Protein AF-A0A2D5ZRR2-F1 (afdb_monomer_lite)

Radius of gyration: 30.14 Å; chains: 1; bounding box: 82×83×83 Å

Sequence (426 aa):
MADAAQPTLESLKTSQPNEWRVDKNTCIGCRACSDSYPEGFGFDDAENLAFEIAATPPGKYDPDEVIQICPSDSIFIPGYEGNPSAQGGKWAGNTGDEVSAGDGEDHDSPYEAVLRPSENHRAEELELPEPIFQGVGQKLAVAITMPIVGALPPRIRRRIDERVQDELFFSSRQAAALNIVLNLFLYTAILVVAALVGGASIYGASLKGAILLGFGLGTIEGAYRMLGGPFWYRGHERDEVLGAWYTMPIGVLSTVRGAWSRRRIGVGPSPFAKHWHDGGAVGASRPMVNLDLERDRARRYGNVYEIEATKTGAEVSFEFPRWFREDPSSELQALPHYEWRLDQDANTLTVSASIPEGRVTGSIGSVNSLPPSFEKMLLFERDIASVASSYDEDSRILRISVSLAGEHATVFDDIEGVGSAVHRAA

Structure (mmCIF, N/CA/C/O backbone):
data_AF-A0A2D5ZRR2-F1
#
_entry.id   AF-A0A2D5ZRR2-F1
#
loop_
_atom_site.group_PDB
_atom_site.id
_atom_site.type_symbol
_atom_site.label_atom_id
_atom_site.label_alt_id
_atom_site.label_comp_id
_atom_site.label_asym_id
_atom_site.label_entity_id
_atom_site.label_seq_id
_atom_site.pdbx_PDB_ins_code
_atom_site.Cartn_x
_atom_site.Cartn_y
_atom_site.Cartn_z
_atom_site.occupancy
_atom_site.B_iso_or_equiv
_atom_site.auth_seq_id
_atom_site.auth_comp_id
_atom_site.auth_asym_id
_atom_site.auth_atom_id
_atom_site.pdbx_PDB_model_num
ATOM 1 N N . MET A 1 1 ? -33.960 62.750 13.288 1.00 40.06 1 MET A N 1
ATOM 2 C CA . MET A 1 1 ? -33.681 62.252 11.928 1.00 40.06 1 MET A CA 1
ATOM 3 C C . MET A 1 1 ? -32.214 62.510 11.652 1.00 40.06 1 MET A C 1
ATOM 5 O O . MET A 1 1 ? -31.856 63.621 11.294 1.00 40.06 1 MET A O 1
ATOM 9 N N . ALA A 1 2 ? -31.377 61.528 11.963 1.00 35.03 2 ALA A N 1
ATOM 10 C CA . ALA A 1 2 ? -29.976 61.493 11.574 1.00 35.03 2 ALA A CA 1
ATOM 11 C C . ALA A 1 2 ? -29.806 60.151 10.862 1.00 35.03 2 ALA A C 1
ATOM 13 O O . ALA A 1 2 ? -30.054 59.109 11.469 1.00 35.03 2 ALA A O 1
ATOM 14 N N . ASP A 1 3 ? -29.525 60.210 9.563 1.00 37.78 3 ASP A N 1
ATOM 15 C CA . ASP A 1 3 ? -29.317 59.039 8.720 1.00 37.78 3 ASP A CA 1
ATOM 16 C C . ASP A 1 3 ? -28.028 58.338 9.147 1.00 37.78 3 ASP A C 1
ATOM 18 O O . ASP A 1 3 ? -26.940 58.916 9.103 1.00 37.78 3 ASP A O 1
ATOM 22 N N . ALA A 1 4 ? -28.163 57.086 9.581 1.00 39.12 4 ALA A N 1
ATOM 23 C CA . ALA A 1 4 ? -27.035 56.200 9.802 1.00 39.12 4 ALA A CA 1
ATOM 24 C C . ALA A 1 4 ? -26.443 55.832 8.435 1.00 39.12 4 ALA A C 1
ATOM 26 O O . ALA A 1 4 ? -27.082 55.154 7.628 1.00 39.12 4 ALA A O 1
ATOM 27 N N . ALA A 1 5 ? -25.232 56.317 8.167 1.00 42.72 5 ALA A N 1
ATOM 28 C CA . ALA A 1 5 ? -24.491 55.991 6.960 1.00 42.72 5 ALA A CA 1
ATOM 29 C C . ALA A 1 5 ? -24.211 54.480 6.909 1.00 42.72 5 ALA A C 1
ATOM 31 O O . ALA A 1 5 ? -23.614 53.917 7.827 1.00 42.72 5 ALA A O 1
ATOM 32 N N . GLN A 1 6 ? -24.651 53.825 5.834 1.00 43.19 6 GLN A N 1
ATOM 33 C CA . GLN A 1 6 ? -24.298 52.435 5.559 1.00 43.19 6 GLN A CA 1
ATOM 34 C C . GLN A 1 6 ? -22.801 52.339 5.220 1.00 43.19 6 GLN A C 1
ATOM 36 O O . GLN A 1 6 ? -22.308 53.171 4.450 1.00 43.19 6 GLN A O 1
ATOM 41 N N . PRO A 1 7 ? -22.068 51.347 5.756 1.00 38.25 7 PRO A N 1
ATOM 42 C CA . PRO A 1 7 ? -20.657 51.175 5.442 1.00 38.25 7 PRO A CA 1
ATOM 43 C C . PRO A 1 7 ? -20.478 50.798 3.966 1.00 38.25 7 PRO A C 1
ATOM 45 O O . PRO A 1 7 ? -21.180 49.939 3.427 1.00 38.25 7 PRO A O 1
ATOM 48 N N . THR A 1 8 ? -19.542 51.470 3.300 1.00 44.75 8 THR A N 1
ATOM 49 C CA . THR A 1 8 ? -19.176 51.216 1.906 1.00 44.75 8 THR A CA 1
ATOM 50 C C . THR A 1 8 ? -18.376 49.918 1.783 1.00 44.75 8 THR A C 1
ATOM 52 O O . THR A 1 8 ? -17.535 49.602 2.617 1.00 44.75 8 THR A O 1
ATOM 55 N N . LEU A 1 9 ? -18.595 49.179 0.690 1.00 42.44 9 LEU A N 1
ATOM 56 C CA . LEU A 1 9 ? -17.949 47.894 0.359 1.00 42.44 9 LEU A CA 1
ATOM 57 C C . LEU A 1 9 ? -16.401 47.912 0.370 1.00 42.44 9 LEU A C 1
ATOM 59 O O . LEU A 1 9 ? -15.775 46.855 0.395 1.00 42.44 9 LEU A O 1
ATOM 63 N N . GLU A 1 10 ? -15.774 49.090 0.370 1.00 41.97 10 GLU A N 1
ATOM 64 C CA . GLU A 1 10 ? -14.322 49.262 0.504 1.00 41.97 10 GLU A CA 1
ATOM 65 C C . GLU A 1 10 ? -13.807 49.144 1.946 1.00 41.97 10 GLU A C 1
ATOM 67 O O . GLU A 1 10 ? -12.654 48.762 2.133 1.00 41.97 10 GLU A O 1
ATOM 72 N N . SER A 1 11 ? -14.637 49.365 2.973 1.00 42.22 11 SER A N 1
ATOM 73 C CA . SER A 1 11 ? -14.216 49.200 4.374 1.00 42.22 11 SER A CA 1
ATOM 74 C C . SER A 1 11 ? -14.160 47.735 4.830 1.00 42.22 11 SER A C 1
ATOM 76 O O . SER A 1 11 ? -13.800 47.463 5.970 1.00 42.22 11 SER A O 1
ATOM 78 N N . LEU A 1 12 ? -14.494 46.785 3.949 1.00 43.50 12 LEU A N 1
ATOM 79 C CA . LEU A 1 12 ? -14.392 45.338 4.181 1.00 43.50 12 LEU A CA 1
ATOM 80 C C . LEU A 1 12 ? -13.096 44.717 3.615 1.00 43.50 12 LEU A C 1
ATOM 82 O O . LEU A 1 12 ? -12.956 43.499 3.625 1.00 43.50 12 LEU A O 1
ATOM 86 N N . LYS A 1 13 ? -12.142 45.520 3.113 1.00 39.88 13 LYS A N 1
ATOM 87 C CA . LYS A 1 13 ? -10.922 45.031 2.429 1.00 39.88 13 LYS A CA 1
ATOM 88 C C . LYS A 1 13 ? -9.596 45.262 3.163 1.00 39.88 13 LYS A C 1
ATOM 90 O O . LYS A 1 13 ? -8.534 45.160 2.556 1.00 39.88 13 LYS A O 1
ATOM 95 N N . THR A 1 14 ? -9.633 45.506 4.468 1.00 44.22 14 THR A N 1
ATOM 96 C CA . THR A 1 14 ? -8.426 45.575 5.314 1.00 44.22 14 THR A CA 1
ATOM 97 C C . THR A 1 14 ? -8.533 44.664 6.537 1.00 44.22 14 THR A C 1
ATOM 99 O O . THR A 1 14 ? -8.195 45.069 7.644 1.00 44.22 14 THR A O 1
ATOM 102 N N . SER A 1 15 ? -9.001 43.424 6.359 1.00 43.06 15 SER A N 1
ATOM 103 C CA . SER A 1 15 ? -8.676 42.351 7.306 1.00 43.06 15 SER A CA 1
ATOM 104 C C . SER A 1 15 ? -7.247 41.899 7.018 1.00 43.06 15 SER A C 1
ATOM 106 O O . SER A 1 15 ? -6.904 41.616 5.868 1.00 43.06 15 SER A O 1
ATOM 108 N N . GLN A 1 16 ? -6.389 41.893 8.033 1.00 53.28 16 GLN A N 1
ATOM 109 C CA . GLN A 1 16 ? -5.015 41.431 7.872 1.00 53.28 16 GLN A CA 1
ATOM 110 C C . GLN A 1 16 ? -5.011 39.991 7.323 1.00 53.28 16 GLN A C 1
ATOM 112 O O . GLN A 1 16 ? -5.803 39.172 7.783 1.00 53.28 16 GLN A O 1
ATOM 117 N N . PRO A 1 17 ? -4.177 39.672 6.321 1.00 51.38 17 PRO A N 1
ATOM 118 C CA . PRO A 1 17 ? -4.429 38.526 5.452 1.00 51.38 17 PRO A CA 1
ATOM 119 C C . PRO A 1 17 ? -4.219 37.125 6.049 1.00 51.38 17 PRO A C 1
ATOM 121 O O . PRO A 1 17 ? -4.350 36.187 5.285 1.00 51.38 17 PRO A O 1
ATOM 124 N N . ASN A 1 18 ? -3.920 36.927 7.339 1.00 58.78 18 ASN A N 1
ATOM 125 C CA . ASN A 1 18 ? -3.686 35.579 7.895 1.00 58.78 18 ASN A CA 1
ATOM 126 C C . ASN A 1 18 ? -4.013 35.477 9.398 1.00 58.78 18 ASN A C 1
ATOM 128 O O . ASN A 1 18 ? -3.210 34.953 10.166 1.00 58.78 18 ASN A O 1
ATOM 132 N N . GLU A 1 19 ? -5.139 36.033 9.845 1.00 76.75 19 GLU A N 1
ATOM 133 C CA . GLU A 1 19 ? -5.589 35.804 11.224 1.00 76.75 19 GLU A CA 1
ATOM 134 C C . GLU A 1 19 ? -6.344 34.469 11.273 1.00 76.75 19 GLU A C 1
ATOM 136 O O . GLU A 1 19 ? -7.396 34.315 10.644 1.00 76.75 19 GLU A O 1
ATOM 141 N N . TRP A 1 20 ? -5.756 33.476 11.935 1.00 84.75 20 TRP A N 1
ATOM 142 C CA . TRP A 1 20 ? -6.311 32.128 12.022 1.00 84.75 20 TRP A CA 1
ATOM 143 C C . TRP A 1 20 ? -7.468 32.146 13.007 1.00 84.75 20 TRP A C 1
ATOM 145 O O . TRP A 1 20 ? -7.389 32.763 14.057 1.00 84.75 20 TRP A O 1
ATOM 155 N N . ARG A 1 21 ? -8.562 31.450 12.731 1.00 87.94 21 ARG A N 1
ATOM 156 C CA . ARG A 1 21 ? -9.678 31.362 13.674 1.00 87.94 21 ARG A CA 1
ATOM 157 C C . ARG A 1 21 ? -9.938 29.916 14.028 1.00 87.94 21 ARG A C 1
ATOM 159 O O . ARG A 1 21 ? -9.961 29.061 13.150 1.00 87.94 21 ARG A O 1
ATOM 166 N N . VAL A 1 22 ? -10.148 29.672 15.319 1.00 89.69 22 VAL A N 1
ATOM 167 C CA . VAL A 1 22 ? -10.628 28.390 15.833 1.00 89.69 22 VAL A CA 1
ATOM 168 C C . VAL A 1 22 ? -12.101 28.547 16.196 1.00 89.69 22 VAL A C 1
ATOM 170 O O . VAL A 1 22 ? -12.443 29.346 17.070 1.00 89.69 22 VAL A O 1
ATOM 173 N N . ASP A 1 23 ? -12.982 27.798 15.537 1.00 90.06 23 ASP A N 1
ATOM 174 C CA . ASP A 1 23 ? -14.369 27.661 15.968 1.00 90.06 23 ASP A CA 1
ATOM 175 C C . ASP A 1 23 ? -14.429 26.801 17.233 1.00 90.06 23 ASP A C 1
ATOM 177 O O . ASP A 1 23 ? -14.217 25.587 17.215 1.00 90.06 23 ASP A O 1
ATOM 181 N N . LYS A 1 24 ? -14.742 27.455 18.352 1.00 88.44 24 LYS A N 1
ATOM 182 C CA . LYS A 1 24 ? -14.858 26.814 19.663 1.00 88.44 24 LYS A CA 1
ATOM 183 C C . LYS A 1 24 ? -15.999 25.798 19.737 1.00 88.44 24 LYS A C 1
ATOM 185 O O . LYS A 1 24 ? -15.956 24.937 20.605 1.00 88.44 24 LYS A O 1
ATOM 190 N N . ASN A 1 25 ? -17.004 25.881 18.861 1.00 84.56 25 ASN A N 1
ATOM 191 C CA . ASN A 1 25 ? -18.145 24.962 18.885 1.00 84.56 25 ASN A CA 1
ATOM 192 C C . ASN A 1 25 ? -17.833 23.616 18.228 1.00 84.56 25 ASN A C 1
ATOM 194 O O . ASN A 1 25 ? -18.439 22.609 18.583 1.00 84.56 25 ASN A O 1
ATOM 198 N N . THR A 1 26 ? -16.913 23.596 17.265 1.00 84.81 26 THR A N 1
ATOM 199 C CA . THR A 1 26 ? -16.501 22.375 16.561 1.00 84.81 26 THR A CA 1
ATOM 200 C C . THR A 1 26 ? -15.168 21.832 17.066 1.00 84.81 26 THR A C 1
ATOM 202 O O . THR A 1 26 ? -14.829 20.687 16.776 1.00 84.81 26 THR A O 1
ATOM 205 N N . CYS A 1 27 ? -14.391 22.634 17.801 1.00 88.56 27 CYS A N 1
ATOM 206 C CA . CYS A 1 27 ? -13.092 22.222 18.320 1.00 88.56 27 CYS A CA 1
ATOM 207 C C . CYS A 1 27 ? -13.238 21.076 19.331 1.00 88.56 27 CYS A C 1
ATOM 209 O O . CYS A 1 27 ? -13.911 21.210 20.349 1.00 88.56 27 CYS A O 1
ATOM 211 N N . ILE A 1 28 ? -12.549 19.961 19.069 1.00 85.75 28 ILE A N 1
ATOM 212 C CA . ILE A 1 28 ? -12.556 18.763 19.928 1.00 85.75 28 ILE A CA 1
ATOM 213 C C . ILE A 1 28 ? -11.343 18.666 20.872 1.00 85.75 28 ILE A C 1
ATOM 215 O O . ILE A 1 28 ? -11.033 17.586 21.367 1.00 85.75 28 ILE A O 1
ATOM 219 N N . GLY A 1 29 ? -10.567 19.736 21.049 1.00 87.75 29 GLY A N 1
ATOM 220 C CA . GLY A 1 29 ? -9.473 19.765 22.030 1.00 87.75 29 GLY A CA 1
ATOM 221 C C . GLY A 1 29 ? -8.300 18.795 21.802 1.00 87.75 29 GLY A C 1
ATOM 222 O O . GLY A 1 29 ? -7.597 18.437 22.736 1.00 87.75 29 GLY A O 1
ATOM 223 N N . CYS A 1 30 ? -8.057 18.334 20.572 1.00 82.69 30 CYS A N 1
ATOM 224 C CA . CYS A 1 30 ? -7.103 17.243 20.297 1.00 82.69 30 CYS A CA 1
ATOM 225 C C . CYS A 1 30 ? -5.601 17.615 20.252 1.00 82.69 30 CYS A C 1
ATOM 227 O O . CYS A 1 30 ? -4.798 16.779 19.841 1.00 82.69 30 CYS A O 1
ATOM 229 N N . ARG A 1 31 ? -5.217 18.853 20.594 1.00 88.00 31 ARG A N 1
ATOM 230 C CA . ARG A 1 31 ? -3.836 19.406 20.581 1.00 88.00 31 ARG A CA 1
ATOM 231 C C . ARG A 1 31 ? -3.054 19.403 19.265 1.00 88.00 31 ARG A C 1
ATOM 233 O O . ARG A 1 31 ? -2.021 20.057 19.179 1.00 88.00 31 ARG A O 1
ATOM 240 N N . ALA A 1 32 ? -3.573 18.791 18.203 1.00 86.19 32 ALA A N 1
ATOM 241 C CA . ALA A 1 32 ? -2.869 18.663 16.925 1.00 86.19 32 ALA A CA 1
ATOM 242 C C . ALA A 1 32 ? -2.308 19.996 16.382 1.00 86.19 32 ALA A C 1
ATOM 244 O O . ALA A 1 32 ? -1.178 20.037 15.889 1.00 86.19 32 ALA A O 1
ATOM 245 N N . CYS A 1 33 ? -3.070 21.088 16.507 1.00 90.31 33 CYS A N 1
ATOM 246 C CA . CYS A 1 33 ? -2.657 22.414 16.051 1.00 90.31 33 CYS A CA 1
ATOM 247 C C . CYS A 1 33 ? -1.640 23.100 16.973 1.00 90.31 33 CYS A C 1
ATOM 249 O O . CYS A 1 33 ? -0.705 23.705 16.462 1.00 90.31 33 CYS A O 1
ATOM 251 N N . SER A 1 34 ? -1.770 22.987 18.299 1.00 91.00 34 SER A N 1
ATOM 252 C CA . SER A 1 34 ? -0.822 23.594 19.247 1.00 91.00 34 SER A CA 1
ATOM 253 C C . SER A 1 34 ? 0.513 22.860 19.279 1.00 91.00 34 SER A C 1
ATOM 255 O O . SER A 1 34 ? 1.549 23.494 19.420 1.00 91.00 34 SER A O 1
ATOM 257 N N . ASP A 1 35 ? 0.516 21.540 19.094 1.00 89.00 35 ASP A N 1
ATOM 258 C CA . ASP A 1 35 ? 1.757 20.758 19.080 1.00 89.00 35 ASP A CA 1
ATOM 259 C C . ASP A 1 35 ? 2.583 21.036 17.818 1.00 89.00 35 ASP A C 1
ATOM 261 O O . ASP A 1 35 ? 3.813 21.026 17.847 1.00 89.00 35 ASP A O 1
ATOM 265 N N . SER A 1 36 ? 1.900 21.298 16.702 1.00 86.31 36 SER A N 1
ATOM 266 C CA . SER A 1 36 ? 2.544 21.496 15.400 1.00 86.31 36 SER A CA 1
ATOM 267 C C . SER A 1 36 ? 2.838 22.963 15.094 1.00 86.31 36 SER A C 1
ATOM 269 O O . SER A 1 36 ? 3.793 23.254 14.377 1.00 86.31 36 SER A O 1
ATOM 271 N N . TYR A 1 37 ? 2.043 23.879 15.653 1.00 90.12 37 TYR A N 1
ATOM 272 C CA . TYR A 1 37 ? 2.161 25.326 15.471 1.00 90.12 37 TYR A CA 1
ATOM 273 C C . TYR A 1 37 ? 2.024 26.055 16.826 1.00 90.12 37 TYR A C 1
ATOM 275 O O . TYR A 1 37 ? 1.094 26.850 17.017 1.00 90.12 37 TYR A O 1
ATOM 283 N N . PRO A 1 38 ? 2.934 25.801 17.787 1.00 89.94 38 PRO A N 1
ATOM 284 C CA . PRO A 1 38 ? 2.832 26.295 19.167 1.00 89.94 38 PRO A CA 1
ATOM 285 C C . PRO A 1 38 ? 2.888 27.819 19.297 1.00 89.94 38 PRO A C 1
ATOM 287 O O . PRO A 1 38 ? 2.531 28.372 20.331 1.00 89.94 38 PRO A O 1
ATOM 290 N N . GLU A 1 39 ? 3.347 28.523 18.264 1.00 86.69 39 GLU A N 1
ATOM 291 C CA . GLU A 1 39 ? 3.320 29.990 18.242 1.00 86.69 39 GLU A CA 1
ATOM 292 C C . GLU A 1 39 ? 2.017 30.579 17.694 1.00 86.69 39 GLU A C 1
ATOM 294 O O . GLU A 1 39 ? 1.801 31.777 17.850 1.00 86.69 39 GLU A O 1
ATOM 299 N N . GLY A 1 40 ? 1.193 29.773 17.018 1.00 87.25 40 GLY A N 1
ATOM 300 C CA . GLY A 1 40 ? -0.077 30.205 16.433 1.00 87.25 40 GLY A CA 1
ATOM 301 C C . GLY A 1 40 ? -1.291 29.721 17.215 1.00 87.25 40 GLY A C 1
ATOM 302 O O . GLY A 1 40 ? -2.343 30.354 17.159 1.00 87.25 40 GLY A O 1
ATOM 303 N N . PHE A 1 41 ? -1.156 28.634 17.979 1.00 91.50 41 PHE A N 1
ATOM 304 C CA . PHE A 1 41 ? -2.261 28.047 18.729 1.00 91.50 41 PHE A CA 1
ATOM 305 C C . PHE A 1 41 ? -1.856 27.684 20.151 1.00 91.50 41 PHE A C 1
ATOM 307 O O . PHE A 1 41 ? -0.823 27.065 20.389 1.00 91.50 41 PHE A O 1
ATOM 314 N N . GLY A 1 42 ? -2.727 28.043 21.082 1.00 89.69 42 GLY A N 1
ATOM 315 C CA . GLY A 1 42 ? -2.663 27.707 22.493 1.00 89.69 42 GLY A CA 1
ATOM 316 C C . GLY A 1 42 ? -3.855 26.861 22.890 1.00 89.69 42 GLY A C 1
ATOM 317 O O . GLY A 1 42 ? -4.772 26.642 22.100 1.00 89.69 42 GLY A O 1
ATOM 318 N N . PHE A 1 43 ? -3.831 26.393 24.127 1.00 90.44 43 PHE A N 1
ATOM 319 C CA . PHE A 1 43 ? -4.937 25.688 24.756 1.00 90.44 43 PHE A CA 1
ATOM 320 C C . PHE A 1 43 ? -5.328 26.422 26.021 1.00 90.44 43 PHE A C 1
ATOM 322 O O . PHE A 1 43 ? -4.456 26.961 26.705 1.00 90.44 43 PHE A O 1
ATOM 329 N N . ASP A 1 44 ? -6.630 26.481 26.295 1.00 86.44 44 ASP A N 1
ATOM 330 C CA . ASP A 1 44 ? -7.119 27.019 27.560 1.00 86.44 44 ASP A CA 1
ATOM 331 C C . ASP A 1 44 ? -6.540 26.244 28.756 1.00 86.44 44 ASP A C 1
ATOM 333 O O . ASP A 1 44 ? -6.048 25.125 28.615 1.00 86.44 44 ASP A O 1
ATOM 337 N N . ASP A 1 45 ? -6.594 26.840 29.949 1.00 79.75 45 ASP A N 1
ATOM 338 C CA . ASP A 1 45 ? -6.011 26.250 31.167 1.00 79.75 45 ASP A CA 1
ATOM 339 C C . ASP A 1 45 ? -6.610 24.875 31.513 1.00 79.75 45 ASP A C 1
ATOM 341 O O . ASP A 1 45 ? -6.013 24.084 32.241 1.00 79.75 45 ASP A O 1
ATOM 345 N N . ALA A 1 46 ? -7.808 24.594 30.994 1.00 78.31 46 ALA A N 1
ATOM 346 C CA . ALA A 1 46 ? -8.509 23.328 31.152 1.00 78.31 46 ALA A CA 1
ATOM 347 C C . ALA A 1 46 ? -8.168 22.294 30.060 1.00 78.31 46 ALA A C 1
ATOM 349 O O . ALA A 1 46 ? -8.705 21.190 30.088 1.00 78.31 46 ALA A O 1
ATOM 350 N N . GLU A 1 47 ? -7.302 22.650 29.110 1.00 76.19 47 GLU A N 1
ATOM 351 C CA . GLU A 1 47 ? -6.853 21.842 27.976 1.00 76.19 47 GLU A CA 1
ATOM 352 C C . GLU A 1 47 ? -7.980 21.314 27.063 1.00 76.19 47 GLU A C 1
ATOM 354 O O . GLU A 1 47 ? -7.801 20.326 26.351 1.00 76.19 47 GLU A O 1
ATOM 359 N N . ASN A 1 48 ? -9.129 21.990 27.030 1.00 78.12 48 ASN A N 1
ATOM 360 C CA . ASN A 1 48 ? -10.327 21.555 26.313 1.00 78.12 48 ASN A CA 1
ATOM 361 C C . ASN A 1 48 ? -10.458 22.175 24.923 1.00 78.12 48 ASN A C 1
ATOM 363 O O . ASN A 1 48 ? -10.977 21.530 24.013 1.00 78.12 48 ASN A O 1
ATOM 367 N N . LEU A 1 49 ? -10.030 23.426 24.743 1.00 88.25 49 LEU A N 1
ATOM 368 C CA . LEU A 1 49 ? -10.251 24.160 23.499 1.00 88.25 49 LEU A CA 1
ATOM 369 C C . LEU A 1 49 ? -8.977 24.852 23.033 1.00 88.25 49 LEU A C 1
ATOM 371 O O . LEU A 1 49 ? -8.324 25.575 23.788 1.00 88.25 49 LEU A O 1
ATOM 375 N N . ALA A 1 50 ? -8.674 24.675 21.748 1.00 89.94 50 ALA A N 1
ATOM 376 C CA . ALA A 1 50 ? -7.628 25.445 21.105 1.00 89.94 50 ALA A CA 1
ATOM 377 C C . ALA A 1 50 ? -8.082 26.903 20.929 1.00 89.94 50 ALA A C 1
ATOM 379 O O . ALA A 1 50 ? -9.239 27.181 20.598 1.00 89.94 50 ALA A O 1
ATOM 380 N N . PHE A 1 51 ? -7.163 27.842 21.107 1.00 90.25 51 PHE A N 1
ATOM 381 C CA . PHE A 1 51 ? -7.354 29.251 20.782 1.00 90.25 51 PHE A CA 1
ATOM 382 C C . PHE A 1 51 ? -6.153 29.781 19.998 1.00 90.25 51 PHE A C 1
ATOM 384 O O . PHE A 1 51 ? -5.070 29.207 20.037 1.00 90.25 51 PHE A O 1
ATOM 391 N N . GLU A 1 52 ? -6.343 30.871 19.263 1.00 87.62 52 GLU A N 1
ATOM 392 C CA . GLU A 1 52 ? -5.259 31.521 18.523 1.00 87.62 52 GLU A CA 1
ATOM 393 C C . GLU A 1 52 ? -4.326 32.270 19.491 1.00 87.62 52 GLU A C 1
ATOM 395 O O . GLU A 1 52 ? -4.770 33.151 20.231 1.00 87.62 52 GLU A O 1
ATOM 400 N N . ILE A 1 53 ? -3.030 31.948 19.477 1.00 81.38 53 ILE A N 1
ATOM 401 C CA . ILE A 1 53 ? -1.996 32.782 20.103 1.00 81.38 53 ILE A CA 1
ATOM 402 C C . ILE A 1 53 ? -1.599 33.840 19.070 1.00 81.38 53 ILE A C 1
ATOM 404 O O . ILE A 1 53 ? -1.400 33.511 17.906 1.00 81.38 53 ILE A O 1
ATOM 408 N N . ALA A 1 54 ? -1.545 35.102 19.512 1.00 67.31 54 ALA A N 1
ATOM 409 C CA . ALA A 1 54 ? -1.303 36.328 18.740 1.00 67.31 54 ALA A CA 1
ATOM 410 C C . ALA A 1 54 ? -0.695 36.168 17.328 1.00 67.31 54 ALA A C 1
ATOM 412 O O . ALA A 1 54 ? 0.319 35.502 17.147 1.00 67.31 54 ALA A O 1
ATOM 413 N N . ALA A 1 55 ? -1.274 36.904 16.368 1.00 64.62 55 ALA A N 1
ATOM 414 C CA . ALA A 1 55 ? -0.930 36.986 14.944 1.00 64.62 55 ALA A CA 1
ATOM 415 C C . ALA A 1 55 ? 0.434 36.382 14.559 1.00 64.62 55 ALA A C 1
ATOM 417 O O . ALA A 1 55 ? 1.477 37.048 14.570 1.00 64.62 55 ALA A O 1
ATOM 418 N N . THR A 1 56 ? 0.401 35.110 14.157 1.00 66.56 56 THR A N 1
ATOM 419 C CA . THR A 1 56 ? 1.528 34.467 13.480 1.00 66.56 56 THR A CA 1
ATOM 420 C C . THR A 1 56 ? 1.953 35.342 12.289 1.00 66.56 56 THR A C 1
ATOM 422 O O . THR A 1 56 ? 1.085 35.792 11.534 1.00 66.56 56 THR A O 1
ATOM 425 N N . PRO A 1 57 ? 3.260 35.603 12.079 1.00 70.31 57 PRO A N 1
ATOM 426 C CA . PRO A 1 57 ? 3.713 36.427 10.966 1.00 70.31 57 PRO A CA 1
ATOM 427 C C . PRO A 1 57 ? 3.138 35.923 9.629 1.00 70.31 57 PRO A C 1
ATOM 429 O O . PRO A 1 57 ? 3.236 34.723 9.347 1.00 70.31 57 PRO A O 1
ATOM 432 N N . PRO A 1 58 ? 2.563 36.807 8.791 1.00 70.81 58 PRO A N 1
ATOM 433 C CA . PRO A 1 58 ? 2.029 36.428 7.487 1.00 70.81 58 PRO A CA 1
ATOM 434 C C . PRO A 1 58 ? 3.036 35.610 6.669 1.00 70.81 58 PRO A C 1
ATOM 436 O O . PRO A 1 58 ? 4.185 36.022 6.511 1.00 70.81 58 PRO A O 1
ATOM 439 N N . GLY A 1 59 ? 2.603 34.465 6.134 1.00 78.69 59 GLY A N 1
ATOM 440 C CA . GLY A 1 59 ? 3.434 33.600 5.288 1.00 78.69 59 GLY A CA 1
ATOM 441 C C . GLY A 1 59 ? 4.449 32.722 6.027 1.00 78.69 59 GLY A C 1
ATOM 442 O O . GLY A 1 59 ? 5.272 32.092 5.366 1.00 78.69 59 GLY A O 1
ATOM 443 N N . LYS A 1 60 ? 4.414 32.659 7.369 1.00 83.56 60 LYS A N 1
ATOM 444 C CA . LYS A 1 60 ? 5.235 31.703 8.133 1.00 83.56 60 LYS A CA 1
ATOM 445 C C . LYS A 1 60 ? 4.823 30.251 7.860 1.00 83.56 60 LYS A C 1
ATOM 447 O O . LYS A 1 60 ? 5.695 29.393 7.758 1.00 83.56 60 LYS A O 1
ATOM 452 N N . TYR A 1 61 ? 3.520 30.007 7.728 1.00 86.00 61 TYR A N 1
ATOM 453 C CA . TYR A 1 61 ? 2.935 28.689 7.483 1.00 86.00 61 TYR A CA 1
ATOM 454 C C . TYR A 1 61 ? 2.057 28.699 6.243 1.00 86.00 61 TYR A C 1
ATOM 456 O O . TYR A 1 61 ? 1.502 29.742 5.890 1.00 86.00 61 TYR A O 1
ATOM 464 N N . ASP A 1 62 ? 1.952 27.538 5.597 1.00 85.75 62 ASP A N 1
ATOM 465 C CA . ASP A 1 62 ? 1.004 27.317 4.514 1.00 85.75 62 ASP A CA 1
ATOM 466 C C . ASP A 1 62 ? -0.421 27.196 5.099 1.00 85.75 62 ASP A C 1
ATOM 468 O O . ASP A 1 62 ? -0.657 26.317 5.934 1.00 85.75 62 ASP A O 1
ATOM 472 N N . PRO A 1 63 ? -1.366 28.072 4.704 1.00 84.12 63 PRO A N 1
ATOM 473 C CA . PRO A 1 63 ? -2.792 27.968 5.015 1.00 84.12 63 PRO A CA 1
ATOM 474 C C . PRO A 1 63 ? -3.387 26.567 4.939 1.00 84.12 63 PRO A C 1
ATOM 476 O O . PRO A 1 63 ? -4.100 26.164 5.860 1.00 84.12 63 PRO A O 1
ATOM 479 N N . ASP A 1 64 ? -3.080 25.828 3.873 1.00 84.19 64 ASP A N 1
ATOM 480 C CA . ASP A 1 64 ? -3.658 24.504 3.646 1.00 84.19 64 ASP A CA 1
ATOM 481 C C . ASP A 1 64 ? -3.166 23.500 4.696 1.00 84.19 64 ASP A C 1
ATOM 483 O O . ASP A 1 64 ? -3.961 22.728 5.231 1.00 84.19 64 ASP A O 1
ATOM 487 N N . GLU A 1 65 ? -1.878 23.544 5.051 1.00 85.69 65 GLU A N 1
ATOM 488 C CA . GLU A 1 65 ? -1.295 22.641 6.051 1.00 85.69 65 GLU A CA 1
ATOM 489 C C . GLU A 1 65 ? -1.886 22.882 7.447 1.00 85.69 65 GLU A C 1
ATOM 491 O O . GLU A 1 65 ? -2.221 21.935 8.161 1.00 85.69 65 GLU A O 1
ATOM 496 N N . VAL A 1 66 ? -2.057 24.152 7.826 1.00 85.00 66 VAL A N 1
ATOM 497 C CA . VAL A 1 66 ? -2.592 24.526 9.142 1.00 85.00 66 VAL A CA 1
ATOM 498 C C . VAL A 1 66 ? -4.078 24.181 9.261 1.00 85.00 66 VAL A C 1
ATOM 500 O O . VAL A 1 66 ? -4.513 23.740 10.322 1.00 85.00 66 VAL A O 1
ATOM 503 N N . ILE A 1 67 ? -4.868 24.343 8.197 1.00 87.69 67 ILE A N 1
ATOM 504 C CA . ILE A 1 67 ? -6.290 23.962 8.202 1.00 87.69 67 ILE A CA 1
ATOM 505 C C . ILE A 1 67 ? -6.433 22.436 8.279 1.00 87.69 67 ILE A C 1
ATOM 507 O O . ILE A 1 67 ? -7.176 21.933 9.123 1.00 87.69 67 ILE A O 1
ATOM 511 N N . GLN A 1 68 ? -5.681 21.692 7.460 1.00 85.19 68 GLN A N 1
ATOM 512 C CA . GLN A 1 68 ? -5.770 20.226 7.373 1.00 85.19 68 GLN A CA 1
ATOM 513 C C . GLN A 1 68 ? -5.310 19.499 8.638 1.00 85.19 68 GLN A C 1
ATOM 515 O O . GLN A 1 68 ? -5.588 18.310 8.807 1.00 85.19 68 GLN A O 1
ATOM 520 N N . ILE A 1 69 ? -4.619 20.187 9.548 1.00 87.25 69 ILE A N 1
ATOM 521 C CA . ILE A 1 69 ? -4.201 19.578 10.806 1.00 87.25 69 ILE A CA 1
ATOM 522 C C . ILE A 1 69 ? -5.350 19.387 11.795 1.00 87.25 69 ILE A C 1
ATOM 524 O O . ILE A 1 69 ? -5.232 18.585 12.725 1.00 87.25 69 ILE A O 1
ATOM 528 N N . CYS A 1 70 ? -6.446 20.132 11.631 1.00 87.00 70 CYS A N 1
ATOM 529 C CA . CYS A 1 70 ? -7.592 20.048 12.517 1.00 87.00 70 CYS A CA 1
ATOM 530 C C . CYS A 1 70 ? -8.499 18.881 12.097 1.00 87.00 70 CYS A C 1
ATOM 532 O O . CYS A 1 70 ? -9.156 18.975 11.066 1.00 87.00 70 CYS A O 1
ATOM 534 N N . PRO A 1 71 ? -8.630 17.806 12.896 1.00 77.38 71 PRO A N 1
ATOM 535 C CA . PRO A 1 71 ? -9.475 16.665 12.533 1.00 77.38 71 PRO A CA 1
ATOM 536 C C . PRO A 1 71 ? -10.979 16.979 12.561 1.00 77.38 71 PRO A C 1
ATOM 538 O O . PRO A 1 71 ? -11.777 16.175 12.092 1.00 77.38 71 PRO A O 1
ATOM 541 N N . SER A 1 72 ? -11.366 18.107 13.162 1.00 83.19 72 SER A N 1
ATOM 542 C CA . SER A 1 72 ? -12.748 18.572 13.278 1.00 83.19 72 SER A CA 1
ATOM 543 C C . SER A 1 72 ? -13.020 19.820 12.438 1.00 83.19 72 SER A C 1
ATOM 545 O O . SER A 1 72 ? -13.985 20.531 12.718 1.00 83.19 72 SER A O 1
ATOM 547 N N . ASP A 1 73 ? -12.146 20.143 11.475 1.00 87.44 73 ASP A N 1
ATOM 548 C CA . ASP A 1 73 ? -12.303 21.275 10.548 1.00 87.44 73 ASP A CA 1
ATOM 549 C C . ASP A 1 73 ? -12.589 22.619 11.243 1.00 87.44 73 ASP A C 1
ATOM 551 O O . ASP A 1 73 ? -13.261 23.507 10.721 1.00 87.44 73 ASP A O 1
ATOM 555 N N . SER A 1 74 ? -12.088 22.769 12.469 1.00 90.06 74 SER A N 1
ATOM 556 C CA . SER A 1 74 ? -12.400 23.908 13.336 1.00 90.06 74 SER A CA 1
ATOM 557 C C . SER A 1 74 ? -11.479 25.097 13.102 1.00 90.06 74 SER A C 1
ATOM 559 O O . SER A 1 74 ? -11.719 26.157 13.667 1.00 90.06 74 SER A O 1
ATOM 561 N N . ILE A 1 75 ? -10.428 24.934 12.297 1.00 90.25 75 ILE A N 1
ATOM 562 C CA . ILE A 1 75 ? -9.490 26.000 11.945 1.00 90.25 75 ILE A CA 1
ATOM 563 C C . ILE A 1 75 ? -9.875 26.563 10.582 1.00 90.25 75 ILE A C 1
ATOM 565 O O . ILE A 1 75 ? -10.056 25.818 9.621 1.00 90.25 75 ILE A O 1
ATOM 569 N N . PHE A 1 76 ? -9.980 27.883 10.486 1.00 89.56 76 PHE A N 1
ATOM 570 C CA . PHE A 1 76 ? -10.282 28.566 9.234 1.00 89.56 76 PHE A CA 1
ATOM 571 C C . PHE A 1 76 ? -9.577 29.918 9.147 1.00 89.56 76 PHE A C 1
ATOM 573 O O . PHE A 1 76 ? -9.239 30.533 10.157 1.00 89.56 76 PHE A O 1
ATOM 580 N N . ILE A 1 77 ? -9.386 30.406 7.923 1.00 87.75 77 ILE A N 1
ATOM 581 C CA . ILE A 1 77 ? -8.795 31.720 7.647 1.00 87.75 77 ILE A CA 1
ATOM 582 C C . ILE A 1 77 ? -9.838 32.577 6.930 1.00 87.75 77 ILE A C 1
ATOM 584 O O . ILE A 1 77 ? -10.227 32.245 5.808 1.00 87.75 77 ILE A O 1
ATOM 588 N N . PRO A 1 78 ? -10.328 33.680 7.514 1.00 81.31 78 PRO A N 1
ATOM 589 C CA . PRO A 1 78 ? -11.323 34.529 6.867 1.00 81.31 78 PRO A CA 1
ATOM 590 C C . PRO A 1 78 ? -10.911 34.940 5.443 1.00 81.31 78 PRO A C 1
ATOM 592 O O . PRO A 1 78 ? -9.853 35.524 5.229 1.00 81.31 78 PRO A O 1
ATOM 595 N N . GLY A 1 79 ? -11.761 34.631 4.458 1.00 80.69 79 GLY A N 1
ATOM 596 C CA . GLY A 1 79 ? -11.513 34.946 3.045 1.00 80.69 79 GLY A CA 1
ATOM 597 C C . GLY A 1 79 ? -10.639 33.945 2.278 1.00 80.69 79 GLY A C 1
ATOM 598 O O . GLY A 1 79 ? -10.416 34.151 1.088 1.00 80.69 79 GLY A O 1
ATOM 599 N N . TYR A 1 80 ? -10.177 32.864 2.910 1.00 81.75 80 TYR A N 1
ATOM 600 C CA . TYR A 1 80 ? -9.439 31.793 2.242 1.00 81.75 80 TYR A CA 1
ATOM 601 C C . TYR A 1 80 ? -10.381 30.797 1.548 1.00 81.75 80 TYR A C 1
ATOM 603 O O . TYR A 1 80 ? -11.304 30.263 2.167 1.00 81.75 80 TYR A O 1
ATOM 611 N N . GLU A 1 81 ? -10.154 30.542 0.255 1.00 76.38 81 GLU A N 1
ATOM 612 C CA . GLU A 1 81 ? -10.997 29.649 -0.561 1.00 76.38 81 GLU A CA 1
ATOM 613 C C . GLU A 1 81 ? -10.918 28.175 -0.123 1.00 76.38 81 GLU A C 1
ATOM 615 O O . GLU A 1 81 ? -11.864 27.424 -0.352 1.00 76.38 81 GLU A O 1
ATOM 620 N N . GLY A 1 82 ? -9.835 27.770 0.551 1.00 75.62 82 GLY A N 1
ATOM 621 C CA . GLY A 1 82 ? -9.644 26.412 1.071 1.00 75.62 82 GLY A CA 1
ATOM 622 C C . GLY A 1 82 ? -10.353 26.120 2.398 1.00 75.62 82 GLY A C 1
ATOM 623 O O . GLY A 1 82 ? -10.198 25.030 2.937 1.00 75.62 82 GLY A O 1
ATOM 624 N N . ASN A 1 83 ? -11.137 27.058 2.947 1.00 80.44 83 ASN A N 1
ATOM 625 C CA . ASN A 1 83 ? -11.854 26.813 4.199 1.00 80.44 83 ASN A CA 1
ATOM 626 C C . ASN A 1 83 ? -12.901 25.690 4.058 1.00 80.44 83 ASN A C 1
ATOM 628 O O . ASN A 1 83 ? -13.701 25.725 3.117 1.00 80.44 83 ASN A O 1
ATOM 632 N N . PRO A 1 84 ? -13.025 24.796 5.056 1.00 66.19 84 PRO A N 1
ATOM 633 C CA . PRO A 1 84 ? -13.993 23.698 5.026 1.00 66.19 84 PRO A CA 1
ATOM 634 C C . PRO A 1 84 ? -15.449 24.178 4.867 1.00 66.19 84 PRO A C 1
ATOM 636 O O . PRO A 1 84 ? -16.259 23.553 4.186 1.00 66.19 84 PRO A O 1
ATOM 639 N N . SER A 1 85 ? -15.786 25.353 5.412 1.00 59.00 85 SER A N 1
ATOM 640 C CA . SER A 1 85 ? -17.137 25.934 5.327 1.00 59.00 85 SER A CA 1
ATOM 641 C C . SER A 1 85 ? -17.458 26.644 4.002 1.00 59.00 85 SER A C 1
ATOM 643 O O . SER A 1 85 ? -18.638 26.800 3.666 1.00 59.00 85 SER A O 1
ATOM 645 N N . ALA A 1 86 ? -16.447 27.020 3.206 1.00 54.19 86 ALA A N 1
ATOM 646 C CA . ALA A 1 86 ? -16.649 27.660 1.902 1.00 54.19 86 ALA A CA 1
ATOM 647 C C . ALA A 1 86 ? -17.307 26.713 0.878 1.00 54.19 86 ALA A C 1
ATOM 649 O O . ALA A 1 86 ? -17.882 27.173 -0.108 1.00 54.19 86 ALA A O 1
ATOM 650 N N . GLN A 1 87 ? -17.289 25.401 1.143 1.00 50.38 87 GLN A N 1
ATOM 651 C CA . GLN A 1 87 ? -17.865 24.379 0.272 1.00 50.38 87 GLN A CA 1
ATOM 652 C C . GLN A 1 87 ? -19.340 24.038 0.572 1.00 50.38 87 GLN A C 1
ATOM 654 O O . GLN A 1 87 ? -19.924 23.261 -0.183 1.00 50.38 87 GLN A O 1
ATOM 659 N N . GLY A 1 88 ? -20.000 24.627 1.589 1.00 42.62 88 GLY A N 1
ATOM 660 C CA . GLY A 1 88 ? -21.403 24.246 1.839 1.00 42.62 88 GLY A CA 1
ATOM 661 C C . GLY A 1 88 ? -22.235 24.887 2.957 1.00 42.62 88 GLY A C 1
ATOM 662 O O . GLY A 1 88 ? -23.357 24.424 3.151 1.00 42.62 88 GLY A O 1
ATOM 663 N N . GLY A 1 89 ? -21.801 25.929 3.680 1.00 39.75 89 GLY A N 1
ATOM 664 C CA . GLY A 1 89 ? -22.606 26.463 4.796 1.00 39.75 89 GLY A CA 1
ATOM 665 C C . GLY A 1 89 ? -22.500 27.972 5.011 1.00 39.75 89 GLY A C 1
ATOM 666 O O . GLY A 1 89 ? -21.417 28.506 5.224 1.00 39.75 89 GLY A O 1
ATOM 667 N N . LYS A 1 90 ? -23.643 28.677 5.002 1.00 36.25 90 LYS A N 1
ATOM 668 C CA . LYS A 1 90 ? -23.735 30.077 5.448 1.00 36.25 90 LYS A CA 1
ATOM 669 C C . LYS A 1 90 ? -23.552 30.149 6.964 1.00 36.25 90 LYS A C 1
ATOM 671 O O . LYS A 1 90 ? -24.395 29.658 7.706 1.00 36.25 90 LYS A O 1
ATOM 676 N N . TRP A 1 91 ? -22.520 30.856 7.402 1.00 48.94 91 TRP A N 1
ATOM 677 C CA . TRP A 1 91 ? -22.375 31.292 8.785 1.00 48.94 91 TRP A CA 1
ATOM 678 C C . TRP A 1 91 ? -23.369 32.413 9.116 1.00 48.94 91 TRP A C 1
ATOM 680 O O . TRP A 1 91 ? -23.378 33.460 8.466 1.00 48.94 91 TRP A O 1
ATOM 690 N N . ALA A 1 92 ? -24.194 32.203 10.143 1.00 38.34 92 ALA A N 1
ATOM 691 C CA . ALA A 1 92 ? -24.916 33.266 10.832 1.00 38.34 92 ALA A CA 1
ATOM 692 C C . ALA A 1 92 ? -24.028 33.745 11.987 1.00 38.34 92 ALA A C 1
ATOM 694 O O . ALA A 1 92 ? -23.954 33.102 13.030 1.00 38.34 92 ALA A O 1
ATOM 695 N N . GLY A 1 93 ? -23.289 34.832 11.766 1.00 37.31 93 GLY A N 1
ATOM 696 C CA . GLY A 1 93 ? -22.459 35.436 12.802 1.00 37.31 93 GLY A CA 1
ATOM 697 C C . GLY A 1 93 ? -23.321 35.912 13.968 1.00 37.31 93 GLY A C 1
ATOM 698 O O . GLY A 1 93 ? -24.155 36.798 13.794 1.00 37.31 93 GLY A O 1
ATOM 699 N N . ASN A 1 94 ? -23.100 35.340 15.149 1.00 35.78 94 ASN A N 1
ATOM 700 C CA . ASN A 1 94 ? -23.560 35.908 16.409 1.00 35.78 94 ASN A CA 1
ATOM 701 C C . ASN A 1 94 ? -22.383 36.687 17.013 1.00 35.78 94 ASN A C 1
ATOM 703 O O . ASN A 1 94 ? -21.673 36.213 17.893 1.00 35.78 94 ASN A O 1
ATOM 707 N N . THR A 1 95 ? -22.105 37.860 16.445 1.00 39.16 95 THR A N 1
ATOM 708 C CA . THR A 1 95 ? -21.175 38.837 17.020 1.00 39.16 95 THR A CA 1
ATOM 709 C C . THR A 1 95 ? -21.979 39.769 17.913 1.00 39.16 95 THR A C 1
ATOM 711 O O . THR A 1 95 ? -22.549 40.753 17.441 1.00 39.16 95 THR A O 1
ATOM 714 N N . GLY A 1 96 ? -22.070 39.429 19.190 1.00 35.88 96 GLY A N 1
ATOM 715 C CA . GLY A 1 96 ? -22.739 40.251 20.186 1.00 35.88 96 GLY A CA 1
ATOM 716 C C . GLY A 1 96 ? -22.737 39.540 21.522 1.00 35.88 96 GLY A C 1
ATOM 717 O O . GLY A 1 96 ? -23.655 38.783 21.790 1.00 35.88 96 GLY A O 1
ATOM 718 N N . ASP A 1 97 ? -21.654 39.713 22.276 1.00 33.16 97 ASP A N 1
ATOM 719 C CA . ASP A 1 97 ? -21.712 40.053 23.699 1.00 33.16 97 ASP A CA 1
ATOM 720 C C . ASP A 1 97 ? -20.284 40.326 24.190 1.00 33.16 97 ASP A C 1
ATOM 722 O O . ASP A 1 97 ? -19.445 39.437 24.340 1.00 33.16 97 ASP A O 1
ATOM 726 N N . GLU A 1 98 ? -20.004 41.616 24.378 1.00 35.88 98 GLU A N 1
ATOM 727 C CA . GLU A 1 98 ? -18.837 42.119 25.091 1.00 35.88 98 GLU A CA 1
ATOM 728 C C . GLU A 1 98 ? -18.959 41.702 26.562 1.00 35.88 98 GLU A C 1
ATOM 730 O O . GLU A 1 98 ? -19.708 42.299 27.339 1.00 35.88 98 GLU A O 1
ATOM 735 N N . VAL A 1 99 ? -18.219 40.669 26.968 1.00 38.06 99 VAL A N 1
ATOM 736 C CA . VAL A 1 99 ? -18.014 40.388 28.390 1.00 38.06 99 VAL A CA 1
ATOM 737 C C . VAL A 1 99 ? -17.029 41.427 28.911 1.00 38.06 99 VAL A C 1
ATOM 739 O O . VAL A 1 99 ? -15.849 41.433 28.566 1.00 38.06 99 VAL A O 1
ATOM 742 N N . SER A 1 100 ? -17.573 42.354 29.695 1.00 35.38 100 SER A N 1
ATOM 743 C CA . SER A 1 100 ? -16.847 43.433 30.353 1.00 35.38 100 SER A CA 1
ATOM 744 C C . SER A 1 100 ? -15.713 42.896 31.222 1.00 35.38 100 SER A C 1
ATOM 746 O O . SER A 1 100 ? -15.887 41.940 31.978 1.00 35.38 100 SER A O 1
ATOM 748 N N . ALA A 1 101 ? -14.567 43.567 31.113 1.00 37.19 101 ALA A N 1
ATOM 749 C CA . ALA A 1 101 ? -13.411 43.409 31.975 1.00 37.19 101 ALA A CA 1
ATOM 750 C C . ALA A 1 101 ? -13.813 43.533 33.453 1.00 37.19 101 ALA A C 1
ATOM 752 O O . ALA A 1 101 ? -14.375 44.546 33.874 1.00 37.19 101 ALA A O 1
ATOM 753 N N . GLY A 1 102 ? -13.528 42.482 34.219 1.00 31.64 102 GLY A N 1
ATOM 754 C CA . GLY A 1 102 ? -13.471 42.524 35.672 1.00 31.64 102 GLY A CA 1
ATOM 755 C C . GLY A 1 102 ? -12.013 42.629 36.092 1.00 31.64 102 GLY A C 1
ATOM 756 O O . GLY A 1 102 ? -11.237 41.707 35.855 1.00 31.64 102 GLY A O 1
ATOM 757 N N . ASP A 1 103 ? -11.668 43.769 36.680 1.00 38.94 103 ASP A N 1
ATOM 758 C CA . ASP A 1 103 ? -10.402 44.026 37.357 1.00 38.94 103 ASP A CA 1
ATOM 759 C C . ASP A 1 103 ? -10.203 43.016 38.501 1.00 38.94 103 ASP A C 1
ATOM 761 O O . ASP A 1 103 ? -11.124 42.780 39.287 1.00 38.94 103 ASP A O 1
ATOM 765 N N . GLY A 1 104 ? -9.013 42.417 38.611 1.00 34.62 104 GLY A N 1
ATOM 766 C CA . GLY A 1 104 ? -8.763 41.380 39.612 1.00 34.62 104 GLY A CA 1
ATOM 767 C C . GLY A 1 104 ? -7.297 40.994 39.778 1.00 34.62 104 GLY A C 1
ATOM 768 O O . GLY A 1 104 ? -6.872 39.975 39.259 1.00 34.62 104 GLY A O 1
ATOM 769 N N . GLU A 1 105 ? -6.592 41.835 40.533 1.00 34.00 105 GLU A N 1
ATOM 770 C CA . GLU A 1 105 ? -5.552 41.514 41.527 1.00 34.00 105 GLU A CA 1
ATOM 771 C C . GLU A 1 105 ? -4.230 40.829 41.114 1.00 34.00 105 GLU A C 1
ATOM 773 O O . GLU A 1 105 ? -4.159 39.716 40.598 1.00 34.00 105 GLU A O 1
ATOM 778 N N . ASP A 1 106 ? -3.154 41.534 41.482 1.00 41.72 106 ASP A N 1
ATOM 779 C CA . ASP A 1 106 ? -1.768 41.089 41.565 1.00 41.72 106 ASP A CA 1
ATOM 780 C C . ASP A 1 106 ? -1.631 39.777 42.356 1.00 41.72 106 ASP A C 1
ATOM 782 O O . ASP A 1 106 ? -1.865 39.735 43.566 1.00 41.72 106 ASP A O 1
ATOM 786 N N . HIS A 1 107 ? -1.150 38.725 41.695 1.00 37.34 107 HIS A N 1
ATOM 787 C CA . HIS A 1 107 ? -0.572 37.569 42.369 1.00 37.34 107 HIS A CA 1
ATOM 788 C C . HIS A 1 107 ? 0.879 37.371 41.925 1.00 37.34 107 HIS A C 1
ATOM 790 O O . HIS A 1 107 ? 1.169 36.929 40.813 1.00 37.34 107 HIS A O 1
ATOM 796 N N . ASP A 1 108 ? 1.785 37.702 42.848 1.00 37.25 108 ASP A N 1
ATOM 797 C CA . ASP A 1 108 ? 3.195 37.326 42.834 1.00 37.25 108 ASP A CA 1
ATOM 798 C C . ASP A 1 108 ? 3.343 35.824 42.541 1.00 37.25 108 ASP A C 1
ATOM 800 O O . ASP A 1 108 ? 2.849 34.976 43.288 1.00 37.25 108 ASP A O 1
ATOM 804 N N . SER A 1 109 ? 4.048 35.498 41.459 1.00 33.59 109 SER A N 1
ATOM 805 C CA . SER A 1 109 ? 4.417 34.133 41.080 1.00 33.59 109 SER A CA 1
ATOM 806 C C . SER A 1 109 ? 5.801 33.783 41.635 1.00 33.59 109 SER A C 1
ATOM 808 O O . SER A 1 109 ? 6.782 34.423 41.245 1.00 33.59 109 SER A O 1
ATOM 810 N N . PRO A 1 110 ? 5.937 32.750 42.492 1.00 41.56 110 PRO A N 1
ATOM 811 C CA . PRO A 1 110 ? 7.224 32.166 42.817 1.00 41.56 110 PRO A CA 1
ATOM 812 C C . PRO A 1 110 ? 7.267 30.714 42.324 1.00 41.56 110 PRO A C 1
ATOM 814 O O . PRO A 1 110 ? 7.080 29.790 43.108 1.00 41.56 110 PRO A O 1
ATOM 817 N N . TYR A 1 111 ? 7.536 30.494 41.035 1.00 37.81 111 TYR A N 1
ATOM 818 C CA . TYR A 1 111 ? 7.912 29.166 40.532 1.00 37.81 111 TYR A CA 1
ATOM 819 C C . TYR A 1 111 ? 9.030 29.248 39.484 1.00 37.81 111 TYR A C 1
ATOM 821 O O . TYR A 1 111 ? 8.849 28.953 38.308 1.00 37.81 111 TYR A O 1
ATOM 829 N N . GLU A 1 112 ? 10.239 29.577 39.947 1.00 36.69 112 GLU A N 1
ATOM 830 C CA . GLU A 1 112 ? 11.464 29.036 39.348 1.00 36.69 112 GLU A CA 1
ATOM 831 C C . GLU A 1 112 ? 11.655 27.599 39.859 1.00 36.69 112 GLU A C 1
ATOM 833 O O . GLU A 1 112 ? 12.338 27.348 40.852 1.00 36.69 112 GLU A O 1
ATOM 838 N N . ALA A 1 113 ? 11.035 26.628 39.186 1.00 35.16 113 ALA A N 1
ATOM 839 C CA . ALA A 1 113 ? 11.391 25.223 39.340 1.00 35.16 113 ALA A CA 1
ATOM 840 C C . ALA A 1 113 ? 12.293 24.816 38.170 1.00 35.16 113 ALA A C 1
ATOM 842 O O . ALA A 1 113 ? 11.850 24.532 37.061 1.00 35.16 113 ALA A O 1
ATOM 843 N N . VAL A 1 114 ? 13.593 24.822 38.453 1.00 35.66 114 VAL A N 1
ATOM 844 C CA . VAL A 1 114 ? 14.668 24.285 37.619 1.00 35.66 114 VAL A CA 1
ATOM 845 C C . VAL A 1 114 ? 14.335 22.845 37.210 1.00 35.66 114 VAL A C 1
ATOM 847 O O . VAL A 1 114 ? 14.436 21.924 38.023 1.00 35.66 114 VAL A O 1
ATOM 850 N N . LEU A 1 115 ? 13.977 22.638 35.940 1.00 31.80 115 LEU A N 1
ATOM 851 C CA . LEU A 1 115 ? 13.915 21.313 35.327 1.00 31.80 115 LEU A CA 1
ATOM 852 C C . LEU A 1 115 ? 15.335 20.736 35.275 1.00 31.80 115 LEU A C 1
ATOM 854 O O . LEU A 1 115 ? 16.159 21.126 34.447 1.00 31.80 115 LEU A O 1
ATOM 858 N N . ARG A 1 116 ? 15.638 19.807 36.185 1.00 31.66 116 ARG A N 1
ATOM 859 C CA . ARG A 1 116 ? 16.782 18.904 36.028 1.00 31.66 116 ARG A CA 1
ATOM 860 C C . ARG A 1 116 ? 16.354 17.734 35.137 1.00 31.66 116 ARG A C 1
ATOM 862 O O . ARG A 1 116 ? 15.295 17.166 35.397 1.00 31.66 116 ARG A O 1
ATOM 869 N N . PRO A 1 117 ? 17.159 17.335 34.139 1.00 32.97 117 PRO A N 1
ATOM 870 C CA . PRO A 1 117 ? 16.904 16.114 33.384 1.00 32.97 117 PRO A CA 1
ATOM 871 C C . PRO A 1 117 ? 16.966 14.917 34.339 1.00 32.97 117 PRO A C 1
ATOM 873 O O . PRO A 1 117 ? 17.943 14.768 35.077 1.00 32.97 117 PRO A O 1
ATOM 876 N N . SER A 1 118 ? 15.933 14.076 34.360 1.00 37.34 118 SER A N 1
ATOM 877 C CA . SER A 1 118 ? 15.968 12.812 35.091 1.00 37.34 118 SER A CA 1
ATOM 878 C C . SER A 1 118 ? 16.905 11.837 34.365 1.00 37.34 118 SER A C 1
ATOM 880 O O . SER A 1 118 ? 16.632 11.361 33.267 1.00 37.34 118 SER A O 1
ATOM 882 N N . GLU A 1 119 ? 18.037 11.520 34.993 1.00 36.88 119 GLU A N 1
ATOM 883 C CA . GLU A 1 119 ? 19.094 10.627 34.481 1.00 36.88 119 GLU A CA 1
ATOM 884 C C . GLU A 1 119 ? 18.699 9.134 34.371 1.00 36.88 119 GLU A C 1
ATOM 886 O O . GLU A 1 119 ? 19.554 8.286 34.134 1.00 36.88 119 GLU A O 1
ATOM 891 N N . ASN A 1 120 ? 17.418 8.771 34.497 1.00 38.22 120 ASN A N 1
ATOM 892 C CA . ASN A 1 120 ? 16.996 7.372 34.670 1.00 38.22 120 ASN A CA 1
ATOM 893 C C . ASN A 1 120 ? 16.128 6.794 33.538 1.00 38.22 120 ASN A C 1
ATOM 895 O O . ASN A 1 120 ? 15.450 5.790 33.746 1.00 38.22 120 ASN A O 1
ATOM 899 N N . HIS A 1 121 ? 16.174 7.350 32.326 1.00 38.28 121 HIS A N 1
ATOM 900 C CA . HIS A 1 121 ? 15.569 6.702 31.156 1.00 38.28 121 HIS A CA 1
ATOM 901 C C . HIS A 1 121 ? 16.601 5.865 30.406 1.00 38.28 121 HIS A C 1
ATOM 903 O O . HIS A 1 121 ? 17.138 6.241 29.367 1.00 38.28 121 HIS A O 1
ATOM 909 N N . ARG A 1 122 ? 16.866 4.681 30.958 1.00 38.31 122 ARG A N 1
ATOM 910 C CA . ARG A 1 122 ? 17.442 3.575 30.201 1.00 38.31 122 ARG A CA 1
ATOM 911 C C . ARG A 1 122 ? 16.360 3.138 29.211 1.00 38.31 122 ARG A C 1
ATOM 913 O O . ARG A 1 122 ? 15.388 2.518 29.624 1.00 38.31 122 ARG A O 1
ATOM 920 N N . ALA A 1 123 ? 16.483 3.578 27.958 1.00 37.53 123 ALA A N 1
ATOM 921 C CA . ALA A 1 123 ? 15.607 3.180 26.865 1.00 37.53 123 ALA A CA 1
ATOM 9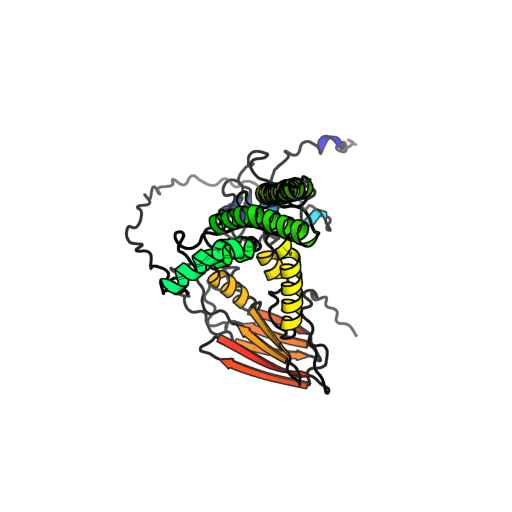22 C C . ALA A 1 123 ? 15.480 1.653 26.871 1.00 37.53 123 ALA A C 1
ATOM 924 O O . ALA A 1 123 ? 16.472 0.944 26.708 1.00 37.53 123 ALA A O 1
ATOM 925 N N . GLU A 1 124 ? 14.277 1.167 27.153 1.00 42.53 124 GLU A N 1
ATOM 926 C CA . GLU A 1 124 ? 13.933 -0.234 26.978 1.00 42.53 124 GLU A CA 1
ATOM 927 C C . GLU A 1 124 ? 13.942 -0.465 25.465 1.00 42.53 124 GLU A C 1
ATOM 929 O O . GLU A 1 124 ? 13.107 0.061 24.728 1.00 42.53 124 GLU A O 1
ATOM 934 N N . GLU A 1 125 ? 15.023 -1.092 25.010 1.00 37.97 125 GLU A N 1
ATOM 935 C CA . GLU A 1 125 ? 15.358 -1.336 23.615 1.00 37.97 125 GLU A CA 1
ATOM 936 C C . GLU A 1 125 ? 14.219 -2.142 22.988 1.00 37.97 125 GLU A C 1
ATOM 938 O O . GLU A 1 125 ? 14.011 -3.307 23.315 1.00 37.97 125 GLU A O 1
ATOM 943 N N . LEU A 1 126 ? 13.416 -1.470 22.158 1.00 43.81 126 LEU A N 1
ATOM 944 C CA . LEU A 1 126 ? 12.301 -2.070 21.440 1.00 43.81 126 LEU A CA 1
ATOM 945 C C . LEU A 1 126 ? 12.878 -3.213 20.597 1.00 43.81 126 LEU A C 1
ATOM 947 O O . LEU A 1 126 ? 13.616 -2.952 19.645 1.00 43.81 126 LEU A O 1
ATOM 951 N N . GLU A 1 127 ? 12.594 -4.461 20.972 1.00 37.88 127 GLU A N 1
ATOM 952 C CA . GLU A 1 127 ? 13.038 -5.637 20.227 1.00 37.88 127 GLU A CA 1
ATOM 953 C C . GLU A 1 127 ? 12.399 -5.594 18.833 1.00 37.88 127 GLU A C 1
ATOM 955 O O . GLU A 1 127 ? 11.250 -5.987 18.622 1.00 37.88 127 GLU A O 1
ATOM 960 N N . LEU A 1 128 ? 13.135 -5.028 17.875 1.00 48.16 128 LEU A N 1
ATOM 961 C CA . LEU A 1 128 ? 12.767 -5.035 16.469 1.00 48.16 128 LEU A CA 1
ATOM 962 C C . LEU A 1 128 ? 12.608 -6.497 16.024 1.00 48.16 128 LEU A C 1
ATOM 964 O O . LEU A 1 128 ? 13.385 -7.353 16.456 1.00 48.16 128 LEU A O 1
ATOM 968 N N . PRO A 1 129 ? 11.613 -6.802 15.170 1.00 52.38 129 PRO A N 1
ATOM 969 C CA . PRO A 1 129 ? 11.398 -8.158 14.682 1.00 52.38 129 PRO A CA 1
ATOM 970 C C . PRO A 1 129 ? 12.704 -8.712 14.118 1.00 52.38 129 PRO A C 1
ATOM 972 O O . PRO A 1 129 ? 13.386 -8.022 13.357 1.00 52.38 129 PRO A O 1
ATOM 975 N N . GLU A 1 130 ? 13.049 -9.944 14.508 1.00 63.59 130 GLU A N 1
ATOM 976 C CA . GLU A 1 130 ? 14.326 -10.542 14.127 1.00 63.59 130 GLU A CA 1
ATOM 977 C C . GLU A 1 130 ? 14.563 -10.410 12.612 1.00 63.59 130 GLU A C 1
ATOM 979 O O . GLU A 1 130 ? 13.654 -10.675 11.810 1.00 63.59 130 GLU A O 1
ATOM 984 N N . PRO A 1 131 ? 15.777 -10.016 12.187 1.00 62.62 131 PRO A N 1
ATOM 985 C CA . PRO A 1 131 ? 16.079 -9.837 10.778 1.00 62.62 131 PRO A CA 1
ATOM 986 C C . PRO A 1 131 ? 15.816 -11.144 10.024 1.00 62.62 131 PRO A C 1
ATOM 988 O O . PRO A 1 131 ? 16.381 -12.189 10.343 1.00 62.62 131 PRO A O 1
ATOM 991 N N . ILE A 1 132 ? 14.982 -11.074 8.979 1.00 65.31 132 ILE A N 1
ATOM 992 C CA . ILE A 1 132 ? 14.523 -12.234 8.185 1.00 65.31 132 ILE A CA 1
ATOM 993 C C . ILE A 1 132 ? 15.708 -12.992 7.546 1.00 65.31 132 ILE A C 1
ATOM 995 O O . ILE A 1 132 ? 15.599 -14.173 7.211 1.00 65.31 132 ILE A O 1
ATOM 999 N N . PHE A 1 133 ? 16.857 -12.326 7.382 1.00 71.38 133 PHE A N 1
ATOM 1000 C CA . PHE A 1 133 ? 18.045 -12.861 6.722 1.00 71.38 133 PHE A CA 1
ATOM 1001 C C . PHE A 1 133 ? 19.258 -12.890 7.658 1.00 71.38 133 PHE A C 1
ATOM 1003 O O . PHE A 1 133 ? 20.086 -11.977 7.665 1.00 71.38 133 PHE A O 1
ATOM 1010 N N . GLN A 1 134 ? 19.392 -13.969 8.428 1.00 75.69 134 GLN A N 1
ATOM 1011 C CA . GLN A 1 134 ? 20.522 -14.150 9.348 1.00 75.69 134 GLN A CA 1
ATOM 1012 C C . GLN A 1 134 ? 21.747 -14.801 8.672 1.00 75.69 134 GLN A C 1
ATOM 1014 O O . GLN A 1 134 ? 22.876 -14.643 9.134 1.00 75.69 134 GLN A O 1
ATOM 1019 N N . GLY A 1 135 ? 21.568 -15.506 7.547 1.00 85.06 135 GLY A N 1
ATOM 1020 C CA . GLY A 1 135 ? 22.663 -16.201 6.863 1.00 85.06 135 GLY A CA 1
ATOM 1021 C C . GLY A 1 135 ? 23.458 -15.313 5.897 1.00 85.06 135 GLY A C 1
ATOM 1022 O O . GLY A 1 135 ? 22.877 -14.655 5.035 1.00 85.06 135 GLY A O 1
ATOM 1023 N N . VAL A 1 136 ? 24.797 -15.387 5.931 1.00 84.25 136 VAL A N 1
ATOM 1024 C CA . VAL A 1 136 ? 25.698 -14.699 4.969 1.00 84.25 136 VAL A CA 1
ATOM 1025 C C . VAL A 1 136 ? 25.317 -14.998 3.513 1.00 84.25 136 VAL A C 1
ATOM 1027 O O . VAL A 1 136 ? 25.325 -14.104 2.672 1.00 84.25 136 VAL A O 1
ATOM 1030 N N . GLY A 1 137 ? 24.916 -16.238 3.214 1.00 87.06 137 GLY A N 1
ATOM 1031 C CA . GLY A 1 137 ? 24.461 -16.624 1.876 1.00 87.06 137 GLY A CA 1
ATOM 1032 C C . GLY A 1 137 ? 23.166 -15.928 1.441 1.00 87.06 137 GLY A C 1
ATOM 1033 O O . GLY A 1 137 ? 23.031 -15.569 0.276 1.00 87.06 137 GLY A O 1
ATOM 1034 N N . GLN A 1 138 ? 22.237 -15.684 2.370 1.00 82.19 138 GLN A N 1
ATOM 1035 C CA . GLN A 1 138 ? 20.994 -14.961 2.083 1.00 82.19 138 GLN A CA 1
ATOM 1036 C C . GLN A 1 138 ? 21.274 -13.479 1.842 1.00 82.19 138 GLN A C 1
ATOM 1038 O O . GLN A 1 138 ? 20.790 -12.914 0.864 1.00 82.19 138 GLN A O 1
ATOM 1043 N N . LYS A 1 139 ? 22.122 -12.870 2.677 1.00 78.81 139 LYS A N 1
ATOM 1044 C CA . LYS A 1 139 ? 22.556 -11.483 2.498 1.00 78.81 139 LYS A CA 1
ATOM 1045 C C . LYS A 1 139 ? 23.300 -11.280 1.169 1.00 78.81 139 LYS A C 1
ATOM 1047 O O . LYS A 1 139 ? 23.023 -10.327 0.445 1.00 78.81 139 LYS A O 1
ATOM 1052 N N . LEU A 1 140 ? 24.171 -12.220 0.786 1.00 84.25 140 LEU A N 1
ATOM 1053 C CA . LEU A 1 140 ? 24.844 -12.210 -0.518 1.00 84.25 140 LEU A CA 1
ATOM 1054 C C . LEU A 1 140 ? 23.854 -12.369 -1.681 1.00 84.25 140 LEU A C 1
ATOM 1056 O O . LEU A 1 140 ? 23.988 -11.690 -2.697 1.00 84.25 140 LEU A O 1
ATOM 1060 N N . ALA A 1 141 ? 22.845 -13.233 -1.542 1.00 85.81 141 ALA A N 1
ATOM 1061 C CA . ALA A 1 141 ? 21.801 -13.380 -2.552 1.00 85.81 141 ALA A CA 1
ATOM 1062 C C . ALA A 1 141 ? 21.021 -12.068 -2.749 1.00 85.81 141 ALA A C 1
ATOM 1064 O O . ALA A 1 141 ? 20.822 -11.648 -3.889 1.00 85.81 141 ALA A O 1
ATOM 1065 N N . VAL A 1 142 ? 20.658 -11.378 -1.661 1.00 83.06 142 VAL A N 1
ATOM 1066 C CA . VAL A 1 142 ? 20.016 -10.053 -1.720 1.00 83.06 142 VAL A CA 1
ATOM 1067 C C . VAL A 1 142 ? 20.916 -9.052 -2.448 1.00 83.06 142 VAL A C 1
ATOM 1069 O O . VAL A 1 142 ? 20.455 -8.421 -3.401 1.00 83.06 142 VAL A O 1
ATOM 1072 N N . ALA A 1 143 ? 22.204 -8.987 -2.098 1.00 84.88 143 ALA A N 1
ATOM 1073 C CA . ALA A 1 143 ? 23.176 -8.107 -2.747 1.00 84.88 143 ALA A CA 1
ATOM 1074 C C . ALA A 1 143 ? 23.299 -8.368 -4.262 1.00 84.88 143 ALA A C 1
ATOM 1076 O O . ALA A 1 143 ? 23.264 -7.435 -5.060 1.00 84.88 143 ALA A O 1
ATOM 1077 N N . ILE A 1 144 ? 23.355 -9.634 -4.694 1.00 89.62 144 ILE A N 1
ATOM 1078 C CA . ILE A 1 144 ? 23.403 -9.999 -6.124 1.00 89.62 144 ILE A CA 1
ATOM 1079 C C . ILE A 1 144 ? 22.118 -9.578 -6.850 1.00 89.62 144 ILE A C 1
ATOM 1081 O O . ILE A 1 144 ? 22.158 -9.168 -8.010 1.00 89.62 144 ILE A O 1
ATOM 1085 N N . THR A 1 145 ? 20.970 -9.650 -6.175 1.00 91.56 145 THR A N 1
ATOM 1086 C CA . THR A 1 145 ? 19.677 -9.253 -6.751 1.00 91.56 145 THR A CA 1
ATOM 1087 C C . THR A 1 145 ? 19.389 -7.753 -6.675 1.00 91.56 145 THR A C 1
ATOM 1089 O O . THR A 1 145 ? 18.417 -7.311 -7.290 1.00 91.56 145 THR A O 1
ATOM 1092 N N . MET A 1 146 ? 20.228 -6.947 -6.008 1.00 92.94 146 MET A N 1
ATOM 1093 C CA . MET A 1 146 ? 20.051 -5.491 -5.882 1.00 92.94 146 MET A CA 1
ATOM 1094 C C . MET A 1 146 ? 19.726 -4.785 -7.198 1.00 92.94 146 MET A C 1
ATOM 1096 O O . MET A 1 146 ? 18.779 -3.997 -7.207 1.00 92.94 146 MET A O 1
ATOM 1100 N N . PRO A 1 147 ? 20.436 -5.044 -8.316 1.00 93.38 147 PRO A N 1
ATOM 1101 C CA . PRO A 1 147 ? 20.131 -4.366 -9.564 1.00 93.38 147 PRO A CA 1
ATOM 1102 C C . PRO A 1 147 ? 18.721 -4.696 -10.052 1.00 93.38 147 PRO A C 1
ATOM 1104 O O . PRO A 1 147 ? 18.068 -3.839 -10.620 1.00 93.38 147 PRO A O 1
ATOM 1107 N N . ILE A 1 148 ? 18.209 -5.904 -9.813 1.00 92.88 148 ILE A N 1
ATOM 1108 C CA . ILE A 1 148 ? 16.848 -6.293 -10.209 1.00 92.88 148 ILE A CA 1
ATOM 1109 C C . ILE A 1 148 ? 15.823 -5.637 -9.275 1.00 92.88 148 ILE A C 1
ATOM 1111 O O . ILE A 1 148 ? 14.836 -5.067 -9.736 1.00 92.88 148 ILE A O 1
ATOM 1115 N N . VAL A 1 149 ? 16.078 -5.651 -7.964 1.00 91.94 149 VAL A N 1
ATOM 1116 C CA . VAL A 1 149 ? 15.213 -5.018 -6.951 1.00 91.94 149 VAL A CA 1
ATOM 1117 C C . VAL A 1 149 ? 15.136 -3.501 -7.150 1.00 91.94 149 VAL A C 1
ATOM 1119 O O . VAL A 1 149 ? 14.078 -2.902 -6.965 1.00 91.94 149 VAL A O 1
ATOM 1122 N N . GLY A 1 150 ? 16.217 -2.870 -7.606 1.00 92.31 150 GLY A N 1
ATOM 1123 C CA . GLY A 1 150 ? 16.266 -1.443 -7.916 1.00 92.31 150 GLY A CA 1
ATOM 1124 C C . GLY A 1 150 ? 15.312 -0.995 -9.023 1.00 92.31 150 GLY A C 1
ATOM 1125 O O . GLY A 1 150 ? 14.994 0.194 -9.113 1.00 92.31 150 GLY A O 1
ATOM 1126 N N . ALA A 1 151 ? 14.819 -1.931 -9.838 1.00 93.69 151 ALA A N 1
ATOM 1127 C CA . ALA A 1 151 ? 13.790 -1.669 -10.835 1.00 93.69 151 ALA A CA 1
ATOM 1128 C C . ALA A 1 151 ? 12.432 -1.341 -10.201 1.00 93.69 151 ALA A C 1
ATOM 1130 O O . ALA A 1 151 ? 11.617 -0.667 -10.826 1.00 93.69 151 ALA A O 1
ATOM 1131 N N . LEU A 1 152 ? 12.175 -1.830 -8.984 1.00 89.88 152 LEU A N 1
ATOM 1132 C CA . LEU A 1 152 ? 10.864 -1.768 -8.347 1.00 89.88 152 LEU A CA 1
ATOM 1133 C C . LEU A 1 152 ? 10.461 -0.330 -7.965 1.00 89.88 152 LEU A C 1
ATOM 1135 O O . LEU A 1 152 ? 11.327 0.523 -7.745 1.00 89.88 152 LEU A O 1
ATOM 1139 N N . PRO A 1 153 ? 9.146 -0.063 -7.834 1.00 85.50 153 PRO A N 1
ATOM 1140 C CA . PRO A 1 153 ? 8.629 1.194 -7.299 1.00 85.50 153 PRO A CA 1
ATOM 1141 C C . PRO A 1 153 ? 9.223 1.558 -5.921 1.00 85.50 153 PRO A C 1
ATOM 1143 O O . PRO A 1 153 ? 9.427 0.650 -5.102 1.00 85.50 153 PRO A O 1
ATOM 1146 N N . PRO A 1 154 ? 9.412 2.860 -5.613 1.00 84.19 154 PRO A N 1
ATOM 1147 C CA . PRO A 1 154 ? 10.018 3.327 -4.358 1.00 84.19 154 PRO A CA 1
ATOM 1148 C C . PRO A 1 154 ? 9.412 2.694 -3.100 1.00 84.19 154 PRO A C 1
ATOM 1150 O O . PRO A 1 154 ? 10.141 2.152 -2.272 1.00 84.19 154 PRO A O 1
ATOM 1153 N N . ARG A 1 155 ? 8.074 2.623 -3.028 1.00 79.56 155 ARG A N 1
ATOM 1154 C CA . ARG A 1 155 ? 7.325 2.020 -1.908 1.00 79.56 155 ARG A CA 1
ATOM 1155 C C . ARG A 1 155 ? 7.679 0.555 -1.632 1.00 79.56 155 ARG A C 1
ATOM 1157 O O . ARG A 1 155 ? 7.604 0.098 -0.496 1.00 79.56 155 ARG A O 1
ATOM 1164 N N . ILE A 1 156 ? 7.997 -0.230 -2.663 1.00 82.44 156 ILE A N 1
ATOM 1165 C CA . ILE A 1 156 ? 8.360 -1.644 -2.481 1.00 82.44 156 ILE A CA 1
ATOM 1166 C C . ILE A 1 156 ? 9.806 -1.749 -2.005 1.00 82.44 156 ILE A C 1
ATOM 1168 O O . ILE A 1 156 ? 10.078 -2.517 -1.089 1.00 82.44 156 ILE A O 1
ATOM 1172 N N . ARG A 1 157 ? 10.716 -0.954 -2.578 1.00 89.06 157 ARG A N 1
ATOM 1173 C CA . ARG A 1 157 ? 12.125 -0.952 -2.167 1.00 89.06 157 ARG A CA 1
ATOM 1174 C C . ARG A 1 157 ? 12.294 -0.477 -0.728 1.00 89.06 157 ARG A C 1
ATOM 1176 O O . ARG A 1 157 ? 13.029 -1.121 0.002 1.00 89.06 157 ARG A O 1
ATOM 1183 N N . ARG A 1 158 ? 11.565 0.564 -0.309 1.00 84.94 158 ARG A N 1
ATOM 1184 C CA . ARG A 1 158 ? 11.574 1.073 1.072 1.00 84.94 158 ARG A CA 1
ATOM 1185 C C . ARG A 1 158 ? 11.166 -0.003 2.083 1.00 84.94 158 ARG A C 1
ATOM 1187 O O . ARG A 1 158 ? 11.886 -0.233 3.039 1.00 84.94 158 ARG A O 1
ATOM 1194 N N . ARG A 1 159 ? 10.112 -0.772 1.787 1.00 82.06 159 ARG A N 1
ATOM 1195 C CA . ARG A 1 159 ? 9.708 -1.923 2.617 1.00 82.06 159 ARG A CA 1
ATOM 1196 C C . ARG A 1 159 ? 10.744 -3.048 2.674 1.00 82.06 159 ARG A C 1
ATOM 1198 O O . ARG A 1 159 ? 10.755 -3.812 3.632 1.00 82.06 159 ARG A O 1
ATOM 1205 N N . ILE A 1 160 ? 11.558 -3.217 1.630 1.00 83.12 160 ILE A N 1
ATOM 1206 C CA . ILE A 1 160 ? 12.668 -4.183 1.643 1.00 83.12 160 ILE A CA 1
ATOM 1207 C C . ILE A 1 160 ? 13.813 -3.629 2.493 1.00 83.12 160 ILE A C 1
ATOM 1209 O O . ILE A 1 160 ? 14.346 -4.361 3.318 1.00 83.12 160 ILE A O 1
ATOM 1213 N N . ASP A 1 161 ? 14.127 -2.345 2.339 1.00 86.06 161 ASP A N 1
ATOM 1214 C CA . ASP A 1 161 ? 15.132 -1.619 3.125 1.00 86.06 161 ASP A CA 1
ATOM 1215 C C . ASP A 1 161 ? 14.849 -1.726 4.629 1.00 86.06 161 ASP A C 1
ATOM 1217 O O . ASP A 1 161 ? 15.670 -2.228 5.395 1.00 86.06 161 ASP A O 1
ATOM 1221 N N . GLU A 1 162 ? 13.615 -1.403 5.023 1.00 82.50 162 GLU A N 1
ATOM 1222 C CA . GLU A 1 162 ? 13.113 -1.469 6.401 1.00 82.50 162 GLU A CA 1
ATOM 1223 C C . GLU A 1 162 ? 13.164 -2.880 7.002 1.00 82.50 162 GLU A C 1
ATOM 1225 O O . GLU A 1 162 ? 13.229 -3.023 8.219 1.00 82.50 162 GLU A O 1
ATOM 1230 N N . ARG A 1 163 ? 13.132 -3.928 6.169 1.00 80.69 163 ARG A N 1
ATOM 1231 C CA . ARG A 1 163 ? 13.205 -5.332 6.611 1.00 80.69 163 ARG A CA 1
ATOM 1232 C C . ARG A 1 163 ? 14.622 -5.884 6.659 1.00 80.69 163 ARG A C 1
ATOM 1234 O O . ARG A 1 163 ? 14.859 -6.845 7.385 1.00 80.69 163 ARG A O 1
ATOM 1241 N N . VAL A 1 164 ? 15.530 -5.359 5.839 1.00 83.19 164 VAL A N 1
ATOM 1242 C CA . VAL A 1 164 ? 16.929 -5.802 5.823 1.00 83.19 164 VAL A CA 1
ATOM 1243 C C . VAL A 1 164 ? 17.710 -5.127 6.950 1.00 83.19 164 VAL A C 1
ATOM 1245 O O . VAL A 1 164 ? 18.553 -5.791 7.545 1.00 83.19 164 VAL A O 1
ATOM 1248 N N . GLN A 1 165 ? 17.400 -3.859 7.263 1.00 80.44 165 GLN A N 1
ATOM 1249 C CA . GLN A 1 165 ? 18.013 -3.062 8.342 1.00 80.44 165 GLN A CA 1
ATOM 1250 C C . GLN A 1 165 ? 19.553 -3.096 8.364 1.00 80.44 165 GLN A C 1
ATOM 1252 O O . GLN A 1 165 ? 20.178 -2.968 9.413 1.00 80.44 165 GLN A O 1
ATOM 1257 N N . ASP A 1 166 ? 20.182 -3.287 7.203 1.00 83.38 166 ASP A N 1
ATOM 1258 C CA . ASP A 1 166 ? 21.629 -3.439 7.078 1.00 83.38 166 ASP A CA 1
ATOM 1259 C C . ASP A 1 166 ? 22.101 -2.773 5.779 1.00 83.38 166 ASP A C 1
ATOM 1261 O O . ASP A 1 166 ? 22.070 -3.372 4.697 1.00 83.38 166 ASP A O 1
ATOM 1265 N N . GLU A 1 167 ? 22.524 -1.510 5.897 1.00 83.88 167 GLU A N 1
ATOM 1266 C CA . GLU A 1 167 ? 22.917 -0.654 4.767 1.00 83.88 167 GLU A CA 1
ATOM 1267 C C . GLU A 1 167 ? 24.087 -1.220 3.951 1.00 83.88 167 GLU A C 1
ATOM 1269 O O . GLU A 1 167 ? 24.252 -0.876 2.777 1.00 83.88 167 GLU A O 1
ATOM 1274 N N . LEU A 1 168 ? 24.901 -2.101 4.547 1.00 83.19 168 LEU A N 1
ATOM 1275 C CA . LEU A 1 168 ? 26.011 -2.754 3.852 1.00 83.19 168 LEU A CA 1
ATOM 1276 C C . LEU A 1 168 ? 25.521 -3.774 2.821 1.00 83.19 168 LEU A C 1
ATOM 1278 O O . LEU A 1 168 ? 26.208 -4.018 1.828 1.00 83.19 168 LEU A O 1
ATOM 1282 N N . PHE A 1 169 ? 24.354 -4.381 3.049 1.00 83.38 169 PHE A N 1
ATOM 1283 C CA . PHE A 1 169 ? 23.811 -5.434 2.189 1.00 83.38 169 PHE A CA 1
ATOM 1284 C C . PHE A 1 169 ? 22.606 -5.003 1.376 1.00 83.38 169 PHE A C 1
ATOM 1286 O O . PHE A 1 169 ? 22.338 -5.643 0.360 1.00 83.38 169 PHE A O 1
ATOM 1293 N N . PHE A 1 170 ? 21.872 -3.976 1.806 1.00 89.88 170 PHE A N 1
ATOM 1294 C CA . PHE A 1 170 ? 20.789 -3.384 1.038 1.00 89.88 170 PHE A CA 1
ATOM 1295 C C . PHE A 1 170 ? 20.601 -1.909 1.368 1.00 89.88 170 PHE A C 1
ATOM 1297 O O . PHE A 1 170 ? 20.541 -1.518 2.521 1.00 89.88 170 PHE A O 1
ATOM 1304 N N . SER A 1 171 ? 20.476 -1.103 0.318 1.00 91.12 171 SER A N 1
ATOM 1305 C CA . SER A 1 171 ? 19.994 0.268 0.404 1.00 91.12 171 SER A CA 1
ATOM 1306 C C . SER A 1 171 ? 19.121 0.528 -0.812 1.00 91.12 171 SER A C 1
ATOM 1308 O O . SER A 1 171 ? 19.531 0.254 -1.949 1.00 91.12 171 SER A O 1
ATOM 1310 N N . SER A 1 172 ? 17.931 1.093 -0.605 1.00 89.38 172 SER A N 1
ATOM 1311 C CA . SER A 1 172 ? 17.001 1.434 -1.689 1.00 89.38 172 SER A CA 1
ATOM 1312 C C . SER A 1 172 ? 17.664 2.325 -2.754 1.00 89.38 172 SER A C 1
ATOM 1314 O O . SER A 1 172 ? 17.463 2.118 -3.956 1.00 89.38 172 SER A O 1
ATOM 1316 N N . ARG A 1 173 ? 18.531 3.259 -2.331 1.00 88.88 173 ARG A N 1
ATOM 1317 C CA . ARG A 1 173 ? 19.281 4.163 -3.223 1.00 88.88 173 ARG A CA 1
ATOM 1318 C C . ARG A 1 173 ? 20.334 3.423 -4.040 1.00 88.88 173 ARG A C 1
ATOM 1320 O O . ARG A 1 173 ? 20.401 3.602 -5.256 1.00 88.88 173 ARG A O 1
ATOM 1327 N N . GLN A 1 174 ? 21.129 2.572 -3.391 1.00 91.88 174 GLN A N 1
ATOM 1328 C CA . GLN A 1 174 ? 22.163 1.791 -4.073 1.00 91.88 174 GLN A CA 1
ATOM 1329 C C . GLN A 1 174 ? 21.545 0.818 -5.080 1.00 91.88 174 GLN A C 1
ATOM 1331 O O . GLN A 1 174 ? 22.003 0.742 -6.219 1.00 91.88 174 GLN A O 1
ATOM 1336 N N . ALA A 1 175 ? 20.457 0.142 -4.701 1.00 92.94 175 ALA A N 1
ATOM 1337 C CA . ALA A 1 175 ? 19.716 -0.738 -5.595 1.00 92.94 175 ALA A CA 1
ATOM 1338 C C . ALA A 1 175 ? 19.209 0.027 -6.829 1.00 92.94 175 ALA A C 1
ATOM 1340 O O . ALA A 1 175 ? 19.417 -0.417 -7.959 1.00 92.94 175 ALA A O 1
ATOM 1341 N N . ALA A 1 176 ? 18.597 1.202 -6.639 1.00 92.56 176 ALA A N 1
ATOM 1342 C CA . ALA A 1 176 ? 18.125 2.045 -7.739 1.00 92.56 176 ALA A CA 1
ATOM 1343 C C . ALA A 1 176 ? 19.263 2.480 -8.679 1.00 92.56 176 ALA A C 1
ATOM 1345 O O . ALA A 1 176 ? 19.128 2.365 -9.898 1.00 92.56 176 ALA A O 1
ATOM 1346 N N . ALA A 1 177 ? 20.395 2.927 -8.129 1.00 92.94 177 ALA A N 1
ATOM 1347 C CA . ALA A 1 177 ? 21.565 3.327 -8.908 1.00 92.94 177 ALA A CA 1
ATOM 1348 C C . ALA A 1 177 ? 22.149 2.152 -9.710 1.00 92.94 177 ALA A C 1
ATOM 1350 O O . ALA A 1 177 ? 22.387 2.277 -10.913 1.00 92.94 177 ALA A O 1
ATOM 1351 N N . LEU A 1 178 ? 22.302 0.984 -9.078 1.00 94.75 178 LEU A N 1
ATOM 1352 C CA . LEU A 1 178 ? 22.747 -0.244 -9.739 1.00 94.75 178 LEU A CA 1
ATOM 1353 C C . LEU A 1 178 ? 21.793 -0.673 -10.856 1.00 94.75 178 LEU A C 1
ATOM 1355 O O . LEU A 1 178 ? 22.247 -1.139 -11.898 1.00 94.75 178 LEU A O 1
ATOM 1359 N N . ASN A 1 179 ? 20.484 -0.488 -10.679 1.00 95.75 179 ASN A N 1
ATOM 1360 C CA . ASN A 1 179 ? 19.508 -0.771 -11.725 1.00 95.75 179 ASN A CA 1
ATOM 1361 C C . ASN A 1 179 ? 19.633 0.178 -12.924 1.00 95.75 179 ASN A C 1
ATOM 1363 O O . ASN A 1 179 ? 19.511 -0.267 -14.060 1.00 95.75 179 ASN A O 1
ATOM 1367 N N . ILE A 1 180 ? 19.908 1.464 -12.698 1.00 94.62 180 ILE A N 1
ATOM 1368 C CA . ILE A 1 180 ? 20.152 2.420 -13.789 1.00 94.62 180 ILE A CA 1
ATOM 1369 C C . ILE A 1 180 ? 21.389 2.003 -14.592 1.00 94.62 180 ILE A C 1
ATOM 1371 O O . ILE A 1 180 ? 21.336 1.945 -15.821 1.00 94.62 180 ILE A O 1
ATOM 1375 N N . VAL A 1 181 ? 22.477 1.641 -13.905 1.00 95.88 181 VAL A N 1
ATOM 1376 C CA . VAL A 1 181 ? 23.690 1.118 -14.549 1.00 95.88 181 VAL A CA 1
ATOM 1377 C C . VAL A 1 181 ? 23.384 -0.175 -15.308 1.00 95.88 181 VAL A C 1
ATOM 1379 O O . VAL A 1 181 ? 23.787 -0.318 -16.460 1.00 95.88 181 VAL A O 1
ATOM 1382 N N . LEU A 1 182 ? 22.622 -1.097 -14.711 1.00 95.25 182 LEU A N 1
ATOM 1383 C CA . LEU A 1 182 ? 22.209 -2.333 -15.373 1.00 95.25 182 LEU A CA 1
ATOM 1384 C C . LEU A 1 182 ? 21.401 -2.051 -16.646 1.00 95.25 182 LEU A C 1
ATOM 1386 O O . LEU A 1 182 ? 21.710 -2.633 -17.682 1.00 95.25 182 LEU A O 1
ATOM 1390 N N . ASN A 1 183 ? 20.407 -1.159 -16.605 1.00 94.75 183 ASN A N 1
ATOM 1391 C CA . ASN A 1 183 ? 19.577 -0.823 -17.767 1.00 94.75 183 ASN A CA 1
ATOM 1392 C C . ASN A 1 183 ? 20.406 -0.219 -18.911 1.00 94.75 183 ASN A C 1
ATOM 1394 O O . ASN A 1 183 ? 20.150 -0.526 -20.077 1.00 94.75 183 ASN A O 1
ATOM 1398 N N . LEU A 1 184 ? 21.434 0.576 -18.592 1.00 95.94 184 LEU A N 1
ATOM 1399 C CA . LEU A 1 184 ? 22.363 1.138 -19.578 1.00 95.94 184 LEU A CA 1
ATOM 1400 C C . LEU A 1 184 ? 23.061 0.042 -20.398 1.00 95.94 184 LEU A C 1
ATOM 1402 O O . LEU A 1 184 ? 23.153 0.132 -21.626 1.00 95.94 184 LEU A O 1
ATOM 1406 N N . PHE A 1 185 ? 23.502 -1.029 -19.735 1.00 96.56 185 PHE A N 1
ATOM 1407 C CA . PHE A 1 185 ? 24.085 -2.191 -20.407 1.00 96.56 185 PHE A CA 1
ATOM 1408 C C . PHE A 1 185 ? 23.027 -3.079 -21.058 1.00 96.56 185 PHE A C 1
ATOM 1410 O O . PHE A 1 185 ? 23.238 -3.559 -22.171 1.00 96.56 185 PHE A O 1
ATOM 1417 N N . LEU A 1 186 ? 21.886 -3.282 -20.399 1.00 95.38 186 LEU A N 1
ATOM 1418 C CA . LEU A 1 186 ? 20.847 -4.206 -20.840 1.00 95.38 186 LEU A CA 1
ATOM 1419 C C . LEU A 1 186 ? 20.210 -3.761 -22.160 1.00 95.38 186 LEU A C 1
ATOM 1421 O O . LEU A 1 186 ? 20.115 -4.572 -23.079 1.00 95.38 186 LEU A O 1
ATOM 1425 N N . TYR A 1 187 ? 19.836 -2.486 -22.309 1.00 95.62 187 TYR A N 1
ATOM 1426 C CA . TYR A 1 187 ? 19.289 -1.987 -23.578 1.00 95.62 187 TYR A CA 1
ATOM 1427 C C . TYR A 1 187 ? 20.300 -2.073 -24.715 1.00 95.62 187 TYR A C 1
ATOM 1429 O O . TYR A 1 187 ? 19.959 -2.501 -25.819 1.00 95.62 187 TYR A O 1
ATOM 1437 N N . THR A 1 188 ? 21.554 -1.722 -24.434 1.00 97.62 188 THR A N 1
ATOM 1438 C CA . THR A 1 188 ? 22.655 -1.841 -25.395 1.00 97.62 188 THR A CA 1
ATOM 1439 C C . THR A 1 188 ? 22.833 -3.291 -25.841 1.00 97.62 188 THR A C 1
ATOM 1441 O O . THR A 1 188 ? 22.878 -3.563 -27.039 1.00 97.62 188 THR A O 1
ATOM 1444 N N . ALA A 1 189 ? 22.864 -4.236 -24.900 1.00 97.69 189 ALA A N 1
ATOM 1445 C CA . ALA A 1 189 ? 23.004 -5.658 -25.187 1.00 97.69 189 ALA A CA 1
ATOM 1446 C C . ALA A 1 189 ? 21.829 -6.200 -26.016 1.00 97.69 189 ALA A C 1
ATOM 1448 O O . ALA A 1 189 ? 22.057 -6.873 -27.020 1.00 97.69 189 ALA A O 1
ATOM 1449 N N . ILE A 1 190 ? 20.585 -5.868 -25.650 1.00 97.25 190 ILE A N 1
ATOM 1450 C CA . ILE A 1 190 ? 19.382 -6.306 -26.377 1.00 97.25 190 ILE A CA 1
ATOM 1451 C C . ILE A 1 190 ? 19.405 -5.803 -27.824 1.00 97.25 190 ILE A C 1
ATOM 1453 O O . ILE A 1 190 ? 19.172 -6.585 -28.745 1.00 97.25 190 ILE A O 1
ATOM 1457 N N . LEU A 1 191 ? 19.725 -4.525 -28.050 1.00 97.75 191 LEU A N 1
ATOM 1458 C CA . LEU A 1 191 ? 19.767 -3.959 -29.401 1.00 97.75 191 LEU A CA 1
ATOM 1459 C C . LEU A 1 191 ? 20.937 -4.491 -30.232 1.00 97.75 191 LEU A C 1
ATOM 1461 O O . LEU A 1 191 ? 20.774 -4.722 -31.429 1.00 97.75 191 LEU A O 1
ATOM 1465 N N . VAL A 1 192 ? 22.095 -4.733 -29.615 1.00 97.94 192 VAL A N 1
ATOM 1466 C CA . VAL A 1 192 ? 23.232 -5.401 -30.264 1.00 97.94 192 VAL A CA 1
ATOM 1467 C C . VAL A 1 192 ? 22.843 -6.803 -30.722 1.00 97.94 192 VAL A C 1
ATOM 1469 O O . VAL A 1 192 ? 23.056 -7.142 -31.886 1.00 97.94 192 VAL A O 1
ATOM 1472 N N . VAL A 1 193 ? 22.229 -7.602 -29.845 1.00 98.00 193 VAL A N 1
ATOM 1473 C CA . VAL A 1 193 ? 21.756 -8.950 -30.188 1.00 98.00 193 VAL A CA 1
ATOM 1474 C C . VAL A 1 193 ? 20.716 -8.883 -31.306 1.00 98.00 193 VAL A C 1
ATOM 1476 O O . VAL A 1 193 ? 20.838 -9.618 -32.283 1.00 98.00 193 VAL A O 1
ATOM 1479 N N . ALA A 1 194 ? 19.746 -7.970 -31.222 1.00 97.62 194 ALA A N 1
ATOM 1480 C CA . ALA A 1 194 ? 18.736 -7.786 -32.262 1.00 97.62 194 ALA A CA 1
ATOM 1481 C C . ALA A 1 194 ? 19.358 -7.419 -33.622 1.00 97.62 194 ALA A C 1
ATOM 1483 O O . ALA A 1 194 ? 18.970 -7.978 -34.647 1.00 97.62 194 ALA A O 1
ATOM 1484 N N . ALA A 1 195 ? 20.359 -6.534 -33.643 1.00 97.75 195 ALA A N 1
ATOM 1485 C CA . ALA A 1 195 ? 21.068 -6.161 -34.864 1.00 97.75 195 ALA A CA 1
ATOM 1486 C C . ALA A 1 195 ? 21.841 -7.344 -35.469 1.00 97.75 195 ALA A C 1
ATOM 1488 O O . ALA A 1 195 ? 21.783 -7.554 -36.681 1.00 97.75 195 ALA A O 1
ATOM 1489 N N . LEU A 1 196 ? 22.532 -8.137 -34.643 1.00 97.62 196 LEU A N 1
ATOM 1490 C CA . LEU A 1 196 ? 23.267 -9.325 -35.093 1.00 97.62 196 LEU A CA 1
ATOM 1491 C C . LEU A 1 196 ? 22.327 -10.406 -35.641 1.00 97.62 196 LEU A C 1
ATOM 1493 O O . LEU A 1 196 ? 22.595 -10.962 -36.703 1.00 97.62 196 LEU A O 1
ATOM 1497 N N . VAL A 1 197 ? 21.201 -10.661 -34.967 1.00 97.88 197 VAL A N 1
ATOM 1498 C CA . VAL A 1 197 ? 20.152 -11.579 -35.451 1.00 97.88 197 VAL A CA 1
ATOM 1499 C C . VAL A 1 197 ? 19.548 -11.078 -36.767 1.00 97.88 197 VAL A C 1
ATOM 1501 O O . VAL A 1 197 ? 19.249 -11.877 -37.649 1.00 97.88 197 VAL A O 1
ATOM 1504 N N . GLY A 1 198 ? 19.443 -9.759 -36.941 1.00 97.38 198 GLY A N 1
ATOM 1505 C CA . GLY A 1 198 ? 19.054 -9.117 -38.198 1.00 97.38 198 GLY A CA 1
ATOM 1506 C C . GLY A 1 198 ? 20.122 -9.144 -39.302 1.00 97.38 198 GLY A C 1
ATOM 1507 O O . GLY A 1 198 ? 19.900 -8.561 -40.361 1.00 97.38 198 GLY A O 1
ATOM 1508 N N . GLY A 1 199 ? 21.275 -9.785 -39.081 1.00 97.06 199 GLY A N 1
ATOM 1509 C CA . GLY A 1 199 ? 22.343 -9.931 -40.074 1.00 97.06 199 GLY A CA 1
ATOM 1510 C C . GLY A 1 199 ? 23.320 -8.754 -40.154 1.00 97.06 199 GLY A C 1
ATOM 1511 O O . GLY A 1 199 ? 24.077 -8.654 -41.121 1.00 97.06 199 GLY A O 1
ATOM 1512 N N . ALA A 1 200 ? 23.335 -7.850 -39.169 1.00 96.88 200 ALA A N 1
ATOM 1513 C CA . ALA A 1 200 ? 24.338 -6.791 -39.119 1.00 96.88 200 ALA A CA 1
ATOM 1514 C C . ALA A 1 200 ? 25.751 -7.380 -38.962 1.00 96.88 200 ALA A C 1
ATOM 1516 O O . ALA A 1 200 ? 25.982 -8.292 -38.169 1.00 96.88 200 ALA A O 1
ATOM 1517 N N . SER A 1 201 ? 26.726 -6.825 -39.684 1.00 97.19 201 SER A N 1
ATOM 1518 C CA . SER A 1 201 ? 28.128 -7.197 -39.494 1.00 97.19 201 SER A CA 1
ATOM 1519 C C . SER A 1 201 ? 28.678 -6.631 -38.179 1.00 97.19 201 SER A C 1
ATOM 1521 O O . SER A 1 201 ? 28.303 -5.537 -37.755 1.00 97.19 201 SER A O 1
ATOM 1523 N N . ILE A 1 202 ? 29.623 -7.349 -37.559 1.00 95.00 202 ILE A N 1
ATOM 1524 C CA . ILE A 1 202 ? 30.233 -6.984 -36.262 1.00 95.00 202 ILE A CA 1
ATOM 1525 C C . ILE A 1 202 ? 30.906 -5.597 -36.306 1.00 95.00 202 ILE A C 1
ATOM 1527 O O . ILE A 1 202 ? 30.991 -4.896 -35.304 1.00 95.00 202 ILE A O 1
ATOM 1531 N N . TYR A 1 203 ? 31.348 -5.164 -37.487 1.00 94.81 203 TYR A N 1
ATOM 1532 C CA . TYR A 1 203 ? 31.979 -3.856 -37.696 1.00 94.81 203 TYR A CA 1
ATOM 1533 C C . TYR A 1 203 ? 31.097 -2.878 -38.488 1.00 94.81 203 TYR A C 1
ATOM 1535 O O . TYR A 1 203 ? 31.551 -1.798 -38.875 1.00 94.81 203 TYR A O 1
ATOM 1543 N N . GLY A 1 204 ? 29.838 -3.246 -38.736 1.00 95.94 204 GLY A N 1
ATOM 1544 C CA . GLY A 1 204 ? 28.899 -2.490 -39.553 1.00 95.94 204 GLY A CA 1
ATOM 1545 C C . GLY A 1 204 ? 28.380 -1.229 -38.868 1.00 95.94 204 GLY A C 1
ATOM 1546 O O . GLY A 1 204 ? 28.278 -1.148 -37.642 1.00 95.94 204 GLY A O 1
ATOM 1547 N N . ALA A 1 205 ? 27.993 -0.241 -39.678 1.00 96.62 205 ALA A N 1
ATOM 1548 C CA . ALA A 1 205 ? 27.358 0.984 -39.192 1.00 96.62 205 ALA A CA 1
ATOM 1549 C C . ALA A 1 205 ? 26.070 0.691 -38.400 1.00 96.62 205 ALA A C 1
ATOM 1551 O O . ALA A 1 205 ? 25.821 1.343 -37.390 1.00 96.62 205 ALA A O 1
ATOM 1552 N N . SER A 1 206 ? 25.307 -0.333 -38.798 1.00 94.69 206 SER A N 1
ATOM 1553 C CA . SER A 1 206 ? 24.084 -0.753 -38.104 1.00 94.69 206 SER A CA 1
ATOM 1554 C C . SER A 1 206 ? 24.344 -1.199 -36.664 1.00 94.69 206 SER A C 1
ATOM 1556 O O . SER A 1 206 ? 23.590 -0.821 -35.772 1.00 94.69 206 SER A O 1
ATOM 1558 N N . LEU A 1 207 ? 25.433 -1.938 -36.407 1.00 96.69 207 LEU A N 1
ATOM 1559 C CA . LEU A 1 207 ? 25.785 -2.346 -35.045 1.00 96.69 207 LEU A CA 1
ATOM 1560 C C . LEU A 1 207 ? 26.193 -1.139 -34.193 1.00 96.69 207 LEU A C 1
ATOM 1562 O O . LEU A 1 207 ? 25.743 -1.002 -33.059 1.00 96.69 207 LEU A O 1
ATOM 1566 N N . LYS A 1 208 ? 27.000 -0.228 -34.753 1.00 97.56 208 LYS A N 1
ATOM 1567 C CA . LYS A 1 208 ? 27.387 1.021 -34.072 1.00 97.56 208 LYS A CA 1
ATOM 1568 C C . LYS A 1 208 ? 26.161 1.871 -33.727 1.00 97.56 208 LYS A C 1
ATOM 1570 O O . LYS A 1 208 ? 26.079 2.397 -32.621 1.00 97.56 208 LYS A O 1
ATOM 1575 N N . GLY A 1 209 ? 25.200 1.958 -34.649 1.00 96.81 209 GLY A N 1
ATOM 1576 C CA . GLY A 1 209 ? 23.917 2.624 -34.429 1.00 96.81 209 GLY A CA 1
ATOM 1577 C C . GLY A 1 209 ? 23.101 1.971 -33.313 1.00 96.81 209 GLY A C 1
ATOM 1578 O O . GLY A 1 209 ? 22.594 2.677 -32.449 1.00 96.81 209 GLY A O 1
ATOM 1579 N N . ALA A 1 210 ? 23.035 0.637 -33.276 1.00 97.69 210 ALA A N 1
ATOM 1580 C CA . ALA A 1 210 ? 22.351 -0.105 -32.217 1.00 97.69 210 ALA A CA 1
ATOM 1581 C C . ALA A 1 210 ? 22.987 0.115 -30.833 1.00 97.69 210 ALA A C 1
ATOM 1583 O O . ALA A 1 210 ? 22.264 0.330 -29.860 1.00 97.69 210 ALA A O 1
ATOM 1584 N N . ILE A 1 211 ? 24.324 0.127 -30.749 1.00 97.62 211 ILE A N 1
ATOM 1585 C CA . ILE A 1 211 ? 25.058 0.424 -29.507 1.00 97.62 211 ILE A CA 1
ATOM 1586 C C . ILE A 1 211 ? 24.727 1.837 -29.018 1.00 97.62 211 ILE A C 1
ATOM 1588 O O . ILE A 1 211 ? 24.348 2.020 -27.863 1.00 97.62 211 ILE A O 1
ATOM 1592 N N . LEU A 1 212 ? 24.846 2.831 -29.905 1.00 98.00 212 LEU A N 1
ATOM 1593 C CA . LEU A 1 212 ? 24.581 4.229 -29.570 1.00 98.00 212 LEU A CA 1
ATOM 1594 C C . LEU A 1 212 ? 23.128 4.434 -29.123 1.00 98.00 212 LEU A C 1
ATOM 1596 O O . LEU A 1 212 ? 22.878 5.125 -28.137 1.00 98.00 212 LEU A O 1
ATOM 1600 N N . LEU A 1 213 ? 22.180 3.806 -29.822 1.00 97.50 213 LEU A N 1
ATOM 1601 C CA . LEU A 1 213 ? 20.761 3.872 -29.491 1.00 97.50 213 LEU A CA 1
ATOM 1602 C C . LEU A 1 213 ? 20.472 3.257 -28.117 1.00 97.50 213 LEU A C 1
ATOM 1604 O O . LEU A 1 213 ? 19.774 3.871 -27.316 1.00 97.50 213 LEU A O 1
ATOM 1608 N N . GLY A 1 214 ? 21.026 2.080 -27.815 1.00 97.12 214 GLY A N 1
ATOM 1609 C CA . GLY A 1 214 ? 20.798 1.406 -26.533 1.00 97.12 214 GLY A CA 1
ATOM 1610 C C . GLY A 1 214 ? 21.355 2.184 -25.350 1.00 97.12 214 GLY A C 1
ATOM 1611 O O . GLY A 1 214 ? 20.659 2.375 -24.353 1.00 97.12 214 GLY A O 1
ATOM 1612 N N . PHE A 1 215 ? 22.566 2.719 -25.502 1.00 98.00 215 PHE A N 1
ATOM 1613 C CA . PHE A 1 215 ? 23.171 3.592 -24.503 1.00 98.00 215 PHE A CA 1
ATOM 1614 C C . PHE A 1 215 ? 22.344 4.871 -24.294 1.00 98.00 215 PHE A C 1
ATOM 1616 O O . PHE A 1 215 ? 22.098 5.287 -23.159 1.00 98.00 215 PHE A O 1
ATOM 1623 N N . GLY A 1 216 ? 21.870 5.476 -25.388 1.00 97.56 216 GLY A N 1
ATOM 1624 C CA . GLY A 1 216 ? 21.009 6.656 -25.354 1.00 97.56 216 GLY A CA 1
ATOM 1625 C C . GLY A 1 216 ? 19.696 6.403 -24.613 1.00 97.56 216 GLY A C 1
ATOM 1626 O O . GLY A 1 216 ? 19.351 7.170 -23.717 1.00 97.56 216 GLY A O 1
ATOM 1627 N N . LEU A 1 217 ? 19.001 5.301 -24.914 1.00 96.19 217 LEU A N 1
ATOM 1628 C CA . LEU A 1 217 ? 17.766 4.916 -24.221 1.00 96.19 217 LEU A CA 1
ATOM 1629 C C . LEU A 1 217 ? 17.992 4.699 -22.719 1.00 96.19 217 LEU A C 1
ATOM 1631 O O . LEU A 1 217 ? 17.217 5.206 -21.909 1.00 96.19 217 LEU A O 1
ATOM 1635 N N . GLY A 1 218 ? 19.077 4.015 -22.339 1.00 95.69 218 GLY A N 1
ATOM 1636 C CA . GLY A 1 218 ? 19.426 3.806 -20.929 1.00 95.69 218 GLY A CA 1
ATOM 1637 C C . GLY A 1 218 ? 19.720 5.107 -20.187 1.00 95.69 218 GLY A C 1
ATOM 1638 O O . GLY A 1 218 ? 19.281 5.285 -19.052 1.00 95.69 218 GLY A O 1
ATOM 1639 N N . THR A 1 219 ? 20.398 6.047 -20.847 1.00 96.62 219 THR A N 1
ATOM 1640 C CA . THR A 1 219 ? 20.700 7.366 -20.276 1.00 96.62 219 THR A CA 1
ATOM 1641 C C . THR A 1 219 ? 19.436 8.213 -20.122 1.00 96.62 219 THR A C 1
ATOM 1643 O O . THR A 1 219 ? 19.243 8.826 -19.075 1.00 96.62 219 THR A O 1
ATOM 1646 N N . ILE A 1 220 ? 18.550 8.220 -21.125 1.00 94.94 220 ILE A N 1
ATOM 1647 C CA . ILE A 1 220 ? 17.275 8.953 -21.074 1.00 94.94 220 ILE A CA 1
ATOM 1648 C C . ILE A 1 220 ? 16.383 8.407 -19.954 1.00 94.94 220 ILE A C 1
ATOM 1650 O O . ILE A 1 220 ? 15.858 9.195 -19.170 1.00 94.94 220 ILE A O 1
ATOM 1654 N N . GLU A 1 221 ? 16.234 7.083 -19.832 1.00 93.81 221 GLU A N 1
ATOM 1655 C CA . GLU A 1 221 ? 15.459 6.488 -18.735 1.00 93.81 221 GLU A CA 1
ATOM 1656 C C . GLU A 1 221 ? 16.095 6.800 -17.372 1.00 93.81 221 GLU A C 1
ATOM 1658 O O . GLU A 1 221 ? 15.394 7.203 -16.444 1.00 93.81 221 GLU A O 1
ATOM 1663 N N . GLY A 1 222 ? 17.418 6.653 -17.245 1.00 93.31 222 GLY A N 1
ATOM 1664 C CA . GLY A 1 222 ? 18.143 6.967 -16.014 1.00 93.31 222 GLY A CA 1
ATOM 1665 C C . GLY A 1 222 ? 17.929 8.414 -15.569 1.00 93.31 222 GLY A C 1
ATOM 1666 O O . GLY A 1 222 ? 17.536 8.653 -14.428 1.00 93.31 222 GLY A O 1
ATOM 1667 N N . ALA A 1 223 ? 18.098 9.370 -16.486 1.00 92.00 223 ALA A N 1
ATOM 1668 C CA . ALA A 1 223 ? 17.857 10.786 -16.227 1.00 92.00 223 ALA A CA 1
ATOM 1669 C C . ALA A 1 223 ? 16.391 11.059 -15.867 1.00 92.00 223 ALA A C 1
ATOM 1671 O O . ALA A 1 223 ? 16.122 11.738 -14.881 1.00 92.00 223 ALA A O 1
ATOM 1672 N N . TYR A 1 224 ? 15.437 10.483 -16.607 1.00 89.50 224 TYR A N 1
ATOM 1673 C CA . TYR A 1 224 ? 14.008 10.600 -16.307 1.00 89.50 224 TYR A CA 1
ATOM 1674 C C . TYR A 1 224 ? 13.683 10.141 -14.878 1.00 89.50 224 TYR A C 1
ATOM 1676 O O . TYR A 1 224 ? 12.939 10.816 -14.167 1.00 89.50 224 TYR A O 1
ATOM 1684 N N . ARG A 1 225 ? 14.266 9.020 -14.436 1.00 88.31 225 ARG A N 1
ATOM 1685 C CA . ARG A 1 225 ? 14.043 8.459 -13.095 1.00 88.31 225 ARG A CA 1
ATOM 1686 C C . ARG A 1 225 ? 14.685 9.281 -11.985 1.00 88.31 225 ARG A C 1
ATOM 1688 O O . ARG A 1 225 ? 14.103 9.361 -10.909 1.00 88.31 225 ARG A O 1
ATOM 1695 N N . MET A 1 226 ? 15.856 9.865 -12.240 1.00 87.12 226 MET A N 1
ATOM 1696 C CA . MET A 1 226 ? 16.537 10.762 -11.299 1.00 87.12 226 MET A CA 1
ATOM 1697 C C . MET A 1 226 ? 15.831 12.116 -11.176 1.00 87.12 226 MET A C 1
ATOM 1699 O O . MET A 1 226 ? 15.803 12.692 -10.098 1.00 87.12 226 MET A O 1
ATOM 1703 N N . LEU A 1 227 ? 15.238 12.612 -12.263 1.00 84.25 227 LEU A N 1
ATOM 1704 C CA . LEU A 1 227 ? 14.518 13.888 -12.294 1.00 84.25 227 LEU A CA 1
ATOM 1705 C C . LEU A 1 227 ? 13.076 13.795 -11.767 1.00 84.25 227 LEU A C 1
ATOM 1707 O O . LEU A 1 227 ? 12.369 14.797 -11.780 1.00 84.25 227 LEU A O 1
ATOM 1711 N N . GLY A 1 228 ? 12.612 12.609 -11.359 1.00 71.50 228 GLY A N 1
ATOM 1712 C CA . GLY A 1 228 ? 11.246 12.417 -10.859 1.00 71.50 228 GLY A CA 1
ATOM 1713 C C . GLY A 1 228 ? 10.144 12.477 -11.926 1.00 71.50 228 GLY A C 1
ATOM 1714 O O . GLY A 1 228 ? 8.971 12.382 -11.587 1.00 71.50 228 GLY A O 1
ATOM 1715 N N . GLY A 1 229 ? 10.502 12.571 -13.213 1.00 60.12 229 GLY A N 1
ATOM 1716 C CA . GLY A 1 229 ? 9.572 12.646 -14.342 1.00 60.12 229 GLY A CA 1
ATOM 1717 C C . GLY A 1 229 ? 8.775 13.970 -14.430 1.00 60.12 229 GLY A C 1
ATOM 1718 O O . GLY A 1 229 ? 8.226 14.445 -13.443 1.00 60.12 229 GLY A O 1
ATOM 1719 N N . PRO A 1 230 ? 8.606 14.568 -15.626 1.00 53.38 230 PRO A N 1
ATOM 1720 C CA . PRO A 1 230 ? 7.907 15.850 -15.798 1.00 53.38 230 PRO A CA 1
ATOM 1721 C C . PRO A 1 230 ? 6.392 15.809 -15.526 1.00 53.38 230 PRO A C 1
ATOM 1723 O O . PRO A 1 230 ? 5.761 16.859 -15.482 1.00 53.38 230 PRO A O 1
ATOM 1726 N N . PHE A 1 231 ? 5.795 14.623 -15.362 1.00 53.81 231 PHE A N 1
ATOM 1727 C CA . PHE A 1 231 ? 4.343 14.457 -15.198 1.00 53.81 231 PHE A CA 1
ATOM 1728 C C . PHE A 1 231 ? 3.899 14.173 -13.758 1.00 53.81 231 PHE A C 1
ATOM 1730 O O . PHE A 1 231 ? 2.702 14.071 -13.510 1.00 53.81 231 PHE A O 1
ATOM 1737 N N . TRP A 1 232 ? 4.834 14.055 -12.813 1.00 51.59 232 TRP A N 1
ATOM 1738 C CA . TRP A 1 232 ? 4.538 13.674 -11.432 1.00 51.59 232 TRP A CA 1
ATOM 1739 C C . TRP A 1 232 ? 5.406 14.468 -10.452 1.00 51.59 232 TRP A C 1
ATOM 1741 O O . TRP A 1 232 ? 6.288 13.904 -9.819 1.00 51.59 232 TRP A O 1
ATOM 1751 N N . TYR A 1 233 ? 5.187 15.784 -10.319 1.00 47.97 233 TYR A N 1
ATOM 1752 C CA . TYR A 1 233 ? 5.875 16.552 -9.272 1.00 47.97 233 TYR A CA 1
ATOM 1753 C C . TYR A 1 233 ? 5.070 17.738 -8.721 1.00 47.97 233 TYR A C 1
ATOM 1755 O O . TYR A 1 233 ? 5.112 18.850 -9.243 1.00 47.97 233 TYR A O 1
ATOM 1763 N N . ARG A 1 234 ? 4.385 17.477 -7.604 1.00 41.47 234 ARG A N 1
ATOM 1764 C CA . ARG A 1 234 ? 4.187 18.378 -6.454 1.00 41.47 234 ARG A CA 1
ATOM 1765 C C . ARG A 1 234 ? 3.866 17.478 -5.251 1.00 41.47 234 ARG A C 1
ATOM 1767 O O . ARG A 1 234 ? 2.719 17.095 -5.079 1.00 41.47 234 ARG A O 1
ATOM 1774 N N . GLY A 1 235 ? 4.887 17.047 -4.501 1.00 49.03 235 GLY A N 1
ATOM 1775 C CA . GLY A 1 235 ? 4.673 16.375 -3.207 1.00 49.03 235 GLY A CA 1
ATOM 1776 C C . GLY A 1 235 ? 5.613 15.226 -2.820 1.00 49.03 235 GLY A C 1
ATOM 1777 O O . GLY A 1 235 ? 5.586 14.825 -1.664 1.00 49.03 235 GLY A O 1
ATOM 1778 N N . HIS A 1 236 ? 6.454 14.688 -3.713 1.00 46.09 236 HIS A N 1
ATOM 1779 C CA . HIS A 1 236 ? 7.386 13.619 -3.320 1.00 46.09 236 HIS A CA 1
ATOM 1780 C C . HIS A 1 236 ? 8.707 14.171 -2.762 1.00 46.09 236 HIS A C 1
ATOM 1782 O O . HIS A 1 236 ? 9.349 15.028 -3.382 1.00 46.09 236 HIS A O 1
ATOM 1788 N N . GLU A 1 237 ? 9.093 13.661 -1.584 1.00 51.94 237 GLU A N 1
ATOM 1789 C CA . GLU A 1 237 ? 10.394 13.869 -0.940 1.00 51.94 237 GLU A CA 1
ATOM 1790 C C . GLU A 1 237 ? 11.523 13.727 -1.970 1.00 51.94 237 GLU A C 1
ATOM 1792 O O . GLU A 1 237 ? 11.512 12.827 -2.811 1.00 51.94 237 GLU A O 1
ATOM 1797 N N . ARG A 1 238 ? 12.497 14.643 -1.925 1.00 52.91 238 ARG A N 1
ATOM 1798 C CA . ARG A 1 238 ? 13.522 14.864 -2.966 1.00 52.91 238 ARG A CA 1
ATOM 1799 C C . ARG A 1 238 ? 14.485 13.690 -3.219 1.00 52.91 238 ARG A C 1
ATOM 1801 O O . ARG A 1 238 ? 15.382 13.825 -4.045 1.00 52.91 238 ARG A O 1
ATOM 1808 N N . ASP A 1 239 ? 14.282 12.548 -2.568 1.00 57.00 239 ASP A N 1
ATOM 1809 C CA . ASP A 1 239 ? 15.245 11.447 -2.513 1.00 57.00 239 ASP A CA 1
ATOM 1810 C C . ASP A 1 239 ? 14.751 10.135 -3.160 1.00 57.00 239 ASP A C 1
ATOM 1812 O O . ASP A 1 239 ? 15.470 9.128 -3.149 1.00 57.00 239 ASP A O 1
ATOM 1816 N N . GLU A 1 240 ? 13.554 10.106 -3.758 1.00 72.56 240 GLU A N 1
ATOM 1817 C CA . GLU A 1 240 ? 12.992 8.879 -4.336 1.00 72.56 240 GLU A CA 1
ATOM 1818 C C . GLU A 1 240 ? 13.215 8.759 -5.857 1.00 72.56 240 GLU A C 1
ATOM 1820 O O . GLU A 1 240 ? 12.488 9.313 -6.677 1.00 72.56 240 GLU A O 1
ATOM 1825 N N . VAL A 1 241 ? 14.197 7.944 -6.261 1.00 81.56 241 VAL A N 1
ATOM 1826 C CA . VAL A 1 241 ? 14.406 7.566 -7.674 1.00 81.56 241 VAL A CA 1
ATOM 1827 C C . VAL A 1 241 ? 13.237 6.705 -8.164 1.00 81.56 241 VAL A C 1
ATOM 1829 O O . VAL A 1 241 ? 12.962 5.665 -7.568 1.00 81.56 241 VAL A O 1
ATOM 1832 N N . LEU A 1 242 ? 12.582 7.039 -9.278 1.00 85.00 242 LEU A N 1
ATOM 1833 C CA . LEU A 1 242 ? 11.436 6.262 -9.786 1.00 85.00 242 LEU A CA 1
ATOM 1834 C C . LEU A 1 242 ? 11.780 4.788 -10.111 1.00 85.00 242 LEU A C 1
ATOM 1836 O O . LEU A 1 242 ? 12.947 4.404 -10.232 1.00 85.00 242 LEU A O 1
ATOM 1840 N N . GLY A 1 243 ? 10.758 3.940 -10.273 1.00 86.06 243 GLY A N 1
ATOM 1841 C CA . GLY A 1 243 ? 10.909 2.570 -10.791 1.00 86.06 243 GLY A CA 1
ATOM 1842 C C . GLY A 1 243 ? 11.274 2.536 -12.285 1.00 86.06 243 GLY A C 1
ATOM 1843 O O . GLY A 1 243 ? 11.136 3.537 -12.986 1.00 86.06 243 GLY A O 1
ATOM 1844 N N . ALA A 1 244 ? 11.762 1.395 -12.778 1.00 89.38 244 ALA A N 1
ATOM 1845 C CA . ALA A 1 244 ? 12.089 1.205 -14.194 1.00 89.38 244 ALA A CA 1
ATOM 1846 C C . ALA A 1 244 ? 10.822 1.001 -15.036 1.00 89.38 244 ALA A C 1
ATOM 1848 O O . ALA A 1 244 ? 9.844 0.419 -14.558 1.00 89.38 244 ALA A O 1
ATOM 1849 N N . TRP A 1 245 ? 10.841 1.393 -16.309 1.00 86.94 245 TRP A N 1
ATOM 1850 C CA . TRP A 1 245 ? 9.651 1.370 -17.173 1.00 86.94 245 TRP A CA 1
ATOM 1851 C C . TRP A 1 245 ? 9.077 -0.037 -17.373 1.00 86.94 245 TRP A C 1
ATOM 1853 O O . TRP A 1 245 ? 7.862 -0.229 -17.361 1.00 86.94 245 TRP A O 1
ATOM 1863 N N . TYR A 1 246 ? 9.936 -1.053 -17.470 1.00 83.19 246 TYR A N 1
ATOM 1864 C CA . TYR A 1 246 ? 9.506 -2.450 -17.607 1.00 83.19 246 TYR A CA 1
ATOM 1865 C C . TYR A 1 246 ? 8.865 -3.031 -16.342 1.00 83.19 246 TYR A C 1
ATOM 1867 O O . TYR A 1 246 ? 8.311 -4.128 -16.386 1.00 83.19 246 TYR A O 1
ATOM 1875 N N . THR A 1 247 ? 8.911 -2.323 -15.212 1.00 81.19 247 THR A N 1
ATOM 1876 C CA . THR A 1 247 ? 8.144 -2.719 -14.027 1.00 81.19 247 THR A CA 1
ATOM 1877 C C . THR A 1 247 ? 6.711 -2.222 -14.069 1.00 81.19 247 THR A C 1
ATOM 1879 O O . THR A 1 247 ? 5.892 -2.734 -13.315 1.00 81.19 247 THR A O 1
ATOM 1882 N N . MET A 1 248 ? 6.356 -1.305 -14.975 1.00 75.94 248 MET A N 1
ATOM 1883 C CA . MET A 1 248 ? 4.985 -0.813 -15.102 1.00 75.94 248 MET A CA 1
ATOM 1884 C C . MET A 1 248 ? 3.992 -1.943 -15.448 1.00 75.94 248 MET A C 1
ATOM 1886 O O . MET A 1 248 ? 2.997 -2.077 -14.732 1.00 75.94 248 MET A O 1
ATOM 1890 N N . PRO A 1 249 ? 4.264 -2.840 -16.423 1.00 73.62 249 PRO A N 1
ATOM 1891 C CA . PRO A 1 249 ? 3.407 -4.000 -16.672 1.00 73.62 249 PRO A CA 1
ATOM 1892 C C . PRO A 1 249 ? 3.352 -4.960 -15.481 1.00 73.62 249 PRO A C 1
ATOM 1894 O O . PRO A 1 249 ? 2.302 -5.529 -15.206 1.00 73.62 249 PRO A O 1
ATOM 1897 N N . ILE A 1 250 ? 4.459 -5.124 -14.745 1.00 69.38 250 ILE A N 1
ATOM 1898 C CA . ILE A 1 250 ? 4.509 -5.961 -13.534 1.00 69.38 250 ILE A CA 1
ATOM 1899 C C . ILE A 1 250 ? 3.661 -5.336 -12.422 1.00 69.38 250 ILE A C 1
ATOM 1901 O O . ILE A 1 250 ? 2.943 -6.049 -11.730 1.00 69.38 250 ILE A O 1
ATOM 1905 N N . GLY A 1 251 ? 3.682 -4.010 -12.289 1.00 64.56 251 GLY A N 1
ATOM 1906 C CA . GLY A 1 251 ? 2.800 -3.241 -11.421 1.00 64.56 251 GLY A CA 1
ATOM 1907 C C . GLY A 1 251 ? 1.338 -3.525 -11.747 1.00 64.56 251 GLY A C 1
ATOM 1908 O O . GLY A 1 251 ? 0.612 -3.990 -10.874 1.00 64.56 251 GLY A O 1
ATOM 1909 N N . VAL A 1 252 ? 0.938 -3.375 -13.012 1.00 67.81 252 VAL A N 1
ATOM 1910 C CA . VAL A 1 252 ? -0.429 -3.678 -13.479 1.00 67.81 252 VAL A CA 1
ATOM 1911 C C . VAL A 1 252 ? -0.791 -5.152 -13.261 1.00 67.81 252 VAL A C 1
ATOM 1913 O O . VAL A 1 252 ? -1.875 -5.469 -12.786 1.00 67.81 252 VAL A O 1
ATOM 1916 N N . LEU A 1 253 ? 0.116 -6.087 -13.535 1.00 64.12 253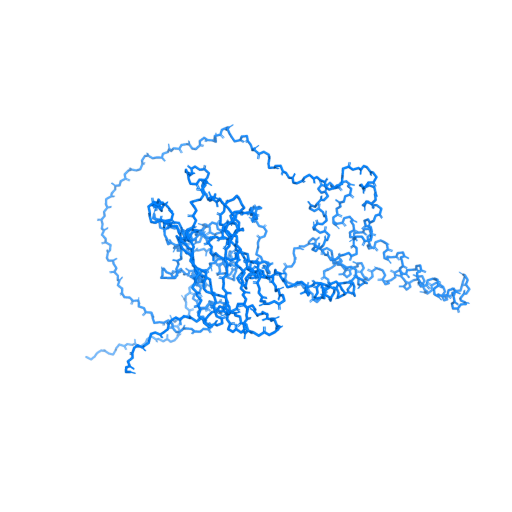 LEU A N 1
ATOM 1917 C CA . LEU A 1 253 ? -0.131 -7.511 -13.297 1.00 64.12 253 LEU A CA 1
ATOM 1918 C C . LEU A 1 253 ? -0.206 -7.843 -11.806 1.00 64.12 253 LEU A C 1
ATOM 1920 O O . LEU A 1 253 ? -0.971 -8.723 -11.424 1.00 64.12 253 LEU A O 1
ATOM 1924 N N . SER A 1 254 ? 0.542 -7.149 -10.949 1.00 60.66 254 SER A N 1
ATOM 1925 C CA . SER A 1 254 ? 0.467 -7.317 -9.497 1.00 60.66 254 SER A CA 1
ATOM 1926 C C . SER A 1 254 ? -0.800 -6.702 -8.911 1.00 60.66 254 SER A C 1
ATOM 1928 O O . SER A 1 254 ? -1.354 -7.277 -7.980 1.00 60.66 254 SER A O 1
ATOM 1930 N N . THR A 1 255 ? -1.333 -5.616 -9.483 1.00 58.41 255 THR A N 1
ATOM 1931 C CA . THR A 1 255 ? -2.648 -5.094 -9.092 1.00 58.41 255 THR A CA 1
ATOM 1932 C C . THR A 1 255 ? -3.772 -5.994 -9.585 1.00 58.41 255 THR A C 1
ATOM 1934 O O . THR A 1 255 ? -4.695 -6.245 -8.818 1.00 58.41 255 THR A O 1
ATOM 1937 N N . VAL A 1 256 ? -3.671 -6.567 -10.789 1.00 59.84 256 VAL A N 1
ATOM 1938 C CA . VAL A 1 256 ? -4.629 -7.557 -11.311 1.00 59.84 256 VAL A CA 1
ATOM 1939 C C . VAL A 1 256 ? -4.557 -8.862 -10.523 1.00 59.84 256 VAL A C 1
ATOM 1941 O O . VAL A 1 256 ? -5.591 -9.376 -10.119 1.00 59.84 256 VAL A O 1
ATOM 1944 N N . ARG A 1 257 ? -3.363 -9.383 -10.224 1.00 51.97 257 ARG A N 1
ATOM 1945 C CA . ARG A 1 257 ? -3.186 -10.568 -9.372 1.00 51.97 257 ARG A CA 1
ATOM 1946 C C . ARG A 1 257 ? -3.612 -10.284 -7.942 1.00 51.97 257 ARG A C 1
ATOM 1948 O O . ARG A 1 257 ? -4.209 -11.154 -7.339 1.00 51.97 257 ARG A O 1
ATOM 1955 N N . GLY A 1 258 ? -3.356 -9.088 -7.425 1.00 47.94 258 GLY A N 1
ATOM 1956 C CA . GLY A 1 258 ? -3.869 -8.632 -6.141 1.00 47.94 258 GLY A CA 1
ATOM 1957 C C . GLY A 1 258 ? -5.386 -8.482 -6.158 1.00 47.94 258 GLY A C 1
ATOM 1958 O O . GLY A 1 258 ? -6.011 -8.783 -5.163 1.00 47.94 258 GLY A O 1
ATOM 1959 N N . ALA A 1 259 ? -6.010 -8.074 -7.262 1.00 48.88 259 ALA A N 1
ATOM 1960 C CA . ALA A 1 259 ? -7.466 -8.037 -7.424 1.00 48.88 259 ALA A CA 1
ATOM 1961 C C . ALA A 1 259 ? -8.065 -9.448 -7.584 1.00 48.88 259 ALA A C 1
ATOM 1963 O O . ALA A 1 259 ? -9.145 -9.731 -7.083 1.00 48.88 259 ALA A O 1
ATOM 1964 N N . TRP A 1 260 ? -7.339 -10.363 -8.229 1.00 44.72 260 TRP A N 1
ATOM 1965 C CA . TRP A 1 260 ? -7.733 -11.761 -8.407 1.00 44.72 260 TRP A CA 1
ATOM 1966 C C . TRP A 1 260 ? -7.461 -12.618 -7.166 1.00 44.72 260 TRP A C 1
ATOM 1968 O O . TRP A 1 260 ? -8.222 -13.539 -6.894 1.00 44.72 260 TRP A O 1
ATOM 1978 N N . SER A 1 261 ? -6.421 -12.319 -6.384 1.00 39.25 261 SER A N 1
ATOM 1979 C CA . SER A 1 261 ? -6.168 -12.937 -5.078 1.00 39.25 261 SER A CA 1
ATOM 1980 C C . SER A 1 261 ? -7.001 -12.287 -3.977 1.00 39.25 261 SER A C 1
ATOM 1982 O O . SER A 1 261 ? -7.298 -12.963 -3.001 1.00 39.25 261 SER A O 1
ATOM 1984 N N . ARG A 1 262 ? -7.466 -11.042 -4.176 1.00 42.16 262 ARG A N 1
ATOM 1985 C CA . ARG A 1 262 ? -8.584 -10.411 -3.445 1.00 42.16 262 ARG A CA 1
ATOM 1986 C C . ARG A 1 262 ? -9.961 -10.998 -3.799 1.00 42.16 262 ARG A C 1
ATOM 1988 O O . ARG A 1 262 ? -10.977 -10.489 -3.350 1.00 42.16 262 ARG A O 1
ATOM 1995 N N . ARG A 1 263 ? -10.021 -12.120 -4.537 1.00 39.56 263 ARG A N 1
ATOM 1996 C CA . ARG A 1 263 ? -11.143 -13.072 -4.400 1.00 39.56 263 ARG A CA 1
ATOM 1997 C C . ARG A 1 263 ? -11.077 -13.896 -3.106 1.00 39.56 263 ARG A C 1
ATOM 1999 O O . ARG A 1 263 ? -11.969 -14.700 -2.871 1.00 39.56 263 ARG A O 1
ATOM 2006 N N . ARG A 1 264 ? -10.061 -13.692 -2.259 1.00 34.97 264 ARG A N 1
ATOM 2007 C CA . ARG A 1 264 ? -10.251 -13.721 -0.805 1.00 34.97 264 ARG A CA 1
ATOM 2008 C C . ARG A 1 264 ? -10.645 -12.307 -0.393 1.00 34.97 264 ARG A C 1
ATOM 2010 O O . ARG A 1 264 ? -9.826 -11.396 -0.482 1.00 34.97 264 ARG A O 1
ATOM 2017 N N . ILE A 1 265 ? -11.926 -12.139 -0.101 1.00 48.88 265 ILE A N 1
ATOM 2018 C CA . ILE A 1 265 ? -12.520 -10.892 0.379 1.00 48.88 265 ILE A CA 1
ATOM 2019 C C . ILE A 1 265 ? -11.889 -10.605 1.746 1.00 48.88 265 ILE A C 1
ATOM 2021 O O . ILE A 1 265 ? -11.869 -11.500 2.583 1.00 48.88 265 ILE A O 1
ATOM 2025 N N . GLY A 1 266 ? -11.309 -9.417 1.927 1.00 40.97 266 GLY A N 1
ATOM 2026 C CA . GLY A 1 266 ? -10.734 -9.004 3.207 1.00 40.97 266 GLY A CA 1
ATOM 2027 C C . GLY A 1 266 ? -9.662 -7.920 3.087 1.00 40.97 266 GLY A C 1
ATOM 2028 O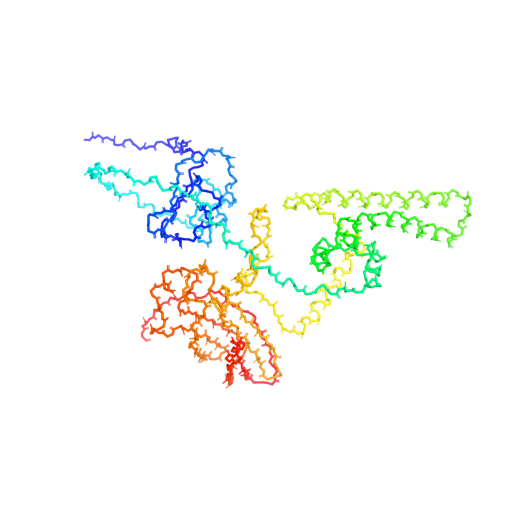 O . GLY A 1 266 ? -8.766 -7.996 2.247 1.00 40.97 266 GLY A O 1
ATOM 2029 N N . VAL A 1 267 ? -9.744 -6.945 3.992 1.00 41.50 267 VAL A N 1
ATOM 2030 C CA . VAL A 1 267 ? -8.866 -5.782 4.208 1.00 41.50 267 VAL A CA 1
ATOM 2031 C C . VAL A 1 26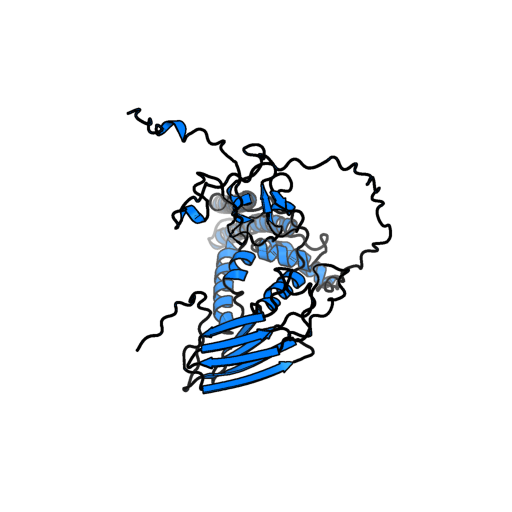7 ? -9.121 -4.575 3.298 1.00 41.50 267 VAL A C 1
ATOM 2033 O O . VAL A 1 267 ? -8.312 -4.204 2.443 1.00 41.50 267 VAL A O 1
ATOM 2036 N N . GLY A 1 268 ? -10.235 -3.891 3.547 1.00 35.78 268 GLY A N 1
ATOM 2037 C CA . GLY A 1 268 ? -10.247 -2.435 3.497 1.00 35.78 268 GLY A CA 1
ATOM 2038 C C . GLY A 1 268 ? -10.066 -1.910 4.924 1.00 35.78 268 GLY A C 1
ATOM 2039 O O . GLY A 1 268 ? -10.859 -2.279 5.784 1.00 35.78 268 GLY A O 1
ATOM 2040 N N . PRO A 1 269 ? -9.066 -1.063 5.219 1.00 35.19 269 PRO A N 1
ATOM 2041 C CA . PRO A 1 269 ? -9.252 -0.089 6.287 1.00 35.19 269 PRO A CA 1
ATOM 2042 C C . PRO A 1 269 ? -10.553 0.668 5.980 1.00 35.19 269 PRO A C 1
ATOM 2044 O O . PRO A 1 269 ? -10.835 0.901 4.797 1.00 35.19 269 PRO A O 1
ATOM 2047 N N . SER A 1 270 ? -11.335 1.049 6.995 1.00 39.69 270 SER A N 1
ATOM 2048 C CA . SER A 1 270 ? -12.498 1.922 6.785 1.00 39.69 270 SER A CA 1
ATOM 2049 C C . SER A 1 270 ? -12.116 3.113 5.882 1.00 39.69 270 SER A C 1
ATOM 2051 O O . SER A 1 270 ? -10.944 3.512 5.854 1.00 39.69 270 SER A O 1
ATOM 2053 N N . PRO A 1 271 ? -13.049 3.719 5.127 1.00 39.94 271 PRO A N 1
ATOM 2054 C CA . PRO A 1 271 ? -12.761 4.910 4.321 1.00 39.94 271 PRO A CA 1
ATOM 2055 C C . PRO A 1 271 ? -12.033 6.011 5.116 1.00 39.94 271 PRO A C 1
ATOM 2057 O O . PRO A 1 271 ? -11.180 6.704 4.562 1.00 39.94 271 PRO A O 1
ATOM 2060 N N . PHE A 1 272 ? -12.268 6.074 6.433 1.00 37.53 272 PHE A N 1
ATOM 2061 C CA . PHE A 1 272 ? -11.500 6.882 7.378 1.00 37.53 272 PHE A CA 1
ATOM 2062 C C . PHE A 1 272 ? -10.020 6.493 7.454 1.00 37.53 272 PHE A C 1
ATOM 2064 O O . PHE A 1 272 ? -9.159 7.338 7.235 1.00 37.53 272 PHE A O 1
ATOM 2071 N N . ALA A 1 273 ? -9.679 5.224 7.678 1.00 38.56 273 ALA A N 1
ATOM 2072 C CA . ALA A 1 273 ? -8.284 4.784 7.664 1.00 38.56 273 ALA A CA 1
ATOM 2073 C C . ALA A 1 273 ? -7.640 4.912 6.269 1.00 38.56 273 ALA A C 1
ATOM 2075 O O . ALA A 1 273 ? -6.428 5.072 6.161 1.00 38.56 273 ALA A O 1
ATOM 2076 N N . LYS A 1 274 ? -8.431 4.941 5.192 1.00 34.59 274 LYS A N 1
ATOM 2077 C CA . LYS A 1 274 ? -7.928 5.222 3.844 1.00 34.59 274 LYS A CA 1
ATOM 2078 C C . LYS A 1 274 ? -7.487 6.679 3.664 1.00 34.59 274 LYS A C 1
ATOM 2080 O O . LYS A 1 274 ? -6.473 6.888 3.019 1.00 34.59 274 LYS A O 1
ATOM 2085 N N . HIS A 1 275 ? -8.149 7.662 4.280 1.00 36.09 275 HIS A N 1
ATOM 2086 C CA . HIS A 1 275 ? -7.677 9.059 4.271 1.00 36.09 275 HIS A CA 1
ATOM 2087 C C . HIS A 1 275 ? -6.375 9.258 5.066 1.00 36.09 275 HIS A C 1
ATOM 2089 O O . HIS A 1 275 ? -5.553 10.091 4.698 1.00 36.09 275 HIS A O 1
ATOM 2095 N N . TRP A 1 276 ? -6.140 8.443 6.098 1.00 38.25 276 TRP A N 1
ATOM 2096 C CA . TRP A 1 276 ? -4.892 8.468 6.870 1.00 38.25 276 TRP A CA 1
ATOM 2097 C C . TRP A 1 276 ? -3.767 7.635 6.228 1.00 38.25 276 TRP A C 1
ATOM 2099 O O . TRP A 1 276 ? -2.599 8.013 6.299 1.00 38.25 276 TRP A O 1
ATOM 2109 N N . HIS A 1 277 ? -4.093 6.533 5.542 1.00 38.12 277 HIS A N 1
ATOM 2110 C CA . HIS A 1 277 ? -3.125 5.704 4.810 1.00 38.12 277 HIS A CA 1
ATOM 2111 C C . HIS A 1 277 ? -2.794 6.228 3.400 1.00 38.12 277 HIS A C 1
ATOM 2113 O O . HIS A 1 277 ? -1.688 5.979 2.916 1.00 38.12 277 HIS A O 1
ATOM 2119 N N . ASP A 1 278 ? -3.702 6.971 2.757 1.00 35.53 278 ASP A N 1
ATOM 2120 C CA . ASP A 1 278 ? -3.466 7.711 1.507 1.00 35.53 278 ASP A CA 1
ATOM 2121 C C . ASP A 1 278 ? -2.964 9.139 1.778 1.00 35.53 278 ASP A C 1
ATOM 2123 O O . ASP A 1 278 ? -3.133 10.005 0.922 1.00 35.53 278 ASP A O 1
ATOM 2127 N N . GLY A 1 279 ? -2.319 9.374 2.931 1.00 33.34 279 GLY A N 1
ATOM 2128 C CA . GLY A 1 279 ? -1.624 10.615 3.262 1.00 33.34 279 GLY A CA 1
ATOM 2129 C C . GLY A 1 279 ? -0.697 11.055 2.130 1.00 33.34 279 GLY A C 1
ATOM 2130 O O . GLY A 1 279 ? 0.477 10.682 2.055 1.00 33.34 279 GLY A O 1
ATOM 2131 N N . GLY A 1 280 ? -1.243 11.865 1.228 1.00 29.86 280 GLY A N 1
ATOM 2132 C CA . GLY A 1 280 ? -0.480 12.818 0.465 1.00 29.86 280 GLY A CA 1
ATOM 2133 C C . GLY A 1 280 ? 0.194 13.726 1.477 1.00 29.86 280 GLY A C 1
ATOM 2134 O O . GLY A 1 280 ? -0.476 14.290 2.328 1.00 29.86 280 GLY A O 1
ATOM 2135 N N . ALA A 1 281 ? 1.520 13.784 1.397 1.00 41.53 281 ALA A N 1
ATOM 2136 C CA . ALA A 1 281 ? 2.329 14.920 1.811 1.00 41.53 281 ALA A CA 1
ATOM 2137 C C . ALA A 1 281 ? 1.818 15.692 3.045 1.00 41.53 281 ALA A C 1
ATOM 2139 O O . ALA A 1 281 ? 1.287 16.786 2.906 1.00 41.53 281 ALA A O 1
ATOM 2140 N N . VAL A 1 282 ? 2.056 15.168 4.249 1.00 35.84 282 VAL A N 1
ATOM 2141 C CA . VAL A 1 282 ? 2.074 16.008 5.454 1.00 35.84 282 VAL A CA 1
ATOM 2142 C C . VAL A 1 282 ? 3.376 15.738 6.203 1.00 35.84 282 VAL A C 1
ATOM 2144 O O . VAL A 1 282 ? 3.577 14.660 6.755 1.00 35.84 282 VAL A O 1
ATOM 2147 N N . GLY A 1 283 ? 4.274 16.723 6.124 1.00 30.31 283 GLY A N 1
ATOM 2148 C CA . GLY A 1 283 ? 5.434 16.980 6.982 1.00 30.31 283 GLY A CA 1
ATOM 2149 C C . GLY A 1 283 ? 6.162 15.790 7.613 1.00 30.31 283 GLY A C 1
ATOM 2150 O O . GLY A 1 283 ? 5.800 15.315 8.690 1.00 30.31 283 GLY A O 1
ATOM 2151 N N . ALA A 1 284 ? 7.301 15.414 7.029 1.00 33.88 284 ALA A N 1
ATOM 2152 C CA . ALA A 1 284 ? 8.330 14.625 7.698 1.00 33.88 284 ALA A CA 1
ATOM 2153 C C . ALA A 1 284 ? 9.023 15.442 8.808 1.00 33.88 284 ALA A C 1
ATOM 2155 O O . ALA A 1 284 ? 10.138 15.922 8.641 1.00 33.88 284 ALA A O 1
ATOM 2156 N N . SER A 1 285 ? 8.331 15.560 9.941 1.00 30.47 285 SER A N 1
ATOM 2157 C CA . SER A 1 285 ? 8.876 15.797 11.286 1.00 30.47 285 SER A CA 1
ATOM 2158 C C . SER A 1 285 ? 8.024 15.079 12.339 1.00 30.47 285 SER A C 1
ATOM 2160 O O . SER A 1 285 ? 7.962 15.507 13.486 1.00 30.47 285 SER A O 1
ATOM 2162 N N . ARG A 1 286 ? 7.317 14.002 11.973 1.00 38.81 286 ARG A N 1
ATOM 2163 C CA . ARG A 1 286 ? 6.647 13.162 12.969 1.00 38.81 286 ARG A CA 1
ATOM 2164 C C . ARG A 1 286 ? 7.644 12.121 13.484 1.00 38.81 286 ARG A C 1
ATOM 2166 O O . ARG A 1 286 ? 8.140 11.337 12.671 1.00 38.81 286 ARG A O 1
ATOM 2173 N N . PRO A 1 287 ? 7.967 12.084 14.792 1.00 34.28 287 PRO A N 1
ATOM 2174 C CA . PRO A 1 287 ? 8.637 10.923 15.360 1.00 34.28 287 PRO A CA 1
ATOM 2175 C C . PRO A 1 287 ? 7.770 9.699 15.061 1.00 34.28 287 PRO A C 1
ATOM 2177 O O . PRO A 1 287 ? 6.547 9.792 15.126 1.00 34.28 287 PRO A O 1
ATOM 2180 N N . MET A 1 288 ? 8.419 8.603 14.664 1.00 38.84 288 MET A N 1
ATOM 2181 C CA . MET A 1 288 ? 7.839 7.305 14.315 1.00 38.84 288 MET A CA 1
ATOM 2182 C C . MET A 1 288 ? 6.553 7.036 15.110 1.00 38.84 288 MET A C 1
ATOM 2184 O O . MET A 1 288 ? 6.617 6.658 16.280 1.00 38.84 288 MET A O 1
ATOM 2188 N N . VAL A 1 289 ? 5.387 7.304 14.509 1.00 48.62 289 VAL A N 1
ATOM 2189 C CA . VAL A 1 289 ? 4.121 7.084 15.205 1.00 48.62 289 VAL A CA 1
ATOM 2190 C C . VAL A 1 289 ? 4.009 5.583 15.409 1.00 48.62 289 VAL A C 1
ATOM 2192 O O . VAL A 1 289 ? 4.168 4.798 14.473 1.00 48.62 289 VAL A O 1
ATOM 2195 N N . ASN A 1 290 ? 3.842 5.185 16.665 1.00 56.66 290 ASN A N 1
ATOM 2196 C CA . ASN A 1 290 ? 3.769 3.792 17.053 1.00 56.66 290 ASN A CA 1
ATOM 2197 C C . ASN A 1 290 ? 2.535 3.172 16.373 1.00 56.66 290 ASN A C 1
ATOM 2199 O O . ASN A 1 290 ? 1.408 3.436 16.787 1.00 56.66 290 ASN A O 1
ATOM 2203 N N . LEU A 1 291 ? 2.744 2.398 15.302 1.00 59.44 291 LEU A N 1
ATOM 2204 C CA . LEU A 1 291 ? 1.676 1.783 14.499 1.00 59.44 291 LEU A CA 1
ATOM 2205 C C . LEU A 1 291 ? 0.707 0.964 15.363 1.00 59.44 291 LEU A C 1
ATOM 2207 O O . LEU A 1 291 ? -0.486 0.885 15.066 1.00 59.44 291 LEU A O 1
ATOM 2211 N N . ASP A 1 292 ? 1.209 0.391 16.457 1.00 66.12 292 ASP A N 1
ATOM 2212 C CA . ASP A 1 292 ? 0.390 -0.351 17.408 1.00 66.12 292 ASP A CA 1
ATOM 2213 C C . ASP A 1 292 ? -0.547 0.569 18.196 1.00 66.12 292 ASP A C 1
ATOM 2215 O O . ASP A 1 292 ? -1.691 0.195 18.449 1.00 66.12 292 ASP A O 1
ATOM 2219 N N . LEU A 1 293 ? -0.119 1.798 18.505 1.00 69.44 293 LEU A N 1
ATOM 2220 C CA . LEU A 1 293 ? -0.943 2.797 19.185 1.00 69.44 293 LEU A CA 1
ATOM 2221 C C . LEU A 1 293 ? -2.073 3.307 18.283 1.00 69.44 293 LEU A C 1
ATOM 2223 O O . LEU A 1 293 ? -3.210 3.426 18.736 1.00 69.44 293 LEU A O 1
ATOM 2227 N N . GLU A 1 294 ? -1.790 3.574 17.006 1.00 73.50 294 GLU A N 1
ATOM 2228 C CA . GLU A 1 294 ? -2.822 3.977 16.039 1.00 73.50 294 GLU A CA 1
ATOM 2229 C C . GLU A 1 294 ? -3.834 2.859 15.801 1.00 73.50 294 GLU A C 1
ATOM 2231 O O . GLU A 1 294 ? -5.044 3.102 15.772 1.00 73.50 294 GLU A O 1
ATOM 2236 N N . ARG A 1 295 ? -3.358 1.614 15.688 1.00 79.81 295 ARG A N 1
ATOM 2237 C CA . ARG A 1 295 ? -4.238 0.453 15.562 1.00 79.81 295 ARG A CA 1
ATOM 2238 C C . ARG A 1 295 ? -5.082 0.259 16.815 1.00 79.81 295 ARG A C 1
ATOM 2240 O O . ARG A 1 295 ? -6.283 0.037 16.688 1.00 79.81 295 ARG A O 1
ATOM 2247 N N . ASP A 1 296 ? -4.505 0.376 18.010 1.00 78.19 296 ASP A N 1
ATOM 2248 C CA . ASP A 1 296 ? -5.270 0.314 19.259 1.00 78.19 296 ASP A CA 1
ATOM 2249 C C . ASP A 1 296 ? -6.281 1.456 19.361 1.00 78.19 296 ASP A C 1
ATOM 2251 O O . ASP A 1 296 ? -7.406 1.224 19.801 1.00 78.19 296 ASP A O 1
ATOM 2255 N N . ARG A 1 297 ? -5.950 2.658 18.880 1.00 79.62 297 ARG A N 1
ATOM 2256 C CA . ARG A 1 297 ? -6.914 3.755 18.767 1.00 79.62 297 ARG A CA 1
ATOM 2257 C C . ARG A 1 297 ? -8.064 3.382 17.834 1.00 79.62 297 ARG A C 1
ATOM 2259 O O . ARG A 1 297 ? -9.214 3.525 18.227 1.00 79.62 297 ARG A O 1
ATOM 2266 N N . ALA A 1 298 ? -7.788 2.836 16.651 1.00 82.19 298 ALA A N 1
ATOM 2267 C CA . ALA A 1 298 ? -8.826 2.383 15.723 1.00 82.19 298 ALA A CA 1
ATOM 2268 C C . ALA A 1 298 ? -9.713 1.269 16.317 1.00 82.19 298 ALA A C 1
ATOM 2270 O O . ALA A 1 298 ? -10.927 1.283 16.107 1.00 82.19 298 ALA A O 1
ATOM 2271 N N . ARG A 1 299 ? -9.144 0.348 17.112 1.00 86.81 299 ARG A N 1
ATOM 2272 C CA . ARG A 1 299 ? -9.903 -0.694 17.831 1.00 86.81 299 ARG A CA 1
ATOM 2273 C C . ARG A 1 299 ? -10.926 -0.099 18.806 1.00 86.81 299 ARG A C 1
ATOM 2275 O O . ARG A 1 299 ? -12.024 -0.634 18.920 1.00 86.81 299 ARG A O 1
ATOM 2282 N N . ARG A 1 300 ? -10.614 1.023 19.470 1.00 84.44 300 ARG A N 1
ATOM 2283 C CA . ARG A 1 300 ? -11.535 1.703 20.413 1.00 84.44 300 ARG A CA 1
ATOM 2284 C C . ARG A 1 300 ? -12.803 2.231 19.740 1.00 84.44 300 ARG A C 1
ATOM 2286 O O . ARG A 1 300 ? -13.831 2.322 20.396 1.00 84.44 300 ARG A O 1
ATOM 2293 N N . TYR A 1 301 ? -12.734 2.550 18.450 1.00 85.81 301 TYR A N 1
ATOM 2294 C CA . TYR A 1 301 ? -13.879 3.011 17.658 1.00 85.81 301 TYR A CA 1
ATOM 2295 C C . TYR A 1 301 ? -14.533 1.884 16.842 1.00 85.81 301 TYR A C 1
ATOM 2297 O O . TYR A 1 301 ? -15.343 2.163 15.966 1.00 85.81 301 TYR A O 1
ATOM 2305 N N . GLY A 1 302 ? -14.160 0.616 17.065 1.00 88.44 302 GLY A N 1
ATOM 2306 C CA . GLY A 1 302 ? -14.701 -0.509 16.296 1.00 88.44 302 GLY A CA 1
ATOM 2307 C C . GLY A 1 302 ? -14.272 -0.533 14.826 1.00 88.44 302 GLY A C 1
ATOM 2308 O O . GLY A 1 302 ? -14.894 -1.212 14.016 1.00 88.44 302 GLY A O 1
ATOM 2309 N N . ASN A 1 303 ? -13.207 0.190 14.463 1.00 87.81 303 ASN A N 1
ATOM 2310 C CA . ASN A 1 303 ? -12.761 0.337 13.072 1.00 87.81 303 ASN A CA 1
ATOM 2311 C C . ASN A 1 303 ? -11.805 -0.770 12.609 1.00 87.81 303 ASN A C 1
ATOM 2313 O O . ASN A 1 303 ? -11.374 -0.769 11.458 1.00 87.81 303 ASN A O 1
ATOM 2317 N N . VAL A 1 304 ? -11.450 -1.702 13.495 1.00 89.88 304 VAL A N 1
ATOM 2318 C CA . VAL A 1 304 ? -10.591 -2.844 13.170 1.00 89.88 304 VAL A CA 1
ATOM 2319 C C . VAL A 1 304 ? -11.445 -4.100 13.161 1.00 89.88 304 VAL A C 1
ATOM 2321 O O . VAL A 1 304 ? -11.648 -4.743 14.193 1.00 89.88 304 VAL A O 1
ATOM 2324 N N . TYR A 1 305 ? -11.956 -4.424 11.980 1.00 91.31 305 TYR A N 1
ATOM 2325 C CA . TYR A 1 305 ? -12.727 -5.631 11.743 1.00 91.31 305 TYR A CA 1
ATOM 2326 C C . TYR A 1 305 ? -12.385 -6.251 10.384 1.00 91.31 305 TYR A C 1
ATOM 2328 O O . TYR A 1 305 ? -11.911 -5.577 9.469 1.00 91.31 305 TYR A O 1
ATOM 2336 N N . GLU A 1 306 ? -12.608 -7.553 10.261 1.00 87.94 306 GLU A N 1
ATOM 2337 C CA . GLU A 1 306 ? -12.427 -8.329 9.036 1.00 87.94 306 GLU A CA 1
ATOM 2338 C C . GLU A 1 306 ? -13.725 -9.063 8.710 1.00 87.94 306 GLU A C 1
ATOM 2340 O O . GLU A 1 306 ? -14.375 -9.580 9.613 1.00 87.94 306 GLU A O 1
ATOM 2345 N N . ILE A 1 307 ? -14.111 -9.108 7.435 1.00 88.69 307 ILE A N 1
ATOM 2346 C CA . ILE A 1 307 ? -15.285 -9.854 6.973 1.00 88.69 307 ILE A CA 1
ATOM 2347 C C . ILE A 1 307 ? -14.833 -10.879 5.936 1.00 88.69 307 ILE A C 1
ATOM 2349 O O . ILE A 1 307 ? -14.376 -10.515 4.852 1.00 88.69 307 ILE A O 1
ATOM 2353 N N . GLU A 1 308 ? -14.996 -12.161 6.248 1.00 86.31 308 GLU A N 1
ATOM 2354 C CA . GLU A 1 308 ? -14.718 -13.275 5.347 1.00 86.31 308 GLU A CA 1
ATOM 2355 C C . GLU A 1 308 ? -16.034 -13.887 4.851 1.00 86.31 308 GLU A C 1
ATOM 2357 O O . GLU A 1 308 ? -16.848 -14.382 5.628 1.00 86.31 308 GLU A O 1
ATOM 2362 N N . ALA A 1 309 ? -16.274 -13.874 3.539 1.00 86.12 309 ALA A N 1
ATOM 2363 C CA . ALA A 1 309 ? -17.468 -14.506 2.982 1.00 86.12 309 ALA A CA 1
ATOM 2364 C C . ALA A 1 309 ? -17.375 -16.038 3.082 1.00 86.12 309 ALA A C 1
ATOM 2366 O O . ALA A 1 309 ? -16.400 -16.653 2.646 1.00 86.12 309 ALA A O 1
ATOM 2367 N N . THR A 1 310 ? -18.434 -16.670 3.580 1.00 86.50 310 THR A N 1
ATOM 2368 C CA . THR A 1 310 ? -18.573 -18.128 3.640 1.00 86.50 310 THR A CA 1
ATOM 2369 C C . THR A 1 310 ? -19.614 -18.599 2.624 1.00 86.50 310 THR A C 1
ATOM 2371 O O . THR A 1 310 ? -20.324 -17.806 2.008 1.00 86.50 310 THR A O 1
ATOM 2374 N N . LYS A 1 311 ? -19.742 -19.916 2.418 1.00 87.06 311 LYS A N 1
ATOM 2375 C CA . LYS A 1 311 ? -20.734 -20.458 1.466 1.00 87.06 311 LYS A CA 1
ATOM 2376 C C . LYS A 1 311 ? -22.174 -20.059 1.814 1.00 87.06 311 LYS A C 1
ATOM 2378 O O . LYS A 1 311 ? -22.998 -19.930 0.915 1.00 87.06 311 LYS A O 1
ATOM 2383 N N . THR A 1 312 ? -22.458 -19.892 3.102 1.00 86.75 312 THR A N 1
ATOM 2384 C CA . THR A 1 312 ? -23.799 -19.665 3.652 1.00 86.75 312 THR A CA 1
ATOM 2385 C C . THR A 1 312 ? -23.988 -18.251 4.207 1.00 86.75 312 THR A C 1
ATOM 2387 O O . THR A 1 312 ? -25.068 -17.941 4.700 1.00 86.75 312 THR A O 1
ATOM 2390 N N . GLY A 1 313 ? -22.972 -17.385 4.144 1.00 91.50 313 GLY A N 1
ATOM 2391 C CA . GLY A 1 313 ? -23.037 -16.031 4.692 1.00 91.50 313 GLY A CA 1
ATOM 2392 C C . GLY A 1 313 ? -21.660 -15.387 4.842 1.00 91.50 313 GLY A C 1
ATOM 2393 O O . GLY A 1 313 ? -20.927 -15.283 3.861 1.00 91.50 313 GLY A O 1
ATOM 2394 N N . ALA A 1 314 ? -21.302 -14.957 6.053 1.00 92.75 314 ALA A N 1
ATOM 2395 C CA . ALA A 1 314 ? -20.036 -14.292 6.358 1.00 92.75 314 ALA A CA 1
ATOM 2396 C C . ALA A 1 314 ? -19.539 -14.601 7.783 1.00 92.75 314 ALA A C 1
ATOM 2398 O O . ALA A 1 314 ? -20.337 -14.862 8.679 1.00 92.75 314 ALA A O 1
ATOM 2399 N N . GLU A 1 315 ? -18.230 -14.554 8.001 1.00 94.94 315 GLU A N 1
ATOM 2400 C CA . GLU A 1 315 ? -17.586 -14.530 9.315 1.00 94.94 315 GLU A CA 1
ATOM 2401 C C . GLU A 1 315 ? -16.974 -13.141 9.515 1.00 94.94 315 GLU A C 1
ATOM 2403 O O . GLU A 1 315 ? -16.098 -12.725 8.763 1.00 94.94 315 GLU A O 1
ATOM 2408 N N . VAL A 1 316 ? -17.466 -12.402 10.504 1.00 94.31 316 VAL A N 1
ATOM 2409 C CA . VAL A 1 316 ? -16.972 -11.074 10.867 1.00 94.31 316 VAL A CA 1
ATOM 2410 C C . VAL A 1 316 ? -16.108 -11.190 12.116 1.00 94.31 316 VAL A C 1
ATOM 2412 O O . VAL A 1 316 ? -16.563 -11.714 13.124 1.00 94.31 316 VAL A O 1
ATOM 2415 N N . SER A 1 317 ? -14.880 -10.692 12.084 1.00 94.56 317 SER A N 1
ATOM 2416 C CA . SER A 1 317 ? -13.961 -10.681 13.223 1.00 94.56 317 SER A CA 1
ATOM 2417 C C . SER A 1 317 ? -13.660 -9.246 13.638 1.00 94.56 317 SER A C 1
ATOM 2419 O O . SER A 1 317 ? -13.020 -8.528 12.884 1.00 94.56 317 SER A O 1
ATOM 2421 N N . PHE A 1 318 ? -14.091 -8.828 14.825 1.00 94.62 318 PHE A N 1
ATOM 2422 C CA . PHE A 1 318 ? -13.747 -7.537 15.427 1.00 94.62 318 PHE A CA 1
ATOM 2423 C C . PHE A 1 318 ? -12.569 -7.687 16.389 1.00 94.62 318 PHE A C 1
ATOM 2425 O O . PHE A 1 318 ? -12.567 -8.579 17.239 1.00 94.62 318 PHE A O 1
ATOM 2432 N N . GLU A 1 319 ? -11.594 -6.784 16.304 1.00 92.25 319 GLU A N 1
ATOM 2433 C CA . GLU A 1 319 ? -10.520 -6.675 17.292 1.00 92.25 319 GLU A CA 1
ATOM 2434 C C . GLU A 1 319 ? -10.863 -5.606 18.332 1.00 92.25 319 GLU A C 1
ATOM 2436 O O . GLU A 1 319 ? -10.931 -4.417 18.017 1.00 92.25 319 GLU A O 1
ATOM 2441 N N . PHE A 1 320 ? -11.013 -6.009 19.593 1.00 90.06 320 PHE A N 1
ATOM 2442 C CA . PHE A 1 320 ? -11.167 -5.062 20.694 1.00 90.06 320 PHE A CA 1
ATOM 2443 C C . PHE A 1 320 ? -9.814 -4.514 21.160 1.00 90.06 320 PHE A C 1
ATOM 2445 O O . PHE A 1 320 ? -8.789 -5.199 21.051 1.00 90.06 320 PHE A O 1
ATOM 2452 N N . PRO A 1 321 ? -9.783 -3.280 21.695 1.00 84.00 321 PRO A N 1
ATOM 2453 C CA . PRO A 1 321 ? -8.538 -2.642 22.092 1.00 84.00 321 PRO A CA 1
ATOM 2454 C C . PRO A 1 321 ? -7.873 -3.425 23.229 1.00 84.00 321 PRO A C 1
ATOM 2456 O O . PRO A 1 321 ? -8.527 -3.914 24.158 1.00 84.00 321 PRO A O 1
ATOM 2459 N N . ARG A 1 322 ? -6.550 -3.577 23.136 1.00 80.44 322 ARG A N 1
ATOM 2460 C CA . ARG A 1 322 ? -5.760 -4.368 24.093 1.00 80.44 322 ARG A CA 1
ATOM 2461 C C . ARG A 1 322 ? -5.072 -3.479 25.126 1.00 80.44 322 ARG A C 1
ATOM 2463 O O . ARG A 1 322 ? -5.060 -3.832 26.303 1.00 80.44 322 ARG A O 1
ATOM 2470 N N . TRP A 1 323 ? -4.586 -2.314 24.699 1.00 68.56 323 TRP A N 1
ATOM 2471 C CA . TRP A 1 323 ? -3.778 -1.416 25.520 1.00 68.56 323 TRP A CA 1
ATOM 2472 C C . TRP A 1 323 ? -4.269 0.036 25.435 1.00 68.56 323 TRP A C 1
ATOM 2474 O O . TRP A 1 323 ? -4.775 0.494 24.405 1.00 68.56 323 TRP A O 1
ATOM 2484 N N . PHE A 1 324 ? -4.081 0.782 26.524 1.00 65.56 324 PHE A N 1
ATOM 2485 C CA . PHE A 1 324 ? -4.208 2.238 26.552 1.00 65.56 324 PHE A CA 1
ATOM 2486 C C . PHE A 1 324 ? -2.861 2.823 26.977 1.00 65.56 324 PHE A C 1
ATOM 2488 O O . PHE A 1 324 ? -2.434 2.667 28.116 1.00 65.56 324 PHE A O 1
ATOM 2495 N N . ARG A 1 325 ? -2.143 3.438 26.032 1.00 58.28 325 ARG A N 1
ATOM 2496 C CA . ARG A 1 325 ? -0.845 4.079 26.280 1.00 58.28 325 ARG A CA 1
ATOM 2497 C C . ARG A 1 325 ? -0.839 5.476 25.680 1.00 58.28 325 ARG A C 1
ATOM 2499 O O . ARG A 1 325 ? -0.259 5.708 24.629 1.00 58.28 325 ARG A O 1
ATOM 2506 N N . GLU A 1 326 ? -1.514 6.395 26.352 1.00 54.69 326 GLU A N 1
ATOM 2507 C CA . GLU A 1 326 ? -1.304 7.829 26.113 1.00 54.69 326 GLU A CA 1
ATOM 2508 C C . GLU A 1 326 ? -0.425 8.451 27.196 1.00 54.69 326 GLU A C 1
ATOM 2510 O O . GLU A 1 326 ? 0.396 9.305 26.882 1.00 54.69 326 GLU A O 1
ATOM 2515 N N . ASP A 1 327 ? -0.472 7.920 28.423 1.00 51.41 327 ASP A N 1
ATOM 2516 C CA . ASP A 1 327 ? 0.417 8.319 29.511 1.00 51.41 327 ASP A CA 1
ATOM 2517 C C . ASP A 1 327 ? 1.036 7.077 30.193 1.00 51.41 327 ASP A C 1
ATOM 2519 O O . ASP A 1 327 ? 0.295 6.251 30.746 1.00 51.41 327 ASP A O 1
ATOM 2523 N N . PRO A 1 328 ? 2.375 6.901 30.164 1.00 46.28 328 PRO A N 1
ATOM 2524 C CA . PRO A 1 328 ? 3.059 5.795 30.838 1.00 46.28 328 PRO A CA 1
ATOM 2525 C C . PRO A 1 328 ? 2.907 5.817 32.368 1.00 46.28 328 PRO A C 1
ATOM 2527 O O . PRO A 1 328 ? 3.181 4.801 33.006 1.00 46.28 328 PRO A O 1
ATOM 2530 N N . SER A 1 329 ? 2.472 6.938 32.953 1.00 47.66 329 SER A N 1
ATOM 2531 C CA . SER A 1 329 ? 2.184 7.065 34.384 1.00 47.66 329 SER A CA 1
ATOM 2532 C C . SER A 1 329 ? 0.761 6.645 34.773 1.00 47.66 329 SER A C 1
ATOM 2534 O O . SER A 1 329 ? 0.483 6.471 35.960 1.00 47.66 329 SER A O 1
ATOM 2536 N N . SER A 1 330 ? -0.139 6.434 33.803 1.00 54.91 330 SER A N 1
ATOM 2537 C CA . SER A 1 330 ? -1.518 6.042 34.102 1.00 54.91 330 SER A CA 1
ATOM 2538 C C . SER A 1 330 ? -1.606 4.568 34.525 1.00 54.91 330 SER A C 1
ATOM 2540 O O . SER A 1 330 ? -1.107 3.671 33.846 1.00 54.91 330 SER A O 1
ATOM 2542 N N . GLU A 1 331 ? -2.291 4.295 35.639 1.00 49.94 331 GLU A N 1
ATOM 2543 C CA . GLU A 1 331 ? -2.577 2.932 36.133 1.00 49.94 331 GLU A CA 1
ATOM 2544 C C . GLU A 1 331 ? -3.467 2.110 35.169 1.00 49.94 331 GLU A C 1
ATOM 2546 O O . GLU A 1 331 ? -3.668 0.910 35.354 1.00 49.94 331 GLU A O 1
ATOM 2551 N N . LEU A 1 332 ? -3.970 2.734 34.098 1.00 54.53 332 LEU A N 1
ATOM 2552 C CA . LEU A 1 332 ? -4.848 2.168 33.069 1.00 54.53 332 LEU A CA 1
ATOM 2553 C C . LEU A 1 332 ? -4.085 1.437 31.951 1.00 54.53 332 LEU A C 1
ATOM 2555 O O . LEU A 1 332 ? -4.463 1.505 30.784 1.00 54.53 332 LEU A O 1
ATOM 2559 N N . GLN A 1 333 ? -3.012 0.714 32.277 1.00 58.09 333 GLN A N 1
ATOM 2560 C CA . GLN A 1 333 ? -2.227 0.012 31.251 1.00 58.09 333 GLN A CA 1
ATOM 2561 C C . GLN A 1 333 ? -3.009 -1.137 30.589 1.00 58.09 333 GLN A C 1
ATOM 2563 O O . GLN A 1 333 ? -2.827 -1.408 29.401 1.00 58.09 333 GLN A O 1
ATOM 2568 N N . ALA A 1 334 ? -3.916 -1.781 31.332 1.00 64.25 334 ALA A N 1
ATOM 2569 C CA . ALA A 1 334 ? -4.801 -2.822 30.819 1.00 64.25 334 ALA A CA 1
ATOM 2570 C C . ALA A 1 334 ? -6.228 -2.282 30.669 1.00 64.25 334 ALA A C 1
ATOM 2572 O O . ALA A 1 334 ? -6.895 -1.976 31.659 1.00 64.25 334 ALA A O 1
ATOM 2573 N N . LEU A 1 335 ? -6.717 -2.195 29.428 1.00 70.00 335 LEU A N 1
ATOM 2574 C CA . LEU A 1 335 ? -8.092 -1.767 29.174 1.00 70.00 335 LEU A CA 1
ATOM 2575 C C . LEU A 1 335 ? -9.091 -2.804 29.707 1.00 70.00 335 LEU A C 1
ATOM 2577 O O . LEU A 1 335 ? -8.866 -4.007 29.495 1.00 70.00 335 LEU A O 1
ATOM 2581 N N . PRO A 1 336 ? -10.195 -2.363 30.343 1.00 73.56 336 PRO A N 1
ATOM 2582 C CA . PRO A 1 336 ? -11.261 -3.254 30.776 1.00 73.56 336 PRO A CA 1
ATOM 2583 C C . PRO A 1 336 ? -11.874 -3.994 29.582 1.00 73.56 336 PRO A C 1
ATOM 2585 O O . PRO A 1 336 ? -11.868 -3.508 28.450 1.00 73.56 336 PRO A O 1
ATOM 2588 N N . HIS A 1 337 ? -12.411 -5.185 29.845 1.00 82.25 337 HIS A N 1
ATOM 2589 C CA . HIS A 1 337 ? -13.177 -5.922 28.845 1.00 82.25 337 HIS A CA 1
ATOM 2590 C C . HIS A 1 337 ? -14.421 -5.122 28.457 1.00 82.25 337 HIS A C 1
ATOM 2592 O O . HIS A 1 337 ? -15.151 -4.647 29.329 1.00 82.25 337 HIS A O 1
ATOM 2598 N N . TYR A 1 338 ? -14.635 -4.989 27.151 1.00 86.75 338 TYR A N 1
ATOM 2599 C CA . TYR A 1 338 ? -15.862 -4.431 26.610 1.00 86.75 338 TYR A CA 1
ATOM 2600 C C . TYR A 1 338 ? -16.971 -5.471 26.750 1.00 86.75 338 TYR A C 1
ATOM 2602 O O . TYR A 1 338 ? -16.796 -6.638 26.393 1.00 86.75 338 TYR A O 1
ATOM 2610 N N . GLU A 1 339 ? -18.118 -5.035 27.247 1.00 92.31 339 GLU A N 1
ATOM 2611 C CA . GLU A 1 339 ? -19.367 -5.748 27.037 1.00 92.31 339 GLU A CA 1
ATOM 2612 C C . GLU A 1 339 ? -19.846 -5.432 25.627 1.00 92.31 339 GLU A C 1
ATOM 2614 O O . GLU A 1 339 ? -19.765 -4.290 25.179 1.00 92.31 339 GLU A O 1
ATOM 2619 N N . TRP A 1 340 ? -20.306 -6.445 24.905 1.00 94.75 340 TRP A N 1
ATOM 2620 C CA . TRP A 1 340 ? -20.756 -6.287 23.531 1.00 94.75 340 TRP A CA 1
ATOM 2621 C C . TRP A 1 340 ? -22.144 -6.877 23.350 1.00 94.75 340 TRP A C 1
ATOM 2623 O O . TRP A 1 340 ? -22.562 -7.802 24.051 1.00 94.75 340 TRP A O 1
ATOM 2633 N N . ARG A 1 341 ? -22.862 -6.317 22.387 1.00 96.81 341 ARG A N 1
ATOM 2634 C CA . ARG A 1 341 ? -24.210 -6.698 22.009 1.00 96.81 341 ARG A CA 1
ATOM 2635 C C . ARG A 1 341 ? -24.314 -6.719 20.493 1.00 96.81 341 ARG A C 1
ATOM 2637 O O . ARG A 1 341 ? -23.717 -5.895 19.805 1.00 96.81 341 ARG A O 1
ATOM 2644 N N . LEU A 1 342 ? -25.071 -7.690 20.001 1.00 97.19 342 LEU A N 1
ATOM 2645 C CA . LEU A 1 342 ? -25.408 -7.826 18.595 1.00 97.19 342 LEU A CA 1
ATOM 2646 C C . LEU A 1 342 ? -26.906 -7.603 18.458 1.00 97.19 342 LEU A C 1
ATOM 2648 O O . LEU A 1 342 ? -27.690 -8.338 19.059 1.00 97.19 342 LEU A O 1
ATOM 2652 N N . ASP A 1 343 ? -27.286 -6.604 17.677 1.00 97.25 343 ASP A N 1
ATOM 2653 C CA . ASP A 1 343 ? -28.670 -6.369 17.295 1.00 97.25 343 ASP A CA 1
ATOM 2654 C C . ASP A 1 343 ? -28.796 -6.606 15.787 1.00 97.25 343 ASP A C 1
ATOM 2656 O O . ASP A 1 343 ? -28.010 -6.105 14.985 1.00 97.25 343 ASP A O 1
ATOM 2660 N N . GLN A 1 344 ? -29.759 -7.439 15.406 1.00 95.88 344 GLN A N 1
ATOM 2661 C CA . GLN A 1 344 ? -29.996 -7.831 14.022 1.00 95.88 344 GLN A CA 1
ATOM 2662 C C . GLN A 1 344 ? -31.337 -7.258 13.568 1.00 95.88 344 GLN A C 1
ATOM 2664 O O . GLN A 1 344 ? -32.355 -7.500 14.219 1.00 95.88 344 GLN A O 1
ATOM 2669 N N . ASP A 1 345 ? -31.348 -6.573 12.426 1.00 94.44 345 ASP A N 1
ATOM 2670 C CA . ASP A 1 345 ? -32.568 -6.095 11.775 1.00 94.44 345 ASP A CA 1
ATOM 2671 C C . ASP A 1 345 ? -32.520 -6.371 10.270 1.00 94.44 345 ASP A C 1
ATOM 2673 O O . ASP A 1 345 ? -31.698 -5.807 9.551 1.00 94.44 345 ASP A O 1
ATOM 2677 N N . ALA A 1 346 ? -33.385 -7.273 9.797 1.00 94.25 346 ALA A N 1
ATOM 2678 C CA . ALA A 1 346 ? -33.420 -7.757 8.416 1.00 94.25 346 ALA A CA 1
ATOM 2679 C C . ALA A 1 346 ? -32.023 -8.127 7.879 1.00 94.25 346 ALA A C 1
ATOM 2681 O O . ALA A 1 346 ? -31.476 -9.169 8.243 1.00 94.25 346 ALA A O 1
ATOM 2682 N N . ASN A 1 347 ? -31.444 -7.287 7.024 1.00 93.19 347 ASN A N 1
ATOM 2683 C CA . ASN A 1 347 ? -30.138 -7.457 6.395 1.00 93.19 347 ASN A CA 1
ATOM 2684 C C . ASN A 1 347 ? -29.015 -6.645 7.066 1.00 93.19 347 ASN A C 1
ATOM 2686 O O . ASN A 1 347 ? -27.936 -6.508 6.496 1.00 93.19 347 ASN A O 1
ATOM 2690 N N . THR A 1 348 ? -29.256 -6.089 8.248 1.00 93.00 348 THR A N 1
ATOM 2691 C CA . THR A 1 348 ? -28.319 -5.233 8.977 1.00 93.00 348 THR A CA 1
ATOM 2692 C C . THR A 1 348 ? -27.930 -5.880 10.302 1.00 93.00 348 THR A C 1
ATOM 2694 O O . THR A 1 348 ? -28.781 -6.373 11.045 1.00 93.00 348 THR A O 1
ATOM 2697 N N . LEU A 1 349 ? -26.632 -5.879 10.602 1.00 96.19 349 LEU A N 1
ATOM 2698 C CA . LEU A 1 349 ? -26.079 -6.280 11.891 1.00 96.19 349 LEU A CA 1
ATOM 2699 C C . LEU A 1 349 ? -25.434 -5.071 12.557 1.00 96.19 349 LEU A C 1
ATOM 2701 O O . LEU A 1 349 ? -24.447 -4.537 12.053 1.00 96.19 349 LEU A O 1
ATOM 2705 N N . THR A 1 350 ? -25.943 -4.689 13.716 1.00 95.81 350 THR A N 1
ATOM 2706 C CA . THR A 1 350 ? -25.342 -3.669 14.565 1.00 95.81 350 THR A CA 1
ATOM 2707 C C . THR A 1 350 ? -24.528 -4.339 15.665 1.00 95.81 350 THR A C 1
ATOM 2709 O O . THR A 1 350 ? -25.038 -5.160 16.430 1.00 95.81 350 THR A O 1
ATOM 2712 N N . VAL A 1 351 ? -23.248 -3.987 15.737 1.00 96.31 351 VAL A N 1
ATOM 2713 C CA . VAL A 1 351 ? -22.313 -4.401 16.781 1.00 96.31 351 VAL A CA 1
ATOM 2714 C C . VAL A 1 351 ? -22.085 -3.216 17.703 1.00 96.31 351 VAL A C 1
ATOM 2716 O O . VAL A 1 351 ? -21.426 -2.248 17.326 1.00 96.31 351 VAL A O 1
ATOM 2719 N N . SER A 1 352 ? -22.613 -3.308 18.916 1.00 95.06 352 SER A N 1
ATOM 2720 C CA . SER A 1 352 ? -22.421 -2.295 19.950 1.00 95.06 352 SER A CA 1
ATOM 2721 C C . SER A 1 352 ? -21.490 -2.843 21.013 1.00 95.06 352 SER A C 1
ATOM 2723 O O . SER A 1 352 ? -21.643 -3.986 21.444 1.00 95.06 352 SER A O 1
ATOM 2725 N N . ALA A 1 353 ? -20.530 -2.045 21.456 1.00 93.56 353 ALA A N 1
ATOM 2726 C CA . ALA A 1 353 ? -19.636 -2.426 22.535 1.00 93.56 353 ALA A CA 1
ATOM 2727 C C . ALA A 1 353 ? -19.415 -1.259 23.489 1.00 93.56 353 ALA A C 1
ATOM 2729 O O . ALA A 1 353 ? -19.218 -0.129 23.052 1.00 93.56 353 ALA A O 1
ATOM 2730 N N . SER A 1 354 ? -19.422 -1.531 24.789 1.00 90.88 354 SER A N 1
ATOM 2731 C CA . SER A 1 354 ? -19.280 -0.530 25.843 1.00 90.88 354 SER A CA 1
ATOM 2732 C C . SER A 1 354 ? -18.450 -1.039 27.014 1.00 90.88 354 SER A C 1
ATOM 2734 O O . SER A 1 354 ? -18.477 -2.221 27.355 1.00 90.88 354 SER A O 1
ATOM 2736 N N . ILE A 1 355 ? -17.743 -0.130 27.672 1.00 86.69 355 ILE A N 1
ATOM 2737 C CA . ILE A 1 355 ? -17.081 -0.390 28.947 1.00 86.69 355 ILE A CA 1
ATOM 2738 C C . ILE A 1 355 ? -18.148 -0.345 30.056 1.00 86.69 355 ILE A C 1
ATOM 2740 O O . ILE A 1 355 ? -18.903 0.627 30.116 1.00 86.69 355 ILE A O 1
ATOM 2744 N N . PRO A 1 356 ? -18.216 -1.341 30.958 1.00 82.19 356 PRO A N 1
ATOM 2745 C CA . PRO A 1 356 ? -19.174 -1.332 32.062 1.00 82.19 356 PRO A CA 1
ATOM 2746 C C . PRO A 1 356 ? -19.021 -0.084 32.943 1.00 82.19 356 PRO A C 1
ATOM 2748 O O . PRO A 1 356 ? -17.903 0.251 33.340 1.00 82.19 356 PRO A O 1
ATOM 2751 N N . GLU A 1 357 ? -20.134 0.561 33.312 1.00 69.81 357 GLU A N 1
ATOM 2752 C CA . GLU A 1 357 ? -20.164 1.856 34.024 1.00 69.81 357 GLU A CA 1
ATOM 2753 C C . GLU A 1 357 ? -19.314 1.882 35.309 1.00 69.81 357 GLU A C 1
ATOM 2755 O O . GLU A 1 357 ? -18.707 2.896 35.638 1.00 69.81 357 GLU A O 1
ATOM 2760 N N . GLY A 1 358 ? -19.185 0.750 36.010 1.00 67.19 358 GLY A N 1
ATOM 2761 C CA . GLY A 1 358 ? -18.364 0.636 37.224 1.00 67.19 358 GLY A CA 1
ATOM 2762 C C . GLY A 1 358 ? -16.847 0.565 36.994 1.00 67.19 358 GLY A C 1
ATOM 2763 O O . GLY A 1 358 ? -16.090 0.530 37.963 1.00 67.19 358 GLY A O 1
ATOM 2764 N N . ARG A 1 359 ? -16.388 0.492 35.739 1.00 66.12 359 ARG A N 1
ATOM 2765 C CA . ARG A 1 359 ? -14.966 0.413 35.353 1.00 66.12 359 ARG A CA 1
ATOM 2766 C C . ARG A 1 359 ? -14.483 1.624 34.562 1.00 66.12 359 ARG A C 1
ATOM 2768 O O . ARG A 1 359 ? -13.291 1.715 34.274 1.00 66.12 359 ARG A O 1
ATOM 2775 N N . VAL A 1 360 ? -15.382 2.546 34.231 1.00 62.16 360 VAL A N 1
ATOM 2776 C CA . VAL A 1 360 ? -15.027 3.839 33.650 1.00 62.16 360 VAL A CA 1
ATOM 2777 C C . VAL A 1 360 ? -14.486 4.708 34.785 1.00 62.16 360 VAL A C 1
ATOM 2779 O O . VAL A 1 360 ? -15.236 5.317 35.542 1.00 62.16 360 VAL A O 1
ATOM 2782 N N . THR A 1 361 ? -13.166 4.720 34.968 1.00 59.69 361 THR A N 1
ATOM 2783 C CA . THR A 1 361 ? -12.516 5.699 35.847 1.00 59.69 361 THR A CA 1
ATOM 2784 C C . THR A 1 361 ? -12.670 7.091 35.231 1.00 59.69 361 THR A C 1
ATOM 2786 O O . THR A 1 361 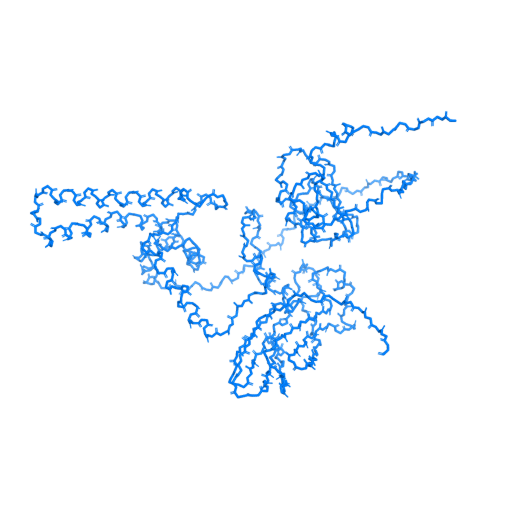? -12.793 7.217 34.013 1.00 59.69 361 THR A O 1
ATOM 2789 N N . GLY A 1 362 ? -12.684 8.149 36.051 1.00 55.38 362 GLY A N 1
ATOM 2790 C CA . GLY A 1 362 ? -12.963 9.523 35.593 1.00 55.38 362 GLY A CA 1
ATOM 2791 C C . GLY A 1 362 ? -12.103 10.005 34.414 1.00 55.38 362 GLY A C 1
ATOM 2792 O O . GLY A 1 362 ? -12.533 10.874 33.666 1.00 55.38 362 GLY A O 1
ATOM 2793 N N . SER A 1 363 ? -10.939 9.389 34.199 1.00 54.00 363 SER A N 1
ATOM 2794 C CA . SER A 1 363 ? -10.020 9.646 33.087 1.00 54.00 363 SER A CA 1
ATOM 2795 C C . SER A 1 363 ? -10.445 9.017 31.747 1.00 54.00 363 SER A C 1
ATOM 2797 O O . SER A 1 363 ? -10.051 9.507 30.698 1.00 54.00 363 SER A O 1
ATOM 2799 N N . ILE A 1 364 ? -11.244 7.943 31.741 1.00 54.84 364 ILE A N 1
ATOM 2800 C CA . ILE A 1 364 ? -11.647 7.221 30.516 1.00 54.84 364 ILE A CA 1
ATOM 2801 C C . ILE A 1 364 ? -12.713 7.998 29.725 1.00 54.84 364 ILE A C 1
ATOM 2803 O O . ILE A 1 364 ? -12.792 7.857 28.514 1.00 54.84 364 ILE A O 1
ATOM 2807 N N . GLY A 1 365 ? -13.507 8.846 30.383 1.00 50.78 365 GLY A N 1
ATOM 2808 C CA . GLY A 1 365 ? -14.520 9.680 29.722 1.00 50.78 365 GLY A CA 1
ATOM 2809 C C . GLY A 1 365 ? -14.060 11.098 29.370 1.00 50.78 365 GLY A C 1
ATOM 2810 O O . GLY A 1 365 ? -14.735 11.766 28.594 1.00 50.78 365 GLY A O 1
ATOM 2811 N N . SER A 1 366 ? -12.946 11.571 29.944 1.00 51.03 366 SER A N 1
ATOM 2812 C CA . SER A 1 366 ? -12.446 12.938 29.736 1.00 51.03 366 SER A CA 1
ATOM 2813 C C . SER A 1 366 ? -11.445 13.048 28.588 1.00 51.03 366 SER A C 1
ATOM 2815 O O . SER A 1 366 ? -11.256 14.132 28.048 1.00 51.03 366 SER A O 1
ATOM 2817 N N . VAL A 1 367 ? -10.790 11.944 28.212 1.00 56.56 367 VAL A N 1
ATOM 2818 C CA . VAL A 1 367 ? -9.834 11.934 27.104 1.00 56.56 367 VAL A CA 1
ATOM 2819 C C . VAL A 1 367 ? -10.564 11.490 25.839 1.00 56.56 367 VAL A C 1
ATOM 2821 O O . VAL A 1 367 ? -10.992 10.342 25.721 1.00 56.56 367 VAL A O 1
ATOM 2824 N N . ASN A 1 368 ? -10.678 12.395 24.862 1.00 56.31 368 ASN A N 1
ATOM 2825 C CA . ASN A 1 368 ? -11.380 12.191 23.580 1.00 56.31 368 ASN A CA 1
ATOM 2826 C C . ASN A 1 368 ? -10.872 10.998 22.739 1.00 56.31 368 ASN A C 1
ATOM 2828 O O . ASN A 1 368 ? -11.418 10.695 21.677 1.00 56.31 368 ASN A O 1
ATOM 2832 N N . SER A 1 369 ? -9.821 10.321 23.192 1.00 61.62 369 SER A N 1
ATOM 2833 C CA . SER A 1 369 ? -9.169 9.185 22.555 1.00 61.62 369 SER A CA 1
ATOM 2834 C C . SER A 1 369 ? -9.672 7.811 23.019 1.00 61.62 369 SER A C 1
ATOM 2836 O O . SER A 1 369 ? -9.256 6.799 22.443 1.00 61.62 369 SER A O 1
ATOM 2838 N N . LEU A 1 370 ? -10.536 7.740 24.039 1.00 69.94 370 LEU A N 1
ATOM 2839 C CA . LEU A 1 370 ? -11.064 6.485 24.580 1.00 69.94 370 LEU A CA 1
ATOM 2840 C C . LEU A 1 370 ? -12.588 6.554 24.751 1.00 69.94 370 LEU A C 1
ATOM 2842 O O . LEU A 1 370 ? -13.082 6.697 25.865 1.00 69.94 370 LEU A O 1
ATOM 2846 N N . PRO A 1 371 ? -13.368 6.441 23.661 1.00 74.69 371 PRO A N 1
ATOM 2847 C CA . PRO A 1 371 ? -14.816 6.428 23.786 1.00 74.69 371 PRO A CA 1
ATOM 2848 C C . PRO A 1 371 ? -15.258 5.263 24.697 1.00 74.69 371 PRO A C 1
ATOM 2850 O O . PRO A 1 371 ? -14.804 4.125 24.515 1.00 74.69 371 PRO A O 1
ATOM 2853 N N . PRO A 1 372 ? -16.165 5.510 25.660 1.00 80.88 372 PRO A N 1
ATOM 2854 C CA . PRO A 1 372 ? -16.656 4.471 26.563 1.00 80.88 372 PRO A CA 1
ATOM 2855 C C . PRO A 1 372 ? -17.519 3.436 25.835 1.00 80.88 372 PRO A C 1
ATOM 2857 O O . PRO A 1 372 ? -17.781 2.367 26.380 1.00 80.88 372 PRO A O 1
ATOM 2860 N N . SER A 1 373 ? -17.957 3.732 24.609 1.00 88.06 373 SER A N 1
ATOM 2861 C CA . SER A 1 373 ? -18.706 2.812 23.762 1.00 88.06 373 SER A CA 1
ATOM 2862 C C . SER A 1 373 ? -18.542 3.142 22.282 1.00 88.06 373 SER A C 1
ATOM 2864 O O . SER A 1 373 ? -18.264 4.290 21.935 1.00 88.06 373 SER A O 1
ATOM 2866 N N . PHE A 1 374 ? -18.747 2.152 21.421 1.00 90.25 374 PHE A N 1
ATOM 2867 C CA . PHE A 1 374 ? -18.888 2.337 19.983 1.00 90.25 374 PHE A CA 1
ATOM 2868 C C . PHE A 1 374 ? -20.045 1.496 19.444 1.00 90.25 374 PHE A C 1
ATOM 2870 O O . PHE A 1 374 ? -20.445 0.497 20.046 1.00 90.25 374 PHE A O 1
ATOM 2877 N N . GLU A 1 375 ? -20.545 1.895 18.281 1.00 92.31 375 GLU A N 1
ATOM 2878 C CA . GLU A 1 375 ? -21.572 1.184 17.530 1.00 92.31 375 GLU A CA 1
ATOM 2879 C C . GLU A 1 375 ? -21.136 1.102 16.066 1.00 92.31 375 GLU A C 1
ATOM 2881 O O . GLU A 1 375 ? -20.764 2.113 15.467 1.00 92.31 375 GLU A O 1
ATOM 2886 N N . LYS A 1 376 ? -21.151 -0.104 15.493 1.00 93.56 376 LYS A N 1
ATOM 2887 C CA . LYS A 1 376 ? -20.820 -0.339 14.087 1.00 93.56 376 LYS A CA 1
ATOM 2888 C C . LYS A 1 376 ? -21.945 -1.097 13.401 1.00 93.56 376 LYS A C 1
ATOM 2890 O O . LYS A 1 376 ? -22.318 -2.186 13.824 1.00 93.56 376 LYS A O 1
ATOM 2895 N N . MET A 1 377 ? -22.452 -0.521 12.319 1.00 92.50 377 MET A N 1
ATOM 2896 C CA . MET A 1 377 ? -23.511 -1.104 11.506 1.00 92.50 377 MET A CA 1
ATOM 2897 C C . MET A 1 377 ? -22.910 -1.767 10.266 1.00 92.50 377 MET A C 1
ATOM 2899 O O . MET A 1 377 ? -22.169 -1.129 9.525 1.00 92.50 377 MET A O 1
ATOM 2903 N N . LEU A 1 378 ? -23.237 -3.037 10.040 1.00 91.19 378 LEU A N 1
ATOM 2904 C CA . LEU A 1 378 ? -22.809 -3.822 8.887 1.00 91.19 378 LEU A CA 1
ATOM 2905 C C . LEU A 1 378 ? -24.027 -4.195 8.046 1.00 91.19 378 LEU A C 1
ATOM 2907 O O . LEU A 1 378 ? -24.969 -4.811 8.548 1.00 91.19 378 LEU A O 1
ATOM 2911 N N . LEU A 1 379 ? -23.994 -3.841 6.764 1.00 90.81 379 LEU A N 1
ATOM 2912 C CA . LEU A 1 379 ? -25.075 -4.110 5.823 1.00 90.81 379 LEU A CA 1
ATOM 2913 C C . LEU A 1 379 ? -24.748 -5.332 4.958 1.00 90.81 379 LEU A C 1
ATOM 2915 O O . LEU A 1 379 ? -23.698 -5.399 4.324 1.00 90.81 379 LEU A O 1
ATOM 2919 N N . PHE A 1 380 ? -25.676 -6.278 4.883 1.00 87.69 380 PHE A N 1
ATOM 2920 C CA . PHE A 1 380 ? -25.573 -7.469 4.048 1.00 87.69 380 PHE A CA 1
ATOM 2921 C C . PHE A 1 380 ? -26.508 -7.375 2.840 1.00 87.69 380 PHE A C 1
ATOM 2923 O O . PHE A 1 380 ? -27.536 -6.697 2.851 1.00 87.69 380 PHE A O 1
ATOM 2930 N N . GLU A 1 381 ? -26.164 -8.094 1.771 1.00 84.06 381 GLU A N 1
ATOM 2931 C CA . GLU A 1 381 ? -26.967 -8.125 0.539 1.00 84.06 381 GLU A CA 1
ATOM 2932 C C . GLU A 1 381 ? -28.362 -8.724 0.760 1.00 84.06 381 GLU A C 1
ATOM 2934 O O . GLU A 1 381 ? -29.300 -8.452 0.013 1.00 84.06 381 GLU A O 1
ATOM 2939 N N . ARG A 1 382 ? -28.489 -9.576 1.775 1.00 88.62 382 ARG A N 1
ATOM 2940 C CA . ARG A 1 382 ? -29.699 -10.330 2.073 1.00 88.62 382 ARG A CA 1
ATOM 2941 C C . ARG A 1 382 ? -30.000 -10.308 3.543 1.00 88.62 382 ARG A C 1
ATOM 2943 O O . ARG A 1 382 ? -29.109 -10.102 4.364 1.00 88.62 382 ARG A O 1
ATOM 2950 N N . ASP A 1 383 ? -31.252 -10.625 3.827 1.00 93.75 383 ASP A N 1
ATOM 2951 C CA . ASP A 1 383 ? -31.728 -10.836 5.177 1.00 93.75 383 ASP A CA 1
ATOM 2952 C C . ASP A 1 383 ? -30.857 -11.869 5.885 1.00 93.75 383 ASP A C 1
ATOM 2954 O O . ASP A 1 383 ? -30.533 -12.944 5.361 1.00 93.75 383 ASP A O 1
ATOM 2958 N N . ILE A 1 384 ? -30.466 -11.516 7.096 1.00 95.25 384 ILE A N 1
ATOM 2959 C CA . ILE A 1 384 ? -29.712 -12.368 7.987 1.00 95.25 384 ILE A CA 1
ATOM 2960 C C . ILE A 1 384 ? -30.682 -13.428 8.518 1.00 95.25 384 ILE A C 1
ATOM 2962 O O . ILE A 1 384 ? -31.719 -13.126 9.106 1.00 95.25 384 ILE A O 1
ATOM 2966 N N . ALA A 1 385 ? -30.359 -14.697 8.292 1.00 95.50 385 ALA A N 1
ATOM 2967 C CA . ALA A 1 385 ? -31.136 -15.830 8.780 1.00 95.50 385 ALA A CA 1
ATOM 2968 C C . ALA A 1 385 ? -30.786 -16.169 10.235 1.00 95.50 385 ALA A C 1
ATOM 2970 O O . ALA A 1 385 ? -31.663 -16.521 11.022 1.00 95.50 385 ALA A O 1
ATOM 2971 N N . SER A 1 386 ? -29.503 -16.081 10.592 1.00 96.00 386 SER A N 1
ATOM 2972 C CA . SER A 1 386 ? -29.033 -16.295 11.959 1.00 96.00 386 SER A CA 1
ATOM 2973 C C . SER A 1 386 ? -27.674 -15.646 12.203 1.00 96.00 386 SER A C 1
ATOM 2975 O O . SER A 1 386 ? -26.868 -15.483 11.284 1.00 96.00 386 SER A O 1
ATOM 2977 N N . VAL A 1 387 ? -27.417 -15.318 13.468 1.00 96.88 387 VAL A N 1
ATOM 2978 C CA . VAL A 1 387 ? -26.143 -14.788 13.958 1.00 96.88 387 VAL A CA 1
ATOM 2979 C C . VAL A 1 387 ? -25.672 -15.662 15.113 1.00 96.88 387 VAL A C 1
ATOM 2981 O O . VAL A 1 387 ? -26.440 -15.978 16.021 1.00 96.88 387 VAL A O 1
ATOM 2984 N N . ALA A 1 388 ? -24.408 -16.061 15.075 1.00 96.94 388 ALA A N 1
ATOM 2985 C CA . ALA A 1 388 ? -23.717 -16.705 16.181 1.00 96.94 388 ALA A CA 1
ATOM 2986 C C . ALA A 1 388 ? -22.423 -15.950 16.464 1.00 96.94 388 ALA A C 1
ATOM 2988 O O . ALA A 1 388 ? -21.821 -15.388 15.555 1.00 96.94 388 ALA A O 1
ATOM 2989 N N . SER A 1 389 ? -21.978 -15.950 17.712 1.00 96.81 389 SER A N 1
ATOM 2990 C CA . SER A 1 389 ? -20.791 -15.203 18.117 1.00 96.81 389 SER A CA 1
ATOM 2991 C C . SER A 1 389 ? -19.954 -15.979 19.117 1.00 96.81 389 SER A C 1
ATOM 2993 O O . SER A 1 389 ? -20.491 -16.666 19.985 1.00 96.81 389 SER A O 1
ATOM 2995 N N . SER A 1 390 ? -18.641 -15.822 19.026 1.00 96.81 390 SER A N 1
ATOM 2996 C CA . SER A 1 390 ? -17.673 -16.332 19.991 1.00 96.81 390 SER A CA 1
ATOM 2997 C C . SER A 1 390 ? -16.640 -15.257 20.280 1.00 96.81 390 SER A C 1
ATOM 2999 O O . SER A 1 390 ? -16.112 -14.647 19.349 1.00 96.81 390 SER A O 1
ATOM 3001 N N . TYR A 1 391 ? -16.329 -15.057 21.553 1.00 95.75 391 TYR A N 1
ATOM 3002 C CA . TYR A 1 391 ? -15.293 -14.132 21.983 1.00 95.75 391 TYR A CA 1
ATOM 3003 C C . TYR A 1 391 ? -14.113 -14.912 22.556 1.00 95.75 391 TYR A C 1
ATOM 3005 O O . TYR A 1 391 ? -14.306 -15.799 23.386 1.00 95.75 391 TYR A O 1
ATOM 3013 N N . ASP A 1 392 ? -12.912 -14.590 22.090 1.00 93.19 392 ASP A N 1
ATOM 3014 C CA . ASP A 1 392 ? -11.661 -15.106 22.637 1.00 93.19 392 ASP A CA 1
ATOM 3015 C C . ASP A 1 392 ? -11.045 -14.044 23.556 1.00 93.19 392 ASP A C 1
ATOM 3017 O O . ASP A 1 392 ? -10.651 -12.967 23.097 1.00 93.19 392 ASP A O 1
ATOM 3021 N N . GLU A 1 393 ? -10.995 -14.342 24.857 1.00 88.00 393 GLU A N 1
ATOM 3022 C CA . GLU A 1 393 ? -10.494 -13.423 25.883 1.00 88.00 393 GLU A CA 1
ATOM 3023 C C . GLU A 1 393 ? -8.999 -13.122 25.723 1.00 88.00 393 GLU A C 1
ATOM 3025 O O . GLU A 1 393 ? -8.586 -11.980 25.948 1.00 88.00 393 GLU A O 1
ATOM 3030 N N . ASP A 1 394 ? -8.204 -14.101 25.280 1.00 85.19 394 ASP A N 1
ATOM 3031 C CA . ASP A 1 394 ? -6.749 -13.974 25.171 1.00 85.19 394 ASP A CA 1
ATOM 3032 C C . ASP A 1 394 ? -6.372 -13.075 23.990 1.00 85.19 394 ASP A C 1
ATOM 3034 O O . ASP A 1 394 ? -5.540 -12.169 24.102 1.00 85.19 394 ASP A O 1
ATOM 3038 N N . SER A 1 395 ? -7.012 -13.289 22.836 1.00 87.50 395 SER A N 1
ATOM 3039 C CA . SER A 1 395 ? -6.762 -12.480 21.639 1.00 87.50 395 SER A CA 1
ATOM 3040 C C . SER A 1 395 ? -7.593 -11.193 21.583 1.00 87.50 395 SER A C 1
ATOM 3042 O O . SER A 1 395 ? -7.283 -10.297 20.789 1.00 87.50 395 SER A O 1
ATOM 3044 N N . ARG A 1 396 ? -8.615 -11.065 22.436 1.00 91.06 396 ARG A N 1
ATOM 3045 C CA . ARG A 1 396 ? -9.633 -10.004 22.408 1.00 91.06 396 ARG A CA 1
ATOM 3046 C C . ARG A 1 396 ? -10.319 -9.869 21.046 1.00 91.06 396 ARG A C 1
ATOM 3048 O O . ARG A 1 396 ? -10.596 -8.756 20.598 1.00 91.06 396 ARG A O 1
ATOM 3055 N N . ILE A 1 397 ? -10.593 -10.994 20.391 1.00 93.62 397 ILE A N 1
ATOM 3056 C CA . ILE A 1 397 ? -11.256 -11.028 19.083 1.00 93.62 397 ILE A CA 1
ATOM 3057 C C . ILE A 1 397 ? -12.685 -11.543 19.246 1.00 93.62 397 ILE A C 1
ATOM 3059 O O . ILE A 1 397 ? -12.908 -12.643 19.755 1.00 93.62 397 ILE A O 1
ATOM 3063 N N . LEU A 1 398 ? -13.656 -10.753 18.787 1.00 95.50 398 LEU A N 1
ATOM 3064 C CA . LEU A 1 398 ? -15.053 -11.157 18.661 1.00 95.50 398 LEU A CA 1
ATOM 3065 C C . LEU A 1 398 ? -15.297 -11.668 17.248 1.00 95.50 398 LEU A C 1
ATOM 3067 O O . LEU A 1 398 ? -15.269 -10.897 16.295 1.00 95.50 398 LEU A O 1
ATOM 3071 N N . ARG A 1 399 ? -15.562 -12.965 17.120 1.00 97.19 399 ARG A N 1
ATOM 3072 C CA . ARG A 1 399 ? -15.962 -13.588 15.858 1.00 97.19 399 ARG A CA 1
ATOM 3073 C C . ARG A 1 399 ? -17.471 -13.715 15.809 1.00 97.19 399 ARG A C 1
ATOM 3075 O O . ARG A 1 399 ? -18.080 -14.188 16.765 1.00 97.19 399 ARG A O 1
ATOM 3082 N N . ILE A 1 400 ? -18.061 -13.335 14.689 1.00 97.31 400 ILE A N 1
ATOM 3083 C CA . ILE A 1 400 ? -19.495 -13.317 14.445 1.00 97.31 400 ILE A CA 1
ATOM 3084 C C . ILE A 1 400 ? -19.751 -14.073 13.144 1.00 97.31 400 ILE A C 1
ATOM 3086 O O . ILE A 1 400 ? -19.405 -13.619 12.060 1.00 97.31 400 ILE A O 1
ATOM 3090 N N . SER A 1 401 ? -20.356 -15.249 13.242 1.00 96.25 401 SER A N 1
ATOM 3091 C CA . SER A 1 401 ? -20.831 -16.011 12.092 1.00 96.25 401 SER A CA 1
ATOM 3092 C C . SER A 1 401 ? -22.242 -15.560 11.731 1.00 96.25 401 SER A C 1
ATOM 3094 O O . SER A 1 401 ? -23.186 -15.770 12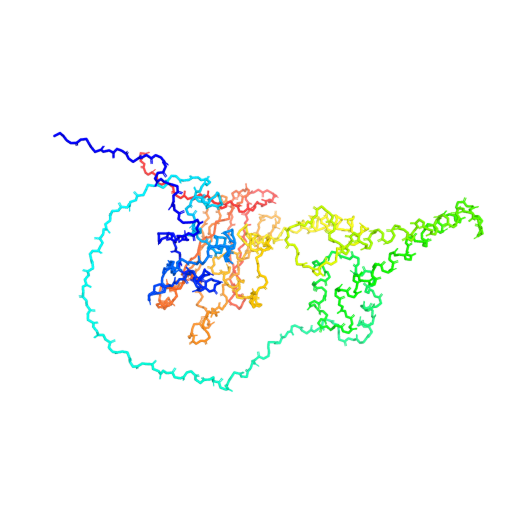.491 1.00 96.25 401 SER A O 1
ATOM 3096 N N . VAL A 1 402 ? -22.387 -14.964 10.555 1.00 95.81 402 VAL A N 1
ATOM 3097 C CA . VAL A 1 402 ? -23.650 -14.486 9.993 1.00 95.81 402 VAL A CA 1
ATOM 3098 C C . VAL A 1 402 ? -24.070 -15.447 8.888 1.00 95.81 402 VAL A C 1
ATOM 3100 O O . VAL A 1 402 ? -23.338 -15.636 7.919 1.00 95.81 402 VAL A O 1
ATOM 3103 N N . SER A 1 403 ? -25.243 -16.064 9.009 1.00 94.56 403 SER A N 1
ATOM 3104 C CA . SER A 1 403 ? -25.850 -16.852 7.929 1.00 94.56 403 SER A CA 1
ATOM 3105 C C . SER A 1 403 ? -26.883 -15.998 7.209 1.00 94.56 403 SER A C 1
ATOM 3107 O O . SER A 1 403 ? -27.739 -15.405 7.860 1.00 94.56 403 SER A O 1
ATOM 3109 N N . LEU A 1 404 ? -26.829 -15.939 5.881 1.00 93.44 404 LEU A N 1
ATOM 3110 C CA . LEU A 1 404 ? -27.772 -15.169 5.065 1.00 93.44 404 LEU A CA 1
ATOM 3111 C C . LEU A 1 404 ? -28.881 -16.077 4.523 1.00 93.44 404 LEU A C 1
ATOM 3113 O O . LEU A 1 404 ? -28.665 -17.264 4.277 1.00 93.44 404 LEU A O 1
ATOM 3117 N N . ALA A 1 405 ? -30.073 -15.530 4.307 1.00 90.62 405 ALA A N 1
ATOM 3118 C CA . ALA A 1 405 ? -31.174 -16.256 3.688 1.00 90.62 405 ALA A CA 1
ATOM 3119 C C . ALA A 1 405 ? -30.879 -16.560 2.196 1.00 90.62 405 ALA A C 1
ATOM 3121 O O . ALA A 1 405 ? -30.546 -15.665 1.416 1.00 90.62 405 ALA A O 1
ATOM 3122 N N . GLY A 1 406 ? -31.020 -17.827 1.775 1.00 82.38 406 GLY A N 1
ATOM 3123 C CA . GLY A 1 406 ? -30.858 -18.281 0.377 1.00 82.38 406 GLY A CA 1
ATOM 3124 C C . GLY A 1 406 ? -29.520 -18.977 0.047 1.00 82.38 406 GLY A C 1
ATOM 3125 O O . GLY A 1 406 ? -28.606 -19.013 0.859 1.00 82.38 406 GLY A O 1
ATOM 3126 N N . GLU A 1 407 ? -29.395 -19.562 -1.156 1.00 58.56 407 GLU A N 1
ATOM 3127 C CA . GLU A 1 407 ? -28.357 -20.576 -1.471 1.00 58.56 407 GLU A CA 1
ATOM 3128 C C . GLU A 1 407 ? -26.933 -20.076 -1.816 1.00 58.56 407 GLU A C 1
ATOM 3130 O O . GLU A 1 407 ? -26.037 -20.907 -1.926 1.00 58.56 407 GLU A O 1
ATOM 3135 N N . HIS A 1 408 ? -26.647 -18.770 -1.945 1.00 53.47 408 HIS A N 1
ATOM 3136 C CA . HIS A 1 408 ? -25.287 -18.316 -2.333 1.00 53.47 408 HIS A CA 1
ATOM 3137 C C . HIS A 1 408 ? -24.928 -16.903 -1.864 1.00 53.47 408 HIS A C 1
ATOM 3139 O O . HIS A 1 408 ? -25.312 -15.986 -2.559 1.00 53.47 408 HIS A O 1
ATOM 3145 N N . ALA A 1 409 ? -24.227 -16.677 -0.751 1.00 48.00 409 ALA A N 1
ATOM 3146 C CA . ALA A 1 409 ? -23.950 -15.331 -0.210 1.00 48.00 409 ALA A CA 1
ATOM 3147 C C . ALA A 1 409 ? -22.951 -14.470 -1.028 1.00 48.00 409 ALA A C 1
ATOM 3149 O O . ALA A 1 409 ? -21.931 -14.972 -1.500 1.00 48.00 409 ALA A O 1
ATOM 3150 N N . THR A 1 410 ? -23.213 -13.162 -1.114 1.00 47.56 410 THR A N 1
ATOM 3151 C CA . THR A 1 410 ? -22.274 -12.097 -1.526 1.00 47.56 410 THR A CA 1
ATOM 3152 C C . THR A 1 410 ? -22.425 -10.913 -0.553 1.00 47.56 410 THR A C 1
ATOM 3154 O O . THR A 1 410 ? -23.516 -10.678 -0.037 1.00 47.56 410 THR A O 1
ATOM 3157 N N . VAL A 1 411 ? -21.321 -10.235 -0.210 1.00 45.69 411 VAL A N 1
ATOM 3158 C CA . VAL A 1 411 ? -21.244 -9.195 0.844 1.00 45.69 411 VAL A CA 1
ATOM 3159 C C . VAL A 1 411 ? -20.797 -7.867 0.222 1.00 45.69 411 VAL A C 1
ATOM 3161 O O . VAL A 1 411 ? -19.926 -7.879 -0.650 1.00 45.69 411 VAL A O 1
ATOM 3164 N N . PHE A 1 412 ? -21.372 -6.745 0.667 1.00 46.81 412 PHE A N 1
ATOM 3165 C CA . PHE A 1 412 ? -20.974 -5.380 0.293 1.00 46.81 412 PHE A CA 1
ATOM 3166 C C . PHE A 1 412 ? -20.378 -4.640 1.504 1.00 46.81 412 PHE A C 1
ATOM 3168 O O . PHE A 1 412 ? -20.780 -4.906 2.632 1.00 46.81 412 PHE A O 1
ATOM 3175 N N . ASP A 1 413 ? -19.434 -3.725 1.258 1.00 43.62 413 ASP A N 1
ATOM 3176 C CA . ASP A 1 413 ? -18.785 -2.897 2.290 1.00 43.62 413 ASP A CA 1
ATOM 3177 C C . ASP A 1 413 ? -19.584 -1.617 2.633 1.00 43.62 413 ASP A C 1
ATOM 3179 O O . ASP A 1 413 ? -20.256 -1.052 1.768 1.00 43.62 413 ASP A O 1
ATOM 3183 N N . ASP A 1 414 ? -19.436 -1.196 3.901 1.00 42.88 414 ASP A N 1
ATOM 3184 C CA . ASP A 1 414 ? -19.806 0.054 4.609 1.00 42.88 414 ASP A CA 1
ATOM 3185 C C . ASP A 1 414 ? -20.556 1.161 3.821 1.00 42.88 414 ASP A C 1
ATOM 3187 O O . ASP A 1 414 ? -20.028 1.762 2.883 1.00 42.88 414 ASP A O 1
ATOM 3191 N N . ILE A 1 415 ? -21.738 1.553 4.324 1.00 43.50 415 ILE A N 1
ATOM 3192 C CA . ILE A 1 415 ? -22.361 2.864 4.060 1.00 43.50 415 ILE A CA 1
ATOM 3193 C C . ILE A 1 415 ? -22.284 3.679 5.357 1.00 43.50 415 ILE A C 1
ATOM 3195 O O . ILE A 1 415 ? -23.149 3.573 6.223 1.00 43.50 415 ILE A O 1
ATOM 3199 N N . GLU A 1 416 ? -21.254 4.511 5.503 1.00 36.03 416 GLU A N 1
ATOM 3200 C CA . GLU A 1 416 ? -21.243 5.545 6.541 1.00 36.03 416 GLU A CA 1
ATOM 3201 C C . GLU A 1 416 ? -22.092 6.734 6.069 1.00 36.03 416 GLU A C 1
ATOM 3203 O O . GLU A 1 416 ? -21.755 7.395 5.087 1.00 36.03 416 GLU A O 1
ATOM 3208 N N . GLY A 1 417 ? -23.204 7.003 6.762 1.00 38.44 417 GLY A N 1
ATOM 3209 C CA . GLY A 1 417 ? -23.960 8.247 6.590 1.00 38.44 417 GLY A CA 1
ATOM 3210 C C . GLY A 1 417 ? -25.480 8.109 6.581 1.00 38.44 417 GLY A C 1
ATOM 3211 O O . GLY A 1 417 ? -26.114 8.471 5.595 1.00 38.44 417 GLY A O 1
ATOM 3212 N N . VAL A 1 418 ? -26.093 7.677 7.687 1.00 30.78 418 VAL A N 1
ATOM 3213 C CA . VAL A 1 418 ? -27.497 8.025 7.968 1.00 30.78 418 VAL A CA 1
ATOM 3214 C C . VAL A 1 418 ? -27.598 8.500 9.412 1.00 30.78 418 VAL A C 1
ATOM 3216 O O . VAL A 1 418 ? -27.844 7.735 10.339 1.00 30.78 418 VAL A O 1
ATOM 3219 N N . GLY A 1 419 ? -27.372 9.802 9.588 1.00 27.36 419 GLY A N 1
ATOM 3220 C CA . GLY A 1 419 ? -27.767 10.509 10.795 1.00 27.36 419 GLY A CA 1
ATOM 3221 C C . GLY A 1 419 ? -29.286 10.472 10.951 1.00 27.36 419 GLY A C 1
ATOM 3222 O O . GLY A 1 419 ? -30.041 10.639 9.992 1.00 27.36 419 GLY A O 1
ATOM 3223 N N . SER A 1 420 ? -29.716 10.242 12.185 1.00 29.28 420 SER A N 1
ATOM 3224 C CA . SER A 1 420 ? -31.107 10.254 12.611 1.00 29.28 420 SER A CA 1
ATOM 3225 C C . SER A 1 420 ? -31.828 11.545 12.207 1.00 29.28 420 SER A C 1
ATOM 3227 O O . SER A 1 420 ? -31.392 12.639 12.567 1.00 29.28 420 SER A O 1
ATOM 3229 N N . ALA A 1 421 ? -33.002 11.416 11.590 1.00 25.77 421 ALA A N 1
ATOM 3230 C CA . ALA A 1 421 ? -34.059 12.412 11.688 1.00 25.77 421 ALA A CA 1
ATOM 3231 C C . ALA A 1 421 ? -35.350 11.712 12.127 1.00 25.77 421 ALA A C 1
ATOM 3233 O O . ALA A 1 421 ? -35.926 10.885 11.425 1.00 25.77 421 ALA A O 1
ATOM 3234 N N . VAL A 1 422 ? -35.757 12.040 13.348 1.00 31.31 422 VAL A N 1
ATOM 3235 C CA . VAL A 1 422 ? -36.996 11.643 14.013 1.00 31.31 422 VAL A CA 1
ATOM 3236 C C . VAL A 1 422 ? -38.211 12.179 13.249 1.00 31.31 422 VAL A C 1
ATOM 3238 O O . VAL A 1 422 ? -38.250 13.365 12.944 1.00 31.31 422 VAL A O 1
ATOM 3241 N N . HIS A 1 423 ? -39.256 11.361 13.075 1.00 25.38 423 HIS A N 1
ATOM 3242 C CA . HIS A 1 423 ? -40.624 11.806 13.367 1.00 25.38 423 HIS A CA 1
ATOM 3243 C C . HIS A 1 423 ? -41.582 10.639 13.652 1.00 25.38 423 HIS A C 1
ATOM 3245 O O . HIS A 1 423 ? -41.964 9.874 12.772 1.00 25.38 423 HIS A O 1
ATOM 3251 N N . ARG A 1 424 ? -42.036 10.572 14.913 1.00 31.31 424 ARG A N 1
ATOM 3252 C CA . ARG A 1 424 ? -43.378 10.085 15.261 1.00 31.31 424 ARG A CA 1
ATOM 3253 C C . ARG A 1 424 ? -44.412 10.967 14.556 1.00 31.31 424 ARG A C 1
ATOM 3255 O O . ARG A 1 424 ? -44.332 12.185 14.722 1.00 31.31 424 ARG A O 1
ATOM 3262 N N . ALA A 1 425 ? -45.408 10.360 13.913 1.00 31.55 425 ALA A N 1
ATOM 3263 C CA . ALA A 1 425 ? -46.836 10.609 14.152 1.00 31.55 425 ALA A CA 1
ATOM 3264 C C . ALA A 1 425 ? -47.720 9.758 13.216 1.00 31.55 425 ALA A C 1
ATOM 3266 O O . ALA A 1 425 ? -47.480 9.742 12.013 1.00 31.55 425 ALA A O 1
ATOM 3267 N N . ALA A 1 426 ? -48.779 9.200 13.822 1.00 34.94 426 ALA A N 1
ATOM 3268 C CA . ALA A 1 426 ? -49.947 8.498 13.264 1.00 34.94 426 ALA A CA 1
ATOM 3269 C C . ALA A 1 426 ? -49.748 7.056 12.774 1.00 34.94 426 ALA A C 1
ATOM 3271 O O . ALA A 1 426 ? -49.185 6.848 11.679 1.00 34.94 426 ALA A O 1
#

Foldseek 3Di:
DDDDDDDDPVVVPPDPQFQKAFQQVQAALPCQLCVVPVQQWDAPPVSGGIGGHPDDPPPPDDQLQNQVSGPRLRIDTPPDCNRPCVVPDDDPDPPDDPPDDDDDDDDDDPDPDDDDPDPPCPPPPDPDPPQPDPDPVSLVVLQVCLLVLLQDFQVVLVVVCVRNVDVVSHDNQVSVVSVLVVQLVVQLVVLLVVCVVVVADPPHPSNVVSNVVSNVVSVVQQVCQLVVHPPDDDFDDNRGRGHGPVCVVVVVVVVVVVVVVCVQPWDDQPVVVVCVVVDGHDDPPDDPDPVLQVVLLCLLQQRDKIWGADQFGIKIKRAHRAADPPDPPDPRGGPAQWDWDWDFDFQKIKIKTFAPPVPPDPVQVPDPSHPRMYIDMAGFPGTFPDKDWDADPVRRMIIIDTGGPDRGGDGDDDDPDDDDDDDDDD

Secondary structure (DSSP, 8-state):
----PPPPGGGGS-S-TT--EE-TTT-----HHHHH-TTTEEE-TTS--EEE-S-PPTTSS-HHHHHHT-TTS-EE-TT-TT-GGGGT------------------------------TT-------PPPPS--SHHHHHHHHHHHHHHTTS-HHHHHHHHHHH--TTT--HHHHHHHHHHHHHHHHHHHHHHHHHHTT--TTSHHHHHHHHHHHHHHHHHHHHHHTT-TTS-SS--TT-PPPPTTHHHHHHHHHHHHHHHTTS---PPPHHHHHHHT-----S------HHHHHHHHHHTT--EEEEEETTEEEEEEEPP-B--S-TT-S--BPPPPEEEEEEETTEEEEEEE--GGG--TTTTTSTTS-SEEEEEEEBSS-EEEEEEEEETTTTEEEEEEEESSSS--B---------------

pLDDT: mean 71.52, std 22.84, range [25.38, 98.0]